Protein AF-A0A847BJI1-F1 (afdb_monomer_lite)

Radius of gyration: 25.72 Å; chains: 1; bounding box: 52×40×80 Å

Sequence (404 aa):
KALIHDKEGYILKVNNSTWEIEPQVLLDETEGIAVACKPDFIIRPVGSSRRLPVAVFTDGFLYHKDKVADDTLKREAIRRSQKYRVYSLSWRDVQSVFQAQGDYATPTLSPELMPSGERMYKPTINAAQADIVKPDKMSTFELLMRYLDLENAEEIFAAQARAYSLSLLDPRKTGDTLAFLEWNTTMTKVVEAMNFTEDDYVQPGTFFGKYTPRSSNAHLSIYSGVLMSDMETNASAPVSVCAVLNDQRDFRTDKYEEEWNGFWHFFNLMQFAERFVAVCSTGLEQMAYLALPVGHRLSAFTNIEPAETHDMWDNIRELLFDDEAIYMATKLHDLGVTAPDEVGYELTDTSGEVIATIELAWTKQKIGFITEEQSENNEKLDAFGWKIFTVSDEIDITVFGGKY

Structure (mmCIF, N/CA/C/O backbone):
data_AF-A0A847BJI1-F1
#
_entry.id   AF-A0A847BJI1-F1
#
loop_
_atom_site.group_PDB
_atom_site.id
_atom_site.type_symbol
_atom_site.label_atom_id
_atom_site.label_alt_id
_atom_site.label_comp_id
_atom_site.label_asym_id
_atom_site.label_entity_id
_atom_site.label_seq_id
_atom_site.pdbx_PDB_ins_code
_atom_site.Cartn_x
_atom_site.Cartn_y
_atom_site.Cartn_z
_atom_site.occupancy
_atom_site.B_iso_or_equiv
_atom_site.auth_seq_id
_atom_site.auth_comp_id
_atom_site.auth_asym_id
_atom_site.auth_atom_id
_atom_site.pdbx_PDB_model_num
ATOM 1 N N . LYS A 1 1 ? -24.559 -4.367 16.565 1.00 65.88 1 LYS A N 1
ATOM 2 C CA . LYS A 1 1 ? -24.934 -2.959 16.316 1.00 65.88 1 LYS A CA 1
ATOM 3 C C . LYS A 1 1 ? -24.656 -2.195 17.596 1.00 65.88 1 LYS A C 1
ATOM 5 O O . LYS A 1 1 ? -24.998 -2.718 18.650 1.00 65.88 1 LYS A O 1
ATOM 10 N N . ALA A 1 2 ? -23.988 -1.056 17.496 1.00 68.69 2 ALA A N 1
ATOM 11 C CA . ALA A 1 2 ? -23.626 -0.174 18.601 1.00 68.69 2 ALA A CA 1
ATOM 12 C C . ALA A 1 2 ? -23.784 1.283 18.141 1.00 68.69 2 ALA A C 1
ATOM 14 O O . ALA A 1 2 ? -23.854 1.528 16.936 1.00 68.69 2 ALA A O 1
ATOM 15 N N . LEU A 1 3 ? -23.877 2.225 19.077 1.00 71.31 3 LEU A N 1
ATOM 16 C CA . LEU A 1 3 ? -23.824 3.654 18.771 1.00 71.31 3 LEU A CA 1
ATOM 17 C C . LEU A 1 3 ? -22.350 4.074 18.761 1.00 71.31 3 LEU A C 1
ATOM 19 O O . LEU A 1 3 ? -21.698 3.943 19.789 1.00 71.31 3 LEU A O 1
ATOM 23 N N . ILE A 1 4 ? -21.842 4.523 17.613 1.00 74.50 4 ILE A N 1
ATOM 24 C CA . ILE A 1 4 ? -20.444 4.931 17.402 1.00 74.50 4 ILE A CA 1
ATOM 25 C C . ILE A 1 4 ? -20.470 6.313 16.747 1.00 74.50 4 ILE A C 1
ATOM 27 O O . ILE A 1 4 ? -21.055 6.445 15.671 1.00 74.50 4 ILE A O 1
ATOM 31 N N . HIS A 1 5 ? -19.886 7.327 17.395 1.00 76.56 5 HIS A N 1
ATOM 32 C CA . HIS A 1 5 ? -19.915 8.733 16.950 1.00 76.56 5 HIS A CA 1
ATOM 33 C C . HIS A 1 5 ? -21.309 9.183 16.466 1.00 76.56 5 HIS A C 1
ATOM 35 O O . HIS A 1 5 ? -21.494 9.591 15.319 1.00 76.56 5 HIS A O 1
ATOM 41 N N . ASP A 1 6 ? -22.317 9.021 17.330 1.00 75.94 6 ASP A N 1
ATOM 42 C CA . ASP A 1 6 ? -23.715 9.422 17.098 1.00 75.94 6 ASP A CA 1
ATOM 43 C C . ASP A 1 6 ? -24.429 8.768 15.901 1.00 75.94 6 ASP A C 1
ATOM 45 O O . ASP A 1 6 ? -25.500 9.214 15.476 1.00 75.94 6 ASP A O 1
ATOM 49 N N . LYS A 1 7 ? -23.901 7.655 15.377 1.00 83.38 7 LYS A N 1
ATOM 50 C CA . LYS A 1 7 ? -24.581 6.846 14.355 1.00 83.38 7 LYS A CA 1
ATOM 51 C C . LYS A 1 7 ? -24.481 5.347 14.604 1.00 83.38 7 LYS A C 1
ATOM 53 O O . LYS A 1 7 ? -23.728 4.858 15.442 1.00 83.38 7 LYS A O 1
ATOM 58 N N . GLU A 1 8 ? -25.292 4.599 13.863 1.00 86.12 8 GLU A N 1
ATOM 59 C CA . GLU A 1 8 ? -25.290 3.143 13.926 1.00 86.12 8 GLU A CA 1
ATOM 60 C C . GLU A 1 8 ? -23.976 2.577 13.362 1.00 86.12 8 GLU A C 1
ATOM 62 O O . GLU A 1 8 ? -23.664 2.747 12.183 1.00 86.12 8 GLU A O 1
ATOM 67 N N . GLY A 1 9 ? -23.231 1.875 14.211 1.00 92.19 9 GLY A N 1
ATOM 68 C CA . GLY A 1 9 ? -21.997 1.172 13.882 1.00 92.19 9 GLY A CA 1
ATOM 69 C C . GLY A 1 9 ? -21.988 -0.270 14.393 1.00 92.19 9 GLY A C 1
ATOM 70 O O . GLY A 1 9 ? -23.010 -0.843 14.802 1.00 92.19 9 GLY A O 1
ATOM 71 N N . TYR A 1 10 ? -20.810 -0.887 14.369 1.00 94.25 10 TYR A N 1
ATOM 72 C CA . TYR A 1 10 ? -20.613 -2.273 14.790 1.00 94.25 10 TYR A CA 1
ATOM 73 C C . TYR A 1 10 ? -19.396 -2.399 15.699 1.00 94.25 10 TYR A C 1
ATOM 75 O O . TYR A 1 10 ? -18.428 -1.672 15.541 1.00 94.25 10 TYR A O 1
ATOM 83 N N . ILE A 1 11 ? -19.436 -3.365 16.613 1.00 95.69 11 ILE A N 1
ATOM 84 C CA . ILE A 1 11 ? -18.252 -3.818 17.342 1.00 95.69 11 ILE A CA 1
ATOM 85 C C . ILE A 1 11 ? -17.802 -5.123 16.700 1.00 95.69 11 ILE A C 1
ATOM 87 O O . ILE A 1 11 ? -18.606 -6.046 16.537 1.00 95.69 11 ILE A O 1
ATOM 91 N N . LEU A 1 12 ? -16.529 -5.188 16.339 1.00 94.75 12 LEU A N 1
ATOM 92 C CA . LEU A 1 12 ? -15.867 -6.361 15.798 1.00 94.75 12 LEU A CA 1
ATOM 93 C C . LEU A 1 12 ? -14.853 -6.867 16.824 1.00 94.75 12 LEU A C 1
ATOM 95 O O . LEU A 1 12 ? -13.964 -6.134 17.244 1.00 94.75 12 LEU A O 1
ATOM 99 N N . LYS A 1 13 ? -14.967 -8.140 17.204 1.00 95.50 13 LYS A N 1
ATOM 100 C CA . LYS A 1 13 ? -13.949 -8.825 18.004 1.00 95.50 13 LYS A CA 1
ATOM 101 C C . LYS A 1 13 ? -13.123 -9.721 17.094 1.00 95.50 13 LYS A C 1
ATOM 103 O O . LYS A 1 13 ? -13.677 -10.598 16.432 1.00 95.50 13 LYS A O 1
ATOM 108 N N . VAL A 1 14 ? -11.816 -9.493 17.072 1.00 94.56 14 VAL A N 1
ATOM 109 C CA . VAL A 1 14 ? -10.835 -10.306 16.350 1.00 94.56 14 VAL A CA 1
ATOM 110 C C . VAL A 1 14 ? -9.870 -10.860 17.385 1.00 94.56 14 VAL A C 1
ATOM 112 O O . VAL A 1 14 ? -8.981 -10.150 17.848 1.00 94.56 14 VAL A O 1
ATOM 115 N N . ASN A 1 15 ? -10.088 -12.113 17.792 1.00 92.75 15 ASN A N 1
ATOM 116 C CA . ASN A 1 15 ? -9.367 -12.749 18.897 1.00 92.75 15 ASN A CA 1
ATOM 117 C C . ASN A 1 15 ? -9.334 -11.842 20.144 1.00 92.75 15 ASN A C 1
ATOM 119 O O . ASN A 1 15 ? -10.388 -11.554 20.710 1.00 92.75 15 ASN A O 1
ATOM 123 N N . ASN A 1 16 ? -8.149 -11.372 20.544 1.00 89.19 16 ASN A N 1
ATOM 124 C CA . ASN A 1 16 ? -7.949 -10.533 21.730 1.00 89.19 16 ASN A CA 1
ATOM 125 C C . ASN A 1 16 ? -8.140 -9.031 21.460 1.00 89.19 16 ASN A C 1
ATOM 127 O O . ASN A 1 16 ? -8.058 -8.230 22.384 1.00 89.19 16 ASN A O 1
ATOM 131 N N . SER A 1 17 ? -8.391 -8.635 20.211 1.00 93.94 17 SER A N 1
ATOM 132 C CA . SER A 1 17 ? -8.560 -7.236 19.820 1.00 93.94 17 SER A CA 1
ATOM 133 C C . SER A 1 17 ? -10.035 -6.892 19.627 1.00 93.94 17 SER A C 1
ATOM 135 O O . SER A 1 17 ? -10.788 -7.634 18.989 1.00 93.94 17 SER A O 1
ATOM 137 N N . THR A 1 18 ? -10.446 -5.738 20.147 1.00 96.25 18 THR A N 1
ATOM 138 C CA . THR A 1 18 ? -11.779 -5.173 19.911 1.00 96.25 18 THR A CA 1
ATOM 139 C C . THR A 1 18 ? -11.651 -3.947 19.019 1.00 96.25 18 THR A C 1
ATOM 141 O O . THR A 1 18 ? -10.761 -3.124 19.215 1.00 96.25 18 THR A O 1
ATOM 144 N N . TRP A 1 19 ? -12.537 -3.846 18.034 1.00 97.88 19 TRP A N 1
ATOM 145 C CA . TRP A 1 19 ? -12.564 -2.774 17.053 1.00 97.88 19 TRP A CA 1
ATOM 146 C C . TRP A 1 19 ? -13.975 -2.208 16.909 1.00 97.88 19 TRP A C 1
ATOM 148 O O . TRP A 1 19 ? -14.959 -2.950 16.954 1.00 97.88 19 TRP A O 1
ATOM 158 N N . GLU A 1 20 ? -14.075 -0.909 16.664 1.00 97.69 20 GLU A N 1
ATOM 159 C CA . GLU A 1 20 ? -15.309 -0.237 16.271 1.00 97.69 20 GLU A CA 1
ATOM 160 C C . GLU A 1 20 ? -15.327 -0.048 14.762 1.00 97.69 20 GLU A C 1
ATOM 162 O O . GLU A 1 20 ? -14.346 0.391 14.168 1.00 97.69 20 GLU A O 1
ATOM 167 N N . ILE A 1 21 ? -16.451 -0.363 14.132 1.00 97.69 21 ILE A N 1
ATOM 168 C CA . ILE A 1 21 ? -16.678 -0.144 12.710 1.00 97.69 21 ILE A CA 1
ATOM 169 C C . ILE A 1 21 ? -17.699 0.970 12.569 1.00 97.69 21 ILE A C 1
ATOM 171 O O . ILE A 1 21 ? -18.877 0.811 12.907 1.00 97.69 21 ILE A O 1
ATOM 175 N N . GLU A 1 22 ? -17.237 2.073 12.004 1.00 96.62 22 GLU A N 1
ATOM 176 C CA . GLU A 1 22 ? -18.035 3.248 11.724 1.00 96.62 22 GLU A CA 1
ATOM 177 C C . GLU A 1 22 ? -18.291 3.354 10.209 1.00 96.62 22 GLU A C 1
ATOM 179 O O . GLU A 1 22 ? -17.340 3.509 9.441 1.00 96.62 22 GLU A O 1
ATOM 184 N N . PRO A 1 23 ? -19.547 3.277 9.737 1.00 96.06 23 PRO A N 1
ATOM 185 C CA . PRO A 1 23 ? -19.842 3.358 8.310 1.00 96.06 23 PRO A CA 1
ATOM 186 C C . PRO A 1 23 ? -19.829 4.801 7.783 1.00 96.06 23 PRO A C 1
ATOM 188 O O . PRO A 1 23 ? -20.262 5.726 8.469 1.00 96.06 23 PRO A O 1
ATOM 191 N N . GLN A 1 24 ? -19.445 4.983 6.516 1.00 93.56 24 GLN A N 1
ATOM 192 C CA . GLN A 1 24 ? -19.666 6.208 5.731 1.00 93.56 24 GLN A CA 1
ATOM 193 C C . GLN A 1 24 ? -19.098 7.483 6.389 1.00 93.56 24 GLN A C 1
ATOM 195 O O . GLN A 1 24 ? -19.791 8.499 6.511 1.00 93.56 24 GLN A O 1
ATOM 200 N N . VAL A 1 25 ? -17.845 7.422 6.844 1.00 93.75 25 VAL A N 1
ATOM 201 C CA . VAL A 1 25 ? -17.159 8.527 7.539 1.00 93.75 25 VAL A CA 1
ATOM 202 C C . VAL A 1 25 ? -16.635 9.536 6.526 1.00 93.75 25 VAL A C 1
ATOM 204 O O . VAL A 1 25 ? -15.965 9.148 5.576 1.00 93.75 25 VAL A O 1
ATOM 207 N N . LEU A 1 26 ? -16.947 10.820 6.703 1.00 95.38 26 LEU A N 1
ATOM 208 C CA . LEU A 1 26 ? -16.323 11.882 5.915 1.00 95.38 26 LEU A CA 1
ATOM 209 C C . LEU A 1 26 ? -14.922 12.139 6.475 1.00 95.38 26 LEU A C 1
ATOM 211 O O . LEU A 1 26 ? -14.792 12.446 7.652 1.00 95.38 26 LEU A O 1
ATOM 215 N N . LEU A 1 27 ? -13.906 12.013 5.628 1.00 96.06 27 LEU A N 1
ATOM 216 C CA . LEU A 1 27 ? -12.543 12.426 5.926 1.00 96.06 27 LEU A CA 1
ATOM 217 C C . LEU A 1 27 ? -12.206 13.634 5.056 1.00 96.06 27 LEU A C 1
ATOM 219 O O . LEU A 1 27 ? -12.298 13.546 3.831 1.00 96.06 27 LEU A O 1
ATOM 223 N N . ASP A 1 28 ? -11.818 14.744 5.671 1.00 94.62 28 ASP A N 1
ATOM 224 C CA . ASP A 1 28 ? -11.448 15.986 4.989 1.00 94.62 28 ASP A CA 1
ATOM 225 C C . ASP A 1 28 ? -10.310 16.710 5.732 1.00 94.62 28 ASP A C 1
ATOM 227 O O . ASP A 1 28 ? -9.599 16.108 6.542 1.00 94.62 28 ASP A O 1
ATOM 231 N N . GLU A 1 29 ? -10.099 17.993 5.437 1.00 91.19 29 GLU A N 1
ATOM 232 C CA . GLU A 1 29 ? -9.029 18.790 6.041 1.00 91.19 29 GLU A CA 1
ATOM 233 C C . GLU A 1 29 ? -9.122 18.851 7.573 1.00 91.19 29 GLU A C 1
ATOM 235 O O . GLU A 1 29 ? -8.083 18.914 8.228 1.00 91.19 29 GLU A O 1
ATOM 240 N N . THR A 1 30 ? -10.326 18.761 8.155 1.00 90.44 30 THR A N 1
ATOM 241 C CA . THR A 1 30 ? -10.517 18.743 9.620 1.00 90.44 30 THR A CA 1
ATOM 242 C C . THR A 1 30 ? -9.917 17.488 10.258 1.00 90.44 30 THR A C 1
ATOM 244 O O . THR A 1 30 ? -9.376 17.540 11.358 1.00 90.44 30 THR A O 1
ATOM 247 N N . GLU A 1 31 ? -9.886 16.388 9.506 1.00 88.44 31 GLU A N 1
ATOM 248 C CA . GLU A 1 31 ? -9.235 15.128 9.872 1.00 88.44 31 GLU A CA 1
ATOM 249 C C . GLU A 1 31 ? -7.749 15.092 9.460 1.00 88.44 31 GLU A C 1
ATOM 251 O O . GLU A 1 31 ? -7.031 14.123 9.725 1.00 88.44 31 GLU A O 1
ATOM 256 N N . GLY A 1 32 ? -7.231 16.162 8.847 1.00 89.75 32 GLY A N 1
ATOM 257 C CA . GLY A 1 32 ? -5.876 16.233 8.298 1.00 89.75 32 GLY A CA 1
ATOM 258 C C . GLY A 1 32 ? -5.719 15.535 6.943 1.00 89.75 32 GLY A C 1
ATOM 259 O O . GLY A 1 32 ? -4.603 15.165 6.573 1.00 89.75 32 GLY A O 1
ATOM 260 N N . ILE A 1 33 ? -6.816 15.326 6.204 1.00 94.69 33 ILE A N 1
ATOM 261 C CA . ILE A 1 33 ? -6.809 14.704 4.876 1.00 94.69 33 ILE A CA 1
ATOM 262 C C . ILE A 1 33 ? -6.972 15.777 3.795 1.00 94.69 33 ILE A C 1
ATOM 264 O O . ILE A 1 33 ? -8.020 16.399 3.666 1.00 94.69 33 ILE A O 1
ATOM 268 N N . ALA A 1 34 ? -5.950 15.947 2.954 1.00 93.31 34 ALA A N 1
ATOM 269 C CA . ALA A 1 34 ? -5.916 16.998 1.928 1.00 93.31 34 ALA A CA 1
ATOM 270 C C . ALA A 1 34 ? -6.949 16.834 0.795 1.00 93.31 34 ALA A C 1
ATOM 272 O O . ALA A 1 34 ? -7.210 17.771 0.046 1.00 93.31 34 ALA A O 1
ATOM 273 N N . VAL A 1 35 ? -7.519 15.638 0.630 1.00 95.75 35 VAL A N 1
ATOM 274 C CA . VAL A 1 35 ? -8.519 15.352 -0.403 1.00 95.75 35 VAL A CA 1
ATOM 275 C C . VAL A 1 35 ? -9.733 14.720 0.255 1.00 95.75 35 VAL A C 1
ATOM 277 O O . VAL A 1 35 ? -9.689 13.562 0.675 1.00 95.75 35 VAL A O 1
ATOM 280 N N . ALA A 1 36 ? -10.824 15.484 0.314 1.00 96.44 36 ALA A N 1
ATOM 281 C CA . ALA A 1 36 ? -12.054 15.037 0.945 1.00 96.44 36 ALA A CA 1
ATOM 282 C C . ALA A 1 36 ? -12.580 13.745 0.301 1.00 96.44 36 ALA A C 1
ATOM 284 O O . ALA A 1 36 ? -12.733 13.630 -0.923 1.00 96.44 36 ALA A O 1
ATOM 285 N N . CYS A 1 37 ? -12.874 12.754 1.131 1.00 96.62 37 CYS A N 1
ATOM 286 C CA . CYS A 1 37 ? -13.373 11.463 0.690 1.00 96.62 37 CYS A CA 1
ATOM 287 C C . CYS A 1 37 ? -14.224 10.794 1.766 1.00 96.62 37 CYS A C 1
ATOM 289 O O . CYS A 1 37 ? -14.323 11.252 2.900 1.00 96.62 37 CYS A O 1
ATOM 291 N N . LYS A 1 38 ? -14.898 9.717 1.372 1.00 97.25 38 LYS A N 1
ATOM 292 C CA . LYS A 1 38 ? -15.773 8.956 2.252 1.00 97.25 38 LYS A CA 1
ATOM 293 C C . LYS A 1 38 ? -15.483 7.467 2.083 1.00 97.25 38 LYS A C 1
ATOM 295 O O . LYS A 1 38 ? -16.051 6.874 1.168 1.00 97.25 38 LYS A O 1
ATOM 300 N N . PRO A 1 39 ? -14.566 6.881 2.874 1.00 97.94 39 PRO A N 1
ATOM 301 C CA . PRO A 1 39 ? -14.457 5.430 2.964 1.00 97.94 39 PRO A CA 1
ATOM 302 C C . PRO A 1 39 ? -15.787 4.819 3.413 1.00 97.94 39 PRO A C 1
ATOM 304 O O . PRO A 1 39 ? -16.568 5.433 4.150 1.00 97.94 39 PRO A O 1
ATOM 307 N N . ASP A 1 40 ? -16.036 3.587 2.979 1.00 97.56 40 ASP A N 1
ATOM 308 C CA . ASP A 1 40 ? -17.259 2.871 3.330 1.00 97.56 40 ASP A CA 1
ATOM 309 C C . ASP A 1 40 ? -17.305 2.539 4.815 1.00 97.56 40 ASP A C 1
ATOM 311 O O . ASP A 1 40 ? -18.378 2.598 5.421 1.00 97.56 40 ASP A O 1
ATOM 315 N N . PHE A 1 41 ? -16.138 2.254 5.397 1.00 97.81 41 PHE A N 1
ATOM 316 C CA . PHE A 1 41 ? -15.969 2.004 6.821 1.00 97.81 41 PHE A CA 1
ATOM 317 C C . PHE A 1 41 ? -14.655 2.595 7.333 1.00 97.81 41 PHE A C 1
ATOM 319 O O . PHE A 1 41 ? -13.636 2.536 6.647 1.00 97.81 41 PHE A O 1
ATOM 326 N N . ILE A 1 42 ? -14.661 3.083 8.570 1.00 98.19 42 ILE A N 1
ATOM 327 C CA . ILE A 1 42 ? -13.454 3.212 9.387 1.00 98.19 42 ILE A CA 1
ATOM 328 C C . ILE A 1 42 ? -13.507 2.137 10.467 1.00 98.19 42 ILE A C 1
ATOM 330 O O . ILE A 1 42 ? -14.500 2.037 11.186 1.00 98.19 42 ILE A O 1
ATOM 334 N N . ILE A 1 43 ? -12.445 1.343 10.580 1.00 98.38 43 ILE A N 1
ATOM 335 C CA . ILE A 1 43 ? -12.275 0.334 11.627 1.00 98.38 43 ILE A CA 1
ATOM 336 C C . ILE A 1 43 ? -11.259 0.879 12.639 1.00 98.38 43 ILE A C 1
ATOM 338 O O . ILE A 1 43 ? -10.083 1.006 12.300 1.00 98.38 43 ILE A O 1
ATOM 342 N N . ARG A 1 44 ? -11.689 1.240 13.855 1.00 97.81 44 ARG A N 1
ATOM 343 C CA . ARG A 1 44 ? -10.830 1.818 14.911 1.00 97.81 44 ARG A CA 1
ATOM 344 C C . ARG A 1 44 ? -10.549 0.809 16.016 1.00 97.81 44 ARG A C 1
ATOM 346 O O . ARG A 1 44 ? -11.479 0.104 16.401 1.00 97.81 44 ARG A O 1
ATOM 353 N N . PRO A 1 45 ? -9.310 0.709 16.520 1.00 96.75 45 PRO A N 1
ATOM 354 C CA . PRO A 1 45 ? -9.042 -0.131 17.677 1.00 96.75 45 PRO A CA 1
ATOM 355 C C . PRO A 1 45 ? -9.708 0.488 18.909 1.00 96.75 45 PRO A C 1
ATOM 357 O O . PRO A 1 45 ? -9.732 1.707 19.056 1.00 96.75 45 PRO A O 1
ATOM 360 N N . VAL A 1 46 ? -10.248 -0.351 19.788 1.00 93.94 46 VAL A N 1
ATOM 361 C CA . VAL A 1 46 ? -10.741 0.079 21.101 1.00 93.94 46 VAL A CA 1
ATOM 362 C C . VAL A 1 46 ? -9.592 0.019 22.102 1.00 93.94 46 VAL A C 1
ATOM 364 O O . VAL A 1 46 ? -8.925 -1.012 22.209 1.00 93.94 46 VAL A O 1
ATOM 367 N N . GLY A 1 47 ? -9.393 1.103 22.854 1.00 89.00 47 GLY A N 1
ATOM 368 C CA . GLY A 1 47 ? -8.319 1.232 23.840 1.00 89.00 47 GLY A CA 1
ATOM 369 C C . GLY A 1 47 ? -6.956 1.567 23.224 1.00 89.00 47 GLY A C 1
ATOM 370 O O . GLY A 1 47 ? -6.844 1.921 22.049 1.00 89.00 47 GLY A O 1
ATOM 371 N N . SER A 1 48 ? -5.901 1.468 24.036 1.00 87.12 48 SER A N 1
ATOM 372 C CA . SER A 1 48 ? -4.533 1.767 23.598 1.00 87.12 48 SER A CA 1
ATOM 373 C C . SER A 1 48 ? -4.051 0.754 22.556 1.00 87.12 48 SER A C 1
ATOM 375 O O . SER A 1 48 ? -4.066 -0.456 22.780 1.00 87.12 48 SER A O 1
ATOM 377 N N . SER A 1 49 ? -3.618 1.244 21.395 1.00 91.06 49 SER A N 1
ATOM 378 C CA . SER A 1 49 ? -3.155 0.412 20.285 1.00 91.06 49 SER A CA 1
ATOM 379 C C . SER A 1 49 ? -2.095 1.144 19.470 1.00 91.06 49 SER A C 1
ATOM 381 O O . SER A 1 49 ? -2.232 2.326 19.171 1.00 91.06 49 SER A O 1
ATOM 383 N N . ARG A 1 50 ? -1.052 0.417 19.052 1.00 91.25 50 ARG A N 1
ATOM 384 C CA . ARG A 1 50 ? -0.067 0.908 18.069 1.00 91.25 50 ARG A CA 1
ATOM 385 C C . ARG A 1 50 ? -0.543 0.779 16.623 1.00 91.25 50 ARG A C 1
ATOM 387 O O . ARG A 1 50 ? 0.049 1.373 15.730 1.00 91.25 50 ARG A O 1
ATOM 394 N N . ARG A 1 51 ? -1.589 -0.015 16.386 1.00 96.06 51 ARG A N 1
ATOM 395 C CA . ARG A 1 51 ? -2.205 -0.175 15.066 1.00 96.06 51 ARG A CA 1
ATOM 396 C C . ARG A 1 51 ? -3.062 1.036 14.760 1.00 96.06 51 ARG A C 1
ATOM 398 O O . ARG A 1 51 ? -3.872 1.432 15.600 1.00 96.06 51 ARG A O 1
ATOM 405 N N . LEU A 1 52 ? -2.911 1.570 13.557 1.00 97.81 52 LEU A N 1
ATOM 406 C CA . LEU A 1 52 ? -3.711 2.689 13.088 1.00 97.81 52 LEU A CA 1
ATOM 407 C C . LEU A 1 52 ? -5.141 2.239 12.739 1.00 97.81 52 LEU A C 1
ATOM 409 O O . LEU A 1 52 ? -5.357 1.099 12.312 1.00 97.81 52 LEU A O 1
ATOM 413 N N . PRO A 1 53 ? -6.127 3.144 12.852 1.00 98.12 53 PRO A N 1
ATOM 414 C CA . PRO A 1 53 ? -7.426 2.975 12.220 1.00 98.12 53 PRO A CA 1
ATOM 415 C C . PRO A 1 53 ? -7.324 2.601 10.736 1.00 98.12 53 PRO A C 1
ATOM 417 O O . PRO A 1 53 ? -6.447 3.078 10.014 1.00 98.12 53 PRO A O 1
ATOM 420 N N . VAL A 1 54 ? -8.259 1.784 10.255 1.00 98.75 54 VAL A N 1
ATOM 421 C CA . VAL A 1 54 ? -8.285 1.324 8.861 1.00 98.75 54 VAL A CA 1
ATOM 422 C C . VAL A 1 54 ? -9.446 1.965 8.112 1.00 98.75 54 VAL A C 1
ATOM 424 O O . VAL A 1 54 ? -10.606 1.692 8.411 1.00 98.75 54 VAL A O 1
ATOM 427 N N . ALA A 1 55 ? -9.137 2.784 7.109 1.00 98.75 55 ALA A N 1
ATOM 428 C CA . ALA A 1 55 ? -10.093 3.294 6.138 1.00 98.75 55 ALA A CA 1
ATOM 429 C C . ALA A 1 55 ? -10.325 2.259 5.032 1.00 98.75 55 ALA A C 1
ATOM 431 O O . ALA A 1 55 ? -9.428 1.964 4.239 1.00 98.75 55 ALA A O 1
ATOM 432 N N . VAL A 1 56 ? -11.530 1.696 4.984 1.00 98.75 56 VAL A N 1
ATOM 433 C CA . VAL A 1 56 ? -11.901 0.624 4.057 1.00 98.75 56 VAL A CA 1
ATOM 434 C C . VAL A 1 56 ? -12.767 1.166 2.929 1.00 98.75 56 VAL A C 1
ATOM 436 O O . VAL A 1 56 ? -13.773 1.834 3.169 1.00 98.75 56 VAL A O 1
ATOM 439 N N . PHE A 1 57 ? -12.399 0.819 1.700 1.00 98.50 57 PHE A N 1
ATOM 440 C CA . PHE A 1 57 ? -13.171 1.083 0.489 1.00 98.50 57 PHE A CA 1
ATOM 441 C C . PHE A 1 57 ? -13.635 -0.235 -0.131 1.00 98.50 57 PHE A C 1
ATOM 443 O O . PHE A 1 57 ? -12.846 -1.176 -0.237 1.00 98.50 57 PHE A O 1
ATOM 450 N N . THR A 1 58 ? -14.899 -0.301 -0.538 1.00 96.62 58 THR A N 1
ATOM 451 C CA . THR A 1 58 ? -15.551 -1.480 -1.119 1.00 96.62 58 THR A CA 1
ATOM 452 C C . THR A 1 58 ? -15.991 -1.212 -2.558 1.00 96.62 58 THR A C 1
ATOM 454 O O . THR A 1 58 ? -17.150 -0.936 -2.863 1.00 96.62 58 THR A O 1
ATOM 457 N N . ASP A 1 59 ? -15.039 -1.310 -3.479 1.00 95.62 59 ASP A N 1
ATOM 458 C CA . ASP A 1 59 ? -15.190 -0.798 -4.835 1.00 95.62 59 ASP A CA 1
ATOM 459 C C . ASP A 1 59 ? -15.753 -1.844 -5.809 1.00 95.62 59 ASP A C 1
ATOM 461 O O . ASP A 1 59 ? -15.266 -2.970 -5.952 1.00 95.62 59 ASP A O 1
ATOM 465 N N . GLY A 1 60 ? -16.759 -1.443 -6.583 1.00 95.19 60 GLY A N 1
ATOM 466 C CA . GLY A 1 60 ? -17.232 -2.212 -7.733 1.00 95.19 60 GLY A CA 1
ATOM 467 C C . GLY A 1 60 ? -16.523 -1.795 -9.021 1.00 95.19 60 GLY A C 1
ATOM 468 O O . GLY A 1 60 ? -16.641 -0.642 -9.436 1.00 95.19 60 GLY A O 1
ATOM 469 N N . PHE A 1 61 ? -15.883 -2.737 -9.727 1.00 96.00 61 PHE A N 1
ATOM 470 C CA . PHE A 1 61 ? -15.161 -2.457 -10.980 1.00 96.00 61 PHE A CA 1
ATOM 471 C C . PHE A 1 61 ? -15.988 -1.650 -11.998 1.00 96.00 61 PHE A C 1
ATOM 473 O O . PHE A 1 61 ? -15.480 -0.703 -12.596 1.00 96.00 61 PHE A O 1
ATOM 480 N N . LEU A 1 62 ? -17.284 -1.959 -12.152 1.00 94.62 62 LEU A N 1
ATOM 481 C CA . LEU A 1 62 ? -18.190 -1.244 -13.063 1.00 94.62 62 LEU A CA 1
ATOM 482 C C . LEU A 1 62 ? -18.220 0.275 -12.819 1.00 94.62 62 LEU A C 1
ATOM 484 O O . LEU A 1 62 ? -18.336 1.034 -13.780 1.00 94.62 62 LEU A O 1
ATOM 488 N N . TYR A 1 63 ? -18.111 0.704 -11.560 1.00 94.06 63 TYR A N 1
ATOM 489 C CA . TYR A 1 63 ? -18.239 2.103 -11.147 1.00 94.06 63 TYR A CA 1
ATOM 490 C C . TYR A 1 63 ? -16.887 2.816 -11.000 1.00 94.06 63 TYR A C 1
ATOM 492 O O . TYR A 1 63 ? -16.826 4.032 -11.185 1.00 94.06 63 TYR A O 1
ATOM 500 N N . HIS A 1 64 ? -15.818 2.068 -10.709 1.00 97.19 64 HIS A N 1
ATOM 501 C CA . HIS A 1 64 ? -14.497 2.617 -10.377 1.00 97.19 64 HIS A CA 1
ATOM 502 C C . HIS A 1 64 ? -13.485 2.561 -11.522 1.00 97.19 64 HIS A C 1
ATOM 504 O O . HIS A 1 64 ? -12.557 3.366 -11.568 1.00 97.19 64 HIS A O 1
ATOM 510 N N . LYS A 1 65 ? -13.679 1.684 -12.517 1.00 95.94 65 LYS A N 1
ATOM 511 C CA . LYS A 1 65 ? -12.735 1.535 -13.638 1.00 95.94 65 LYS A CA 1
ATOM 512 C C . LYS A 1 65 ? -12.427 2.843 -14.372 1.00 95.94 65 LYS A C 1
ATOM 514 O O . LYS A 1 65 ? -11.356 2.961 -14.946 1.00 95.94 65 LYS A O 1
ATOM 519 N N . ASP A 1 66 ? -13.352 3.805 -14.394 1.00 95.94 66 ASP A N 1
ATOM 520 C CA . ASP A 1 66 ? -13.222 5.096 -15.086 1.00 95.94 66 ASP A CA 1
ATOM 521 C C . ASP A 1 66 ? -12.835 6.261 -14.151 1.00 95.94 66 ASP A C 1
ATOM 523 O O . ASP A 1 66 ? -12.844 7.412 -14.582 1.00 95.94 66 ASP A O 1
ATOM 527 N N . LYS A 1 67 ? -12.518 5.983 -12.878 1.00 96.44 67 LYS A N 1
ATOM 528 C CA . LYS A 1 67 ? -12.189 6.987 -11.850 1.00 96.44 67 LYS A CA 1
ATOM 529 C C . LYS A 1 67 ? -10.909 6.662 -11.073 1.00 96.44 67 LYS A C 1
ATOM 531 O O . LYS A 1 67 ? -10.686 7.213 -10.002 1.00 96.44 67 LYS A O 1
ATOM 536 N N . VAL A 1 68 ? -10.036 5.818 -11.627 1.00 98.31 68 VAL A N 1
ATOM 537 C CA . VAL A 1 68 ? -8.808 5.355 -10.953 1.00 98.31 68 VAL A CA 1
ATOM 538 C C . VAL A 1 68 ? -7.915 6.520 -10.497 1.00 98.31 68 VAL A C 1
ATOM 540 O O . VAL A 1 68 ? -7.314 6.452 -9.425 1.00 98.31 68 VAL A O 1
ATOM 543 N N . ALA A 1 69 ? -7.860 7.617 -11.260 1.00 98.44 69 ALA A N 1
ATOM 544 C CA . ALA A 1 69 ? -7.133 8.826 -10.865 1.00 98.44 69 ALA A CA 1
ATOM 545 C C . ALA A 1 69 ? -7.650 9.420 -9.542 1.00 98.44 69 ALA A C 1
ATOM 547 O O . ALA A 1 69 ? -6.863 9.684 -8.639 1.00 98.44 69 ALA A O 1
ATOM 548 N N . ASP A 1 70 ? -8.969 9.560 -9.404 1.00 98.38 70 ASP A N 1
ATOM 549 C CA . ASP A 1 70 ? -9.624 10.041 -8.183 1.00 98.38 70 ASP A CA 1
ATOM 550 C C . ASP A 1 70 ? -9.459 9.037 -7.026 1.00 98.38 70 ASP A C 1
ATOM 552 O O . ASP A 1 70 ? -9.141 9.419 -5.899 1.00 98.38 70 ASP A O 1
ATOM 556 N N . ASP A 1 71 ? -9.582 7.741 -7.320 1.00 98.56 71 ASP A N 1
ATOM 557 C CA . ASP A 1 71 ? -9.427 6.666 -6.338 1.00 98.56 71 ASP A CA 1
ATOM 558 C C . ASP A 1 71 ? -8.016 6.598 -5.743 1.00 98.56 71 ASP A C 1
ATOM 560 O O . ASP A 1 71 ? -7.865 6.473 -4.525 1.00 98.56 71 ASP A O 1
ATOM 564 N N . THR A 1 72 ? -6.985 6.674 -6.589 1.00 98.69 72 THR A N 1
ATOM 565 C CA . THR A 1 72 ? -5.578 6.677 -6.155 1.00 98.69 72 THR A CA 1
ATOM 566 C C . THR A 1 72 ? -5.227 7.961 -5.413 1.00 98.69 72 THR A C 1
ATOM 568 O O . THR A 1 72 ? -4.574 7.892 -4.374 1.00 98.69 72 THR A O 1
ATOM 571 N N . LEU A 1 73 ? -5.721 9.115 -5.876 1.00 98.62 73 LEU A N 1
ATOM 572 C CA . LEU A 1 73 ? -5.517 10.407 -5.220 1.00 98.62 73 LEU A CA 1
ATOM 573 C C . LEU A 1 73 ? -6.051 10.410 -3.779 1.00 98.62 73 LEU A C 1
ATOM 575 O O . LEU A 1 73 ? -5.321 10.754 -2.851 1.00 98.62 73 LEU A O 1
ATOM 579 N N . LYS A 1 74 ? -7.306 9.993 -3.576 1.00 98.50 74 LYS A N 1
ATOM 580 C CA . LYS A 1 74 ? -7.948 9.978 -2.250 1.00 98.50 74 LYS A CA 1
ATOM 581 C C . LYS A 1 74 ? -7.251 9.037 -1.275 1.00 98.50 74 LYS A C 1
ATOM 583 O O . LYS A 1 74 ? -7.005 9.393 -0.126 1.00 98.50 74 LYS A O 1
ATOM 588 N N . ARG A 1 75 ? -6.898 7.838 -1.737 1.00 98.38 75 ARG A N 1
ATOM 589 C CA . ARG A 1 75 ? -6.227 6.828 -0.907 1.00 98.38 75 ARG A CA 1
ATOM 590 C C . ARG A 1 75 ? -4.813 7.243 -0.535 1.00 98.38 75 ARG A C 1
ATOM 592 O O . ARG A 1 75 ? -4.395 7.028 0.598 1.00 98.38 75 ARG A O 1
ATOM 599 N N . GLU A 1 76 ? -4.101 7.887 -1.453 1.00 98.06 76 GLU A N 1
ATOM 600 C CA . GLU A 1 76 ? -2.796 8.459 -1.150 1.00 98.06 76 GLU A CA 1
ATOM 601 C C . GLU A 1 76 ? -2.905 9.641 -0.175 1.00 98.06 76 GLU A C 1
ATOM 603 O O . GLU A 1 76 ? -2.081 9.744 0.731 1.00 98.06 76 GLU A O 1
ATOM 608 N N . ALA A 1 77 ? -3.932 10.493 -0.292 1.00 97.38 77 ALA A N 1
ATOM 609 C CA . ALA A 1 77 ? -4.170 11.578 0.662 1.00 97.38 77 ALA A CA 1
ATOM 610 C C . ALA A 1 77 ? -4.396 11.044 2.086 1.00 97.38 77 ALA A C 1
ATOM 612 O O . ALA A 1 77 ? -3.808 11.562 3.035 1.00 97.38 77 ALA A O 1
ATOM 613 N N . ILE A 1 78 ? -5.174 9.963 2.228 1.00 97.88 78 ILE A N 1
ATOM 614 C CA . ILE A 1 78 ? -5.343 9.272 3.512 1.00 97.88 78 ILE A CA 1
ATOM 615 C C . ILE A 1 78 ? -4.004 8.704 3.996 1.00 97.88 78 ILE A C 1
ATOM 617 O O . ILE A 1 78 ? -3.615 8.956 5.135 1.00 97.88 78 ILE A O 1
ATOM 621 N N . ARG A 1 79 ? -3.260 7.982 3.148 1.00 96.06 79 ARG A N 1
ATOM 622 C CA . ARG A 1 79 ? -1.977 7.368 3.533 1.00 96.06 79 ARG A CA 1
ATOM 623 C C . ARG A 1 79 ? -0.952 8.407 4.007 1.00 96.06 79 ARG A C 1
ATOM 625 O O . ARG A 1 79 ? -0.260 8.169 4.995 1.00 96.06 79 ARG A O 1
ATOM 632 N N . ARG A 1 80 ? -0.874 9.570 3.347 1.00 94.00 80 ARG A N 1
ATOM 633 C CA . ARG A 1 80 ? 0.040 10.671 3.712 1.00 94.00 80 ARG A CA 1
ATOM 634 C C . ARG A 1 80 ? -0.274 11.326 5.047 1.00 94.00 80 ARG A C 1
ATOM 636 O O . ARG A 1 80 ? 0.632 11.902 5.637 1.00 94.00 80 ARG A O 1
ATOM 643 N N . SER A 1 81 ? -1.510 11.216 5.529 1.00 94.38 81 SER A N 1
ATOM 644 C CA . SER A 1 81 ? -1.860 11.715 6.861 1.00 94.38 81 SER A CA 1
ATOM 645 C C . SER A 1 81 ? -1.174 10.947 7.987 1.00 94.38 81 SER A C 1
ATOM 647 O O . SER A 1 81 ? -1.100 11.458 9.096 1.00 94.38 81 SER A O 1
ATOM 649 N N . GLN A 1 82 ? -0.723 9.709 7.727 1.00 93.31 82 GLN A N 1
ATOM 650 C CA . GLN A 1 82 ? -0.168 8.781 8.723 1.00 93.31 82 GLN A CA 1
ATOM 651 C C . GLN A 1 82 ? -1.117 8.441 9.889 1.00 93.31 82 GLN A C 1
ATOM 653 O O . GLN A 1 82 ? -0.724 7.736 10.813 1.00 93.31 82 GLN A O 1
ATOM 658 N N . LYS A 1 83 ? -2.379 8.882 9.831 1.00 95.50 83 LYS A N 1
ATOM 659 C CA . LYS A 1 83 ? -3.410 8.598 10.840 1.00 95.50 83 LYS A CA 1
ATOM 660 C C . LYS A 1 83 ? -4.185 7.313 10.557 1.00 95.50 83 LYS A C 1
ATOM 662 O O . LYS A 1 83 ? -4.845 6.789 11.446 1.00 95.50 83 LYS A O 1
ATOM 667 N N . TYR A 1 84 ? -4.119 6.819 9.322 1.00 97.94 84 TYR A N 1
ATOM 668 C CA . TYR A 1 84 ? -4.921 5.696 8.853 1.00 97.94 84 TYR A CA 1
ATOM 669 C C . TYR A 1 84 ? -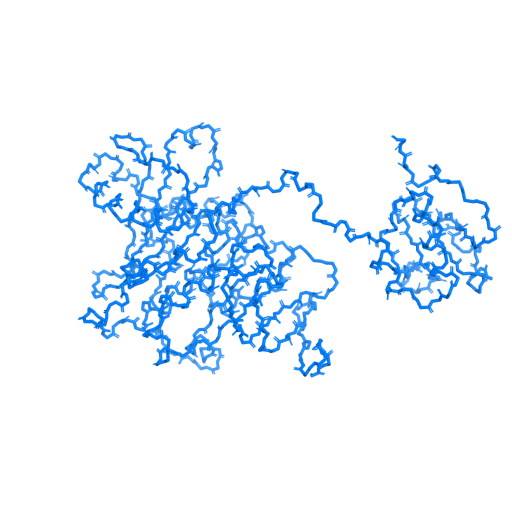4.096 4.746 7.980 1.00 97.94 84 TYR A C 1
ATOM 671 O O . TYR A 1 84 ? -3.258 5.178 7.181 1.00 97.94 84 TYR A O 1
ATOM 679 N N . ARG A 1 85 ? -4.407 3.450 8.054 1.00 98.50 85 ARG A N 1
ATOM 680 C CA . ARG A 1 85 ? -4.145 2.501 6.963 1.00 98.50 85 ARG A CA 1
ATOM 681 C C . ARG A 1 85 ? -5.324 2.490 6.001 1.00 98.50 85 ARG A C 1
ATOM 683 O O . ARG A 1 85 ? -6.460 2.723 6.399 1.00 98.50 85 ARG A O 1
ATOM 690 N N . VAL A 1 86 ? -5.063 2.222 4.729 1.00 98.50 86 VAL A N 1
ATOM 691 C CA . VAL A 1 86 ? -6.081 2.197 3.675 1.00 98.50 86 VAL A CA 1
ATOM 692 C C . VAL A 1 86 ? -6.223 0.780 3.151 1.00 98.50 86 VAL A C 1
ATOM 694 O O . VAL A 1 86 ? -5.252 0.197 2.679 1.00 98.50 86 VAL A O 1
ATOM 697 N N . TYR A 1 87 ? -7.429 0.227 3.184 1.00 98.38 87 TYR A N 1
ATOM 698 C CA . TYR A 1 87 ? -7.705 -1.100 2.643 1.00 98.38 87 TYR A CA 1
ATOM 699 C C . TYR A 1 87 ? -8.744 -1.027 1.533 1.00 98.38 87 TYR A C 1
ATOM 701 O O . TYR A 1 87 ? -9.887 -0.637 1.756 1.00 98.38 87 TYR A O 1
ATOM 709 N N . SER A 1 88 ? -8.344 -1.406 0.324 1.00 98.25 88 SER A N 1
ATOM 710 C CA . SER A 1 88 ? -9.232 -1.451 -0.837 1.00 98.25 88 SER A CA 1
ATOM 711 C C . SER A 1 88 ? -9.664 -2.885 -1.091 1.00 98.25 88 SER A C 1
ATOM 713 O O . SER A 1 88 ? -8.833 -3.760 -1.337 1.00 98.25 88 SER A O 1
ATOM 715 N N . LEU A 1 89 ? -10.966 -3.125 -1.012 1.00 98.00 89 LEU A N 1
ATOM 716 C CA . LEU A 1 89 ? -11.600 -4.402 -1.290 1.00 98.00 89 LEU A CA 1
ATOM 717 C C . LEU A 1 89 ? -12.469 -4.229 -2.529 1.00 98.00 89 LEU A C 1
ATOM 719 O O . LEU A 1 89 ? -13.377 -3.406 -2.546 1.00 98.00 89 LEU A O 1
ATOM 723 N N . SER A 1 90 ? -12.221 -5.008 -3.571 1.00 97.00 90 SER A N 1
ATOM 724 C CA . SER A 1 90 ? -13.143 -5.077 -4.697 1.00 97.00 90 SER A CA 1
ATOM 725 C C . SER A 1 90 ? -14.403 -5.867 -4.328 1.00 97.00 90 SER A C 1
ATOM 727 O O . SER A 1 90 ? -14.416 -6.692 -3.409 1.00 97.00 90 SER A O 1
ATOM 729 N N . TRP A 1 91 ? -15.467 -5.712 -5.117 1.00 94.31 91 TRP A N 1
ATOM 730 C CA . TRP A 1 91 ? -16.630 -6.603 -5.034 1.00 94.31 91 TRP A CA 1
ATOM 731 C C . TRP A 1 91 ? -16.238 -8.088 -5.154 1.00 94.31 91 TRP A C 1
ATOM 733 O O . TRP A 1 91 ? -16.816 -8.936 -4.472 1.00 94.31 91 TRP A O 1
ATOM 743 N N . ARG A 1 92 ? -15.238 -8.406 -5.991 1.00 95.38 92 ARG A N 1
ATOM 744 C CA . ARG A 1 92 ? -14.733 -9.775 -6.184 1.00 95.38 92 ARG A CA 1
ATOM 745 C C . ARG A 1 92 ? -14.069 -10.311 -4.919 1.00 95.38 92 ARG A C 1
ATOM 747 O O . ARG A 1 92 ? -14.321 -11.459 -4.562 1.00 95.38 92 ARG A O 1
ATOM 754 N N . ASP A 1 93 ? -13.311 -9.471 -4.216 1.00 95.75 93 ASP A N 1
ATOM 755 C CA . ASP A 1 93 ? -12.671 -9.824 -2.946 1.00 95.75 93 ASP A CA 1
ATOM 756 C C . ASP A 1 93 ? -13.706 -10.227 -1.902 1.00 95.75 93 ASP A C 1
ATOM 758 O O . ASP A 1 93 ? -13.624 -11.311 -1.327 1.00 95.75 93 ASP A O 1
ATOM 762 N N . VAL A 1 94 ? -14.735 -9.396 -1.719 1.00 93.56 94 VAL A N 1
ATOM 763 C CA . VAL A 1 94 ? -15.819 -9.667 -0.766 1.00 93.56 94 VAL A CA 1
ATOM 764 C C . VAL A 1 94 ? -16.578 -10.933 -1.154 1.00 93.56 94 VAL A C 1
ATOM 766 O O . VAL A 1 94 ? -16.844 -11.787 -0.312 1.00 93.56 94 VAL A O 1
ATOM 769 N N . GLN A 1 95 ? -16.910 -11.097 -2.434 1.00 93.88 95 GLN A N 1
ATOM 770 C CA . GLN A 1 95 ? -17.625 -12.284 -2.895 1.00 93.88 95 GLN A CA 1
ATOM 771 C C . GLN A 1 95 ? -16.806 -13.568 -2.785 1.00 93.88 95 GLN A C 1
ATOM 773 O O . GLN A 1 95 ? -17.393 -14.628 -2.568 1.00 93.88 95 GLN A O 1
ATOM 778 N N . SER A 1 96 ? -15.479 -13.483 -2.914 1.00 92.50 96 SER A N 1
ATOM 779 C CA . SER A 1 96 ? -14.589 -14.642 -2.816 1.00 92.50 96 SER A CA 1
ATOM 780 C C . SER A 1 96 ? -14.647 -15.326 -1.446 1.00 92.50 96 SER A C 1
ATOM 782 O O . SER A 1 96 ? -14.429 -16.532 -1.359 1.00 92.50 96 SER A O 1
ATOM 784 N N . VAL A 1 97 ? -15.036 -14.587 -0.398 1.00 91.25 97 VAL A N 1
ATOM 785 C CA . VAL A 1 97 ? -15.267 -15.118 0.956 1.00 91.25 97 VAL A CA 1
ATOM 786 C C . VAL A 1 97 ? -16.495 -16.034 1.009 1.00 91.25 97 VAL A C 1
ATOM 788 O O . VAL A 1 97 ? -16.526 -16.992 1.777 1.00 91.25 97 VAL A O 1
ATOM 791 N N . PHE A 1 98 ? -17.515 -15.762 0.191 1.00 91.75 98 PHE A N 1
ATOM 792 C CA . PHE A 1 98 ? -18.773 -16.516 0.193 1.00 91.75 98 PHE A CA 1
ATOM 793 C C . PHE A 1 98 ? -18.798 -17.639 -0.844 1.00 91.75 98 PHE A C 1
ATOM 795 O O . PHE A 1 98 ? -19.464 -18.654 -0.643 1.00 91.75 98 PHE A O 1
ATOM 802 N N . GLN A 1 99 ? -18.106 -17.454 -1.967 1.00 90.38 99 GLN A N 1
ATOM 803 C CA . GLN A 1 99 ? -18.076 -18.410 -3.067 1.00 90.38 99 GLN A CA 1
ATOM 804 C C . GLN A 1 99 ? -16.764 -18.319 -3.844 1.00 90.38 99 GLN A C 1
ATOM 806 O O . GLN A 1 99 ? -16.261 -17.231 -4.114 1.00 90.38 99 GLN A O 1
ATOM 811 N N . ALA A 1 100 ? -16.238 -19.467 -4.273 1.00 88.12 100 ALA A N 1
ATOM 812 C CA . ALA A 1 100 ? -15.050 -19.503 -5.117 1.00 88.12 100 ALA A CA 1
ATOM 813 C C . ALA A 1 100 ? -15.314 -18.788 -6.458 1.00 88.12 100 ALA A C 1
ATOM 815 O O . ALA A 1 100 ? -16.269 -19.110 -7.164 1.00 88.12 100 ALA A O 1
ATOM 816 N N . GLN A 1 101 ? -14.457 -17.826 -6.805 1.00 83.25 101 GLN A N 1
ATOM 817 C CA . GLN A 1 101 ? -14.611 -16.961 -7.986 1.00 83.25 101 GLN A CA 1
ATOM 818 C C . GLN A 1 101 ? -13.680 -17.338 -9.155 1.00 83.25 101 GLN A C 1
ATOM 820 O O . GLN A 1 101 ? -13.769 -16.728 -10.218 1.00 83.25 101 GLN A O 1
ATOM 825 N N . GLY A 1 102 ? -12.808 -18.338 -8.979 1.00 85.94 102 GLY A N 1
ATOM 826 C CA . GLY A 1 102 ? -11.689 -18.584 -9.895 1.00 85.94 102 GLY A CA 1
ATOM 827 C C . GLY A 1 102 ? -10.661 -17.449 -9.848 1.00 85.94 102 GLY A C 1
ATOM 828 O O . GLY A 1 102 ? -10.620 -16.689 -8.879 1.00 85.94 102 GLY A O 1
ATOM 829 N N . ASP A 1 103 ? -9.848 -17.326 -10.895 1.00 88.19 103 ASP A N 1
ATOM 830 C CA . ASP A 1 103 ? -8.862 -16.250 -11.010 1.00 88.19 103 ASP A CA 1
ATOM 831 C C . ASP A 1 103 ? -9.570 -14.937 -11.378 1.00 88.19 103 ASP A C 1
ATOM 833 O O . ASP A 1 103 ? -10.050 -14.770 -12.499 1.00 88.19 103 ASP A O 1
ATOM 837 N N . TYR A 1 104 ? -9.655 -14.005 -10.427 1.00 94.69 104 TYR A N 1
ATOM 838 C CA . TYR A 1 104 ? -10.271 -12.683 -10.626 1.00 94.69 104 TYR A CA 1
ATOM 839 C C . TYR A 1 104 ? -9.285 -11.522 -10.456 1.00 94.69 104 TYR A C 1
ATOM 841 O O . TYR A 1 104 ? -9.655 -10.370 -10.673 1.00 94.69 104 TYR A O 1
ATOM 849 N N . ALA A 1 105 ? -8.045 -11.805 -10.062 1.00 96.38 105 ALA A N 1
ATOM 850 C CA . ALA A 1 105 ? -6.999 -10.819 -9.847 1.00 96.38 105 ALA A CA 1
ATOM 851 C C . ALA A 1 105 ? -5.678 -11.325 -10.424 1.00 96.38 105 ALA A C 1
ATOM 853 O O . ALA A 1 105 ? -5.348 -12.507 -10.309 1.00 96.38 105 ALA A O 1
ATOM 854 N N . THR A 1 106 ? -4.907 -10.428 -11.033 1.00 96.88 106 THR A N 1
ATOM 855 C CA . THR A 1 106 ? -3.530 -10.730 -11.420 1.00 96.88 106 THR A CA 1
ATOM 856 C C . THR A 1 106 ? -2.695 -10.963 -10.154 1.00 96.88 106 THR A C 1
ATOM 858 O O . THR A 1 106 ? -2.730 -10.117 -9.258 1.00 96.88 106 THR A O 1
ATOM 861 N N . PRO A 1 107 ? -1.911 -12.054 -10.064 1.00 95.44 107 PRO A N 1
ATOM 862 C CA . PRO A 1 107 ? -1.084 -12.340 -8.895 1.00 95.44 107 PRO A CA 1
ATOM 863 C C . PRO A 1 107 ? 0.092 -11.356 -8.803 1.00 95.44 107 PRO A C 1
ATOM 865 O O . PRO A 1 107 ? 1.129 -11.513 -9.448 1.00 95.44 107 PRO A O 1
ATOM 868 N N . THR A 1 108 ? -0.077 -10.307 -8.000 1.00 97.25 108 THR A N 1
ATOM 869 C CA . THR A 1 108 ? 0.937 -9.261 -7.777 1.00 97.25 108 THR A CA 1
ATOM 870 C C . THR A 1 108 ? 1.808 -9.519 -6.550 1.00 97.25 108 THR A C 1
ATOM 872 O O . THR A 1 108 ? 2.909 -8.978 -6.456 1.00 97.25 108 THR A O 1
ATOM 875 N N . LEU A 1 109 ? 1.352 -10.390 -5.648 1.00 97.50 109 LEU A N 1
ATOM 876 C CA . LEU A 1 109 ? 2.016 -10.781 -4.404 1.00 97.50 109 LEU A CA 1
ATOM 877 C C . LEU A 1 109 ? 2.662 -12.170 -4.522 1.00 97.50 109 LEU A C 1
ATOM 879 O O . LEU A 1 109 ? 2.522 -13.006 -3.640 1.00 97.50 109 LEU A O 1
ATOM 883 N N . SER A 1 110 ? 3.352 -12.429 -5.636 1.00 96.50 110 SER A N 1
ATOM 884 C CA . SER A 1 110 ? 4.084 -13.681 -5.888 1.00 96.50 110 SER A CA 1
ATOM 885 C C . SER A 1 110 ? 5.586 -13.394 -5.982 1.00 96.50 110 SER A C 1
ATOM 887 O O . SER A 1 110 ? 6.086 -13.135 -7.081 1.00 96.50 110 SER A O 1
ATOM 889 N N . PRO A 1 111 ? 6.321 -13.387 -4.852 1.00 96.44 111 PRO A N 1
ATOM 890 C CA . PRO A 1 111 ? 7.743 -13.055 -4.826 1.00 96.44 111 PRO A CA 1
ATOM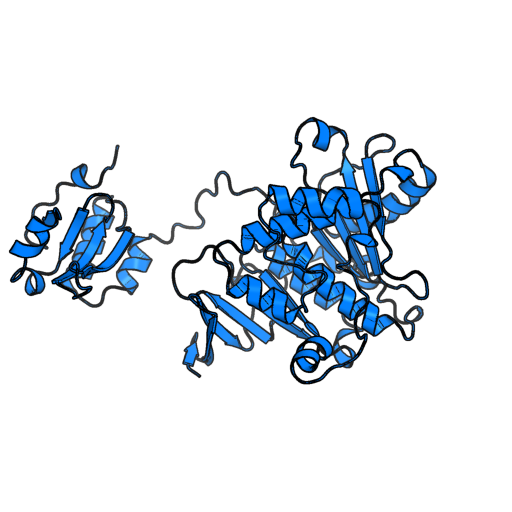 891 C C . PRO A 1 111 ? 8.580 -13.911 -5.778 1.00 96.44 111 PRO A C 1
ATOM 893 O O . PRO A 1 111 ? 9.509 -13.410 -6.397 1.00 96.44 111 PRO A O 1
ATOM 896 N N . GLU A 1 112 ? 8.241 -15.186 -5.951 1.00 96.06 112 GLU A N 1
ATOM 897 C CA . GLU A 1 112 ? 8.926 -16.110 -6.859 1.00 96.06 112 GLU A CA 1
ATOM 898 C C . GLU A 1 112 ? 8.914 -15.663 -8.330 1.00 96.06 112 GLU A C 1
ATOM 900 O O . GLU A 1 112 ? 9.777 -16.075 -9.100 1.00 96.06 112 GLU A O 1
ATOM 905 N N . LEU A 1 113 ? 7.970 -14.800 -8.720 1.00 96.31 113 LEU A N 1
ATOM 906 C CA . LEU A 1 113 ? 7.890 -14.229 -10.065 1.00 96.31 113 LEU A CA 1
ATOM 907 C C . LEU A 1 113 ? 8.661 -12.904 -10.193 1.00 96.31 113 LEU A C 1
ATOM 909 O O . LEU A 1 113 ? 8.848 -12.402 -11.302 1.00 96.31 113 LEU A O 1
ATOM 913 N N . MET A 1 114 ? 9.121 -12.329 -9.078 1.00 97.81 114 MET A N 1
ATOM 914 C CA . MET A 1 114 ? 9.847 -11.059 -9.054 1.00 97.81 114 MET A CA 1
ATOM 915 C C . MET A 1 114 ? 11.344 -11.255 -9.350 1.00 97.81 114 MET A C 1
ATOM 917 O O . MET A 1 114 ? 11.909 -12.295 -9.004 1.00 97.81 114 MET A O 1
ATOM 921 N N . PRO A 1 115 ? 12.039 -10.253 -9.928 1.00 97.12 115 PRO A N 1
ATOM 922 C CA . PRO A 1 115 ? 13.420 -10.408 -10.404 1.00 97.12 115 PRO A CA 1
ATOM 923 C C . PRO A 1 115 ? 14.434 -10.932 -9.376 1.00 97.12 115 PRO A C 1
ATOM 925 O O . PRO A 1 115 ? 15.360 -11.662 -9.740 1.00 97.12 115 PRO A O 1
ATOM 928 N N . SER A 1 116 ? 14.269 -10.574 -8.102 1.00 97.81 116 SER A N 1
ATOM 929 C CA . SER A 1 116 ? 15.137 -11.008 -7.003 1.00 97.81 116 SER A CA 1
ATOM 930 C C . SER A 1 116 ? 14.404 -11.765 -5.898 1.00 97.81 116 SER A C 1
ATOM 932 O O . SER A 1 116 ? 15.013 -12.059 -4.868 1.00 97.81 116 SER A O 1
ATOM 934 N N . GLY A 1 117 ? 13.129 -12.121 -6.075 1.00 96.75 117 GLY A N 1
ATOM 935 C CA . GLY A 1 117 ? 12.332 -12.645 -4.965 1.00 96.75 117 GLY A CA 1
ATOM 936 C C . GLY A 1 117 ? 12.777 -14.004 -4.433 1.00 96.75 117 GLY A C 1
ATOM 937 O O . GLY A 1 117 ? 12.776 -14.190 -3.217 1.00 96.75 117 GLY A O 1
ATOM 938 N N . GLU A 1 118 ? 13.303 -14.897 -5.282 1.00 93.75 118 GLU A N 1
ATOM 939 C CA . GLU A 1 118 ? 13.916 -16.160 -4.828 1.00 93.75 118 GLU A CA 1
ATOM 940 C C . GLU A 1 118 ? 15.061 -15.942 -3.822 1.00 93.75 118 GLU A C 1
ATOM 942 O O . GLU A 1 118 ? 15.282 -16.772 -2.939 1.00 93.75 118 GLU A O 1
ATOM 947 N N . ARG A 1 119 ? 15.786 -14.821 -3.944 1.00 94.12 119 ARG A N 1
ATOM 948 C CA . ARG A 1 119 ? 16.965 -14.500 -3.125 1.00 94.12 119 ARG A CA 1
ATOM 949 C C . ARG A 1 119 ? 16.657 -13.559 -1.966 1.00 94.12 119 ARG A C 1
ATOM 951 O O . ARG A 1 119 ? 17.306 -13.670 -0.933 1.00 94.12 119 ARG A O 1
ATOM 958 N N . MET A 1 120 ? 15.708 -12.639 -2.127 1.00 96.00 120 MET A N 1
ATOM 959 C CA . MET A 1 120 ? 15.501 -11.544 -1.172 1.00 96.00 120 MET A CA 1
ATOM 960 C C . MET A 1 120 ? 14.337 -11.784 -0.216 1.00 96.00 120 MET A C 1
ATOM 962 O O . MET A 1 120 ? 14.464 -11.474 0.969 1.00 96.00 120 MET A O 1
ATOM 966 N N . TYR A 1 121 ? 13.229 -12.357 -0.694 1.00 98.00 121 TYR A N 1
ATOM 967 C CA . TYR A 1 121 ? 11.978 -12.390 0.063 1.00 98.00 121 TYR A CA 1
ATOM 968 C C . TYR A 1 121 ? 12.095 -13.189 1.366 1.00 98.00 121 TYR A C 1
ATOM 970 O O . TYR A 1 121 ? 11.996 -12.621 2.453 1.00 98.00 121 TYR A O 1
ATOM 978 N N . LYS A 1 122 ? 12.374 -14.499 1.264 1.00 97.31 122 LYS A N 1
ATOM 979 C CA . LYS A 1 122 ? 12.453 -15.399 2.429 1.00 97.31 122 LYS A CA 1
ATOM 980 C C . LYS A 1 122 ? 13.504 -14.956 3.455 1.00 97.31 122 LYS A C 1
ATOM 982 O O . LYS A 1 122 ? 13.158 -14.891 4.632 1.00 97.31 122 LYS A O 1
ATOM 987 N N . PRO A 1 123 ? 14.754 -14.624 3.069 1.00 95.62 123 PRO A N 1
ATOM 988 C CA . PRO A 1 123 ? 15.735 -14.144 4.039 1.00 95.62 123 PRO A CA 1
ATOM 989 C C . PRO A 1 123 ? 15.289 -12.876 4.771 1.00 95.62 123 PRO A C 1
ATOM 991 O O . PRO A 1 123 ? 15.504 -12.775 5.975 1.00 95.62 123 PRO A O 1
ATOM 994 N N . THR A 1 124 ? 14.627 -11.946 4.073 1.00 95.62 124 THR A N 1
ATOM 995 C CA . THR A 1 124 ? 14.188 -10.675 4.666 1.00 95.62 124 THR A CA 1
ATOM 996 C C . THR A 1 124 ? 13.063 -10.887 5.676 1.00 95.62 124 THR A C 1
ATOM 998 O O . THR A 1 124 ? 13.168 -10.401 6.801 1.00 95.62 124 THR A O 1
ATOM 1001 N N . ILE A 1 125 ? 12.022 -11.656 5.332 1.00 97.12 125 ILE A N 1
ATOM 1002 C CA . ILE A 1 125 ? 10.919 -11.910 6.275 1.00 97.12 125 ILE A CA 1
ATOM 1003 C C . ILE A 1 125 ? 11.363 -12.768 7.464 1.00 97.12 125 ILE A C 1
ATOM 1005 O O . ILE A 1 125 ? 10.919 -12.519 8.579 1.00 97.12 125 ILE A O 1
ATOM 1009 N N . ASN A 1 126 ? 12.276 -13.726 7.266 1.00 95.69 126 ASN A N 1
ATOM 1010 C CA . ASN A 1 126 ? 12.780 -14.565 8.355 1.00 95.69 126 ASN A CA 1
ATOM 1011 C C . ASN A 1 126 ? 13.630 -13.753 9.337 1.00 95.69 126 ASN A C 1
ATOM 1013 O O . ASN A 1 126 ? 13.495 -13.918 10.547 1.00 95.69 126 ASN A O 1
ATOM 1017 N N . ALA A 1 127 ? 14.486 -12.860 8.829 1.00 93.19 127 ALA A N 1
ATOM 1018 C CA . ALA A 1 127 ? 15.293 -11.977 9.669 1.00 93.19 127 ALA A CA 1
ATOM 1019 C C . ALA A 1 127 ? 14.420 -11.039 10.520 1.00 93.19 127 ALA A C 1
ATOM 1021 O O . ALA A 1 127 ? 14.769 -10.748 11.661 1.00 93.19 127 ALA A O 1
ATOM 1022 N N . ALA A 1 128 ? 13.277 -10.611 9.981 1.00 94.62 128 ALA A N 1
ATOM 1023 C CA . ALA A 1 128 ? 12.307 -9.763 10.667 1.00 94.62 128 ALA A CA 1
ATOM 1024 C C . ALA A 1 128 ? 11.226 -10.537 11.450 1.00 94.62 128 ALA A C 1
ATOM 1026 O O . ALA A 1 128 ? 10.348 -9.906 12.030 1.00 94.62 128 ALA A O 1
ATOM 1027 N N . GLN A 1 129 ? 11.263 -11.877 11.461 1.00 96.69 129 GLN A N 1
ATOM 1028 C CA . GLN A 1 129 ? 10.246 -12.741 12.089 1.00 96.69 129 GLN A CA 1
ATOM 1029 C C . GLN A 1 129 ? 8.808 -12.446 11.608 1.00 96.69 129 GLN A C 1
ATOM 1031 O O . GLN A 1 129 ? 7.846 -12.492 12.372 1.00 96.69 129 GLN A O 1
ATOM 1036 N N . ALA A 1 130 ? 8.661 -12.127 10.320 1.00 97.38 130 ALA A N 1
ATOM 1037 C CA . ALA A 1 130 ? 7.403 -11.704 9.704 1.00 97.38 130 ALA A CA 1
ATOM 1038 C C . ALA A 1 130 ? 6.684 -12.826 8.925 1.00 97.38 130 ALA A C 1
ATOM 1040 O O . ALA A 1 130 ? 5.689 -12.567 8.249 1.00 97.38 130 ALA A O 1
ATOM 1041 N N . ASP A 1 131 ? 7.155 -14.075 9.003 1.00 95.50 131 ASP A N 1
ATOM 1042 C CA . ASP A 1 131 ? 6.662 -15.235 8.238 1.00 95.50 131 ASP A CA 1
ATOM 1043 C C . ASP A 1 131 ? 5.293 -15.775 8.700 1.00 95.50 131 ASP A C 1
ATOM 1045 O O . ASP A 1 131 ? 4.693 -16.640 8.047 1.00 95.50 131 ASP A O 1
ATOM 1049 N N . ILE A 1 132 ? 4.758 -15.220 9.792 1.00 96.88 132 ILE A N 1
ATOM 1050 C CA . ILE A 1 132 ? 3.385 -15.448 10.258 1.00 96.88 132 ILE A CA 1
ATOM 1051 C C . ILE A 1 132 ? 2.328 -14.912 9.276 1.00 96.88 132 ILE A C 1
ATOM 1053 O O . ILE A 1 132 ? 1.219 -15.457 9.200 1.00 96.88 132 ILE A O 1
ATOM 1057 N N . VAL A 1 133 ? 2.666 -13.880 8.497 1.00 97.94 133 VAL A N 1
ATOM 1058 C CA . VAL A 1 133 ? 1.852 -13.365 7.389 1.00 97.94 133 VAL A CA 1
ATOM 1059 C C . VAL A 1 133 ? 2.423 -13.899 6.075 1.00 97.94 133 VAL A C 1
ATOM 1061 O O . VAL A 1 133 ? 3.632 -13.878 5.856 1.00 97.94 133 VAL A O 1
ATOM 1064 N N . LYS A 1 134 ? 1.556 -14.413 5.196 1.00 97.50 134 LYS A N 1
ATOM 1065 C CA . LYS A 1 134 ? 1.949 -15.025 3.914 1.00 97.50 134 LYS A CA 1
ATOM 1066 C C . LYS A 1 134 ? 1.117 -14.431 2.779 1.00 97.50 134 LYS A C 1
ATOM 1068 O O . LYS A 1 134 ? 0.141 -15.057 2.368 1.00 97.50 134 LYS A O 1
ATOM 1073 N N . PRO A 1 135 ? 1.454 -13.223 2.292 1.00 97.69 135 PRO A N 1
ATOM 1074 C CA . PRO A 1 135 ? 0.640 -12.524 1.298 1.00 97.69 135 PRO A CA 1
ATOM 1075 C C . PRO A 1 135 ? 0.468 -13.282 -0.024 1.00 97.69 135 PRO A C 1
ATOM 1077 O O . PRO A 1 135 ? -0.538 -13.109 -0.695 1.00 97.69 135 PRO A O 1
ATOM 1080 N N . ASP A 1 136 ? 1.383 -14.193 -0.358 1.00 95.19 136 ASP A N 1
ATOM 1081 C CA . ASP A 1 136 ? 1.312 -15.073 -1.533 1.00 95.19 136 ASP A CA 1
ATOM 1082 C C . ASP A 1 136 ? 0.355 -16.272 -1.364 1.00 95.19 136 ASP A C 1
ATOM 1084 O O . ASP A 1 136 ? 0.204 -17.102 -2.270 1.00 95.19 136 ASP A O 1
ATOM 1088 N N . LYS A 1 137 ? -0.234 -16.427 -0.172 1.00 95.56 137 LYS A N 1
ATOM 1089 C CA . LYS A 1 137 ? -1.129 -17.531 0.211 1.00 95.56 137 LYS A CA 1
ATOM 1090 C C . LYS A 1 137 ? -2.391 -17.062 0.931 1.00 95.56 137 LYS A C 1
ATOM 1092 O O . LYS A 1 137 ? -3.194 -17.904 1.318 1.00 95.56 137 LYS A O 1
ATOM 1097 N N . MET A 1 138 ? -2.546 -15.758 1.130 1.00 96.00 138 MET A N 1
ATOM 1098 C CA . MET A 1 138 ? -3.673 -15.149 1.826 1.00 96.00 138 MET A CA 1
ATOM 1099 C C . MET A 1 138 ? -4.425 -14.249 0.852 1.00 96.00 138 MET A C 1
ATOM 1101 O O . MET A 1 138 ? -3.823 -13.497 0.090 1.00 96.00 138 MET A O 1
ATOM 1105 N N . SER A 1 139 ? -5.748 -14.311 0.892 1.00 94.75 139 SER A N 1
ATOM 1106 C CA . SER A 1 139 ? -6.612 -13.329 0.245 1.00 94.75 139 SER A CA 1
ATOM 1107 C C . SER A 1 139 ? -6.429 -11.943 0.870 1.00 94.75 139 SER A C 1
ATOM 1109 O O . SER A 1 139 ? -5.992 -11.802 2.015 1.00 94.75 139 SER A O 1
ATOM 1111 N N . THR A 1 140 ? -6.834 -10.899 0.144 1.00 94.62 140 THR A N 1
ATOM 1112 C CA . THR A 1 140 ? -6.820 -9.523 0.670 1.00 94.62 140 THR A CA 1
ATOM 1113 C C . THR A 1 140 ? -7.638 -9.402 1.966 1.00 94.62 140 THR A C 1
ATOM 1115 O O . THR A 1 140 ? -7.236 -8.719 2.903 1.00 94.62 140 THR A O 1
ATOM 1118 N N . PHE A 1 141 ? -8.750 -10.138 2.078 1.00 94.00 141 PHE A N 1
ATOM 1119 C CA . PHE A 1 141 ? -9.590 -10.113 3.273 1.00 94.00 141 PHE A CA 1
ATOM 1120 C C . PHE A 1 141 ? -8.897 -10.80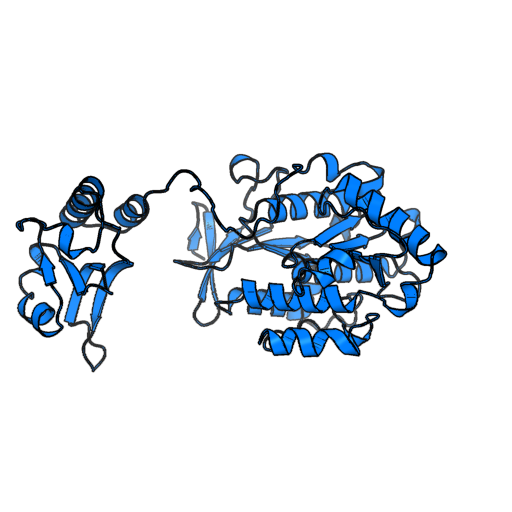2 4.458 1.00 94.00 141 PHE A C 1
ATOM 1122 O O . PHE A 1 141 ? -8.923 -10.285 5.571 1.00 94.00 141 PHE A O 1
ATOM 1129 N N . GLU A 1 142 ? -8.214 -11.929 4.233 1.00 96.12 142 GLU A N 1
ATOM 1130 C CA . GLU A 1 142 ? -7.405 -12.586 5.270 1.00 96.12 142 GLU A CA 1
ATOM 1131 C C . GLU A 1 142 ? -6.237 -11.709 5.727 1.00 96.12 142 GLU A C 1
ATOM 1133 O O . GLU A 1 142 ? -5.952 -11.657 6.921 1.00 96.12 142 GLU A O 1
ATOM 1138 N N . LEU A 1 143 ? -5.589 -10.981 4.812 1.00 98.19 143 LEU A N 1
ATOM 1139 C CA . LEU A 1 143 ? -4.542 -10.022 5.168 1.00 98.19 143 LEU A CA 1
ATOM 1140 C C . LEU A 1 143 ? -5.086 -8.877 6.033 1.00 98.19 143 LEU A C 1
ATOM 1142 O O . LEU A 1 143 ? -4.449 -8.531 7.028 1.00 98.19 143 LEU A O 1
ATOM 1146 N N . LEU A 1 144 ? -6.275 -8.345 5.734 1.00 98.19 144 LEU A N 1
ATOM 1147 C CA . LEU A 1 144 ? -6.941 -7.382 6.616 1.00 98.19 144 LEU A CA 1
ATOM 1148 C C . LEU A 1 144 ? -7.181 -7.988 8.004 1.00 98.19 144 LEU A C 1
ATOM 1150 O O . LEU A 1 144 ? -6.823 -7.382 9.009 1.00 98.19 144 LEU A O 1
ATOM 1154 N N . MET A 1 145 ? -7.715 -9.210 8.074 1.00 97.25 145 MET A N 1
ATOM 1155 C CA . MET A 1 145 ? -7.945 -9.882 9.357 1.00 97.25 145 MET A CA 1
ATOM 1156 C C . MET A 1 145 ? -6.648 -10.099 10.142 1.00 97.25 145 MET A C 1
ATOM 1158 O O . MET A 1 145 ? -6.647 -9.929 11.357 1.00 97.25 145 MET A O 1
ATOM 1162 N N . ARG A 1 146 ? -5.531 -10.413 9.470 1.00 98.00 146 ARG A N 1
ATOM 1163 C CA . ARG A 1 146 ? -4.214 -10.508 10.120 1.00 98.00 146 ARG A CA 1
ATOM 1164 C C . ARG A 1 146 ? -3.760 -9.181 10.708 1.00 98.00 146 ARG A C 1
ATOM 1166 O O . ARG A 1 146 ? -3.221 -9.179 11.810 1.00 98.00 146 ARG A O 1
ATOM 1173 N N . TYR A 1 147 ? -3.985 -8.075 10.004 1.00 98.50 147 TYR A N 1
ATOM 1174 C CA . TYR A 1 147 ? -3.658 -6.749 10.519 1.00 98.50 147 TYR A CA 1
ATOM 1175 C C . TYR A 1 147 ? -4.493 -6.396 11.764 1.00 98.50 147 TYR A C 1
ATOM 1177 O O . TYR A 1 147 ? -3.960 -5.895 12.751 1.00 98.50 147 TYR A O 1
ATOM 1185 N N . LEU A 1 148 ? -5.792 -6.718 11.750 1.00 98.19 148 LEU A N 1
ATOM 1186 C CA . LEU A 1 148 ? -6.693 -6.464 12.881 1.00 98.19 148 LEU A CA 1
ATOM 1187 C C . LEU A 1 148 ? -6.420 -7.368 14.100 1.00 98.19 148 LEU A C 1
ATOM 1189 O O . LEU A 1 148 ? -6.791 -7.023 15.221 1.00 98.19 148 LEU A O 1
ATOM 1193 N N . ASP A 1 149 ? -5.796 -8.524 13.883 1.00 97.31 149 ASP A N 1
ATOM 1194 C CA . ASP A 1 149 ? -5.483 -9.522 14.910 1.00 97.31 149 ASP A CA 1
ATOM 1195 C C . ASP A 1 149 ? -4.150 -9.237 15.620 1.00 97.31 149 ASP A C 1
ATOM 1197 O O . ASP A 1 149 ? -4.099 -9.118 16.843 1.00 97.31 149 ASP A O 1
ATOM 1201 N N . LEU A 1 150 ? -3.068 -9.087 14.850 1.00 96.81 150 LEU A N 1
ATOM 1202 C CA . LEU A 1 150 ? -1.693 -9.060 15.361 1.00 96.81 150 LEU A CA 1
ATOM 1203 C C . LEU A 1 150 ? -1.368 -7.729 16.051 1.00 96.81 150 LEU A C 1
ATOM 1205 O O . LEU A 1 150 ? -1.485 -6.679 15.434 1.00 96.81 150 LEU A O 1
ATOM 1209 N N . GLU A 1 151 ? -0.898 -7.747 17.300 1.00 95.00 151 GLU A N 1
ATOM 1210 C CA . GLU A 1 151 ? -0.548 -6.517 18.039 1.00 95.00 151 GLU A CA 1
ATOM 1211 C C . GLU A 1 151 ? 0.589 -5.717 17.379 1.00 95.00 151 GLU A C 1
ATOM 1213 O O . GLU A 1 151 ? 0.552 -4.489 17.356 1.00 95.00 151 GLU A O 1
ATOM 1218 N N . ASN A 1 152 ? 1.562 -6.415 16.789 1.00 96.06 152 ASN A N 1
ATOM 1219 C CA . ASN A 1 152 ? 2.701 -5.863 16.048 1.00 96.06 152 ASN A CA 1
ATOM 1220 C C . ASN A 1 152 ? 2.479 -5.883 14.521 1.00 96.06 152 ASN A C 1
ATOM 1222 O O . ASN A 1 152 ? 3.403 -6.126 13.737 1.00 96.06 152 ASN A O 1
ATOM 1226 N N . ALA A 1 153 ? 1.227 -5.705 14.081 1.00 97.69 153 ALA A N 1
ATOM 1227 C CA . ALA A 1 153 ? 0.883 -5.740 12.662 1.00 97.69 153 ALA A CA 1
ATOM 1228 C C . ALA A 1 153 ? 1.638 -4.681 11.843 1.00 97.69 153 ALA A C 1
ATOM 1230 O O . ALA A 1 153 ? 2.051 -4.972 10.725 1.00 97.69 153 ALA A O 1
ATOM 1231 N N . GLU A 1 154 ? 1.856 -3.484 12.390 1.00 98.06 154 GLU A N 1
ATOM 1232 C CA . GLU A 1 154 ? 2.591 -2.411 11.709 1.00 98.06 154 GLU A CA 1
ATOM 1233 C C . GLU A 1 154 ? 4.010 -2.852 11.323 1.00 98.06 154 GLU A C 1
ATOM 1235 O O . GLU A 1 154 ? 4.419 -2.726 10.167 1.00 98.06 154 GLU A O 1
ATOM 1240 N N . GLU A 1 155 ? 4.738 -3.458 12.261 1.00 98.19 155 GLU A N 1
ATOM 12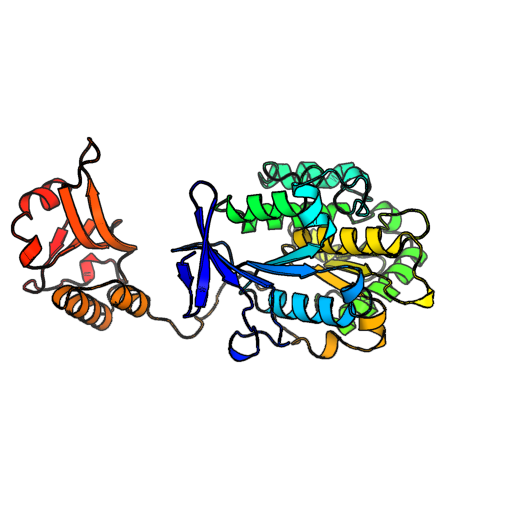41 C CA . GLU A 1 155 ? 6.100 -3.941 12.052 1.00 98.19 155 GLU A CA 1
ATOM 1242 C C . GLU A 1 155 ? 6.142 -5.142 11.098 1.00 98.19 155 GLU A C 1
ATOM 1244 O O . GLU A 1 155 ? 6.984 -5.196 10.197 1.00 98.19 155 GLU A O 1
ATOM 1249 N N . ILE A 1 156 ? 5.214 -6.094 11.254 1.00 98.62 156 ILE A N 1
ATOM 1250 C CA . ILE A 1 156 ? 5.141 -7.287 10.398 1.00 98.62 156 ILE A CA 1
ATOM 1251 C C . ILE A 1 156 ? 4.839 -6.894 8.951 1.00 98.62 156 ILE A C 1
ATOM 1253 O O . ILE A 1 156 ? 5.506 -7.369 8.029 1.00 98.62 156 ILE A O 1
ATOM 1257 N N . PHE A 1 157 ? 3.855 -6.023 8.724 1.00 98.69 157 PHE A N 1
ATOM 1258 C CA . PHE A 1 157 ? 3.485 -5.605 7.375 1.00 98.69 157 PHE A CA 1
ATOM 1259 C C . PHE A 1 157 ? 4.550 -4.699 6.746 1.00 98.69 157 PHE A C 1
ATOM 1261 O O . PHE A 1 157 ? 4.820 -4.836 5.552 1.00 98.69 157 PHE A O 1
ATOM 1268 N N . ALA A 1 158 ? 5.235 -3.854 7.525 1.00 98.56 158 ALA A N 1
ATOM 1269 C CA . ALA A 1 158 ? 6.394 -3.103 7.040 1.00 98.56 158 ALA A CA 1
ATOM 1270 C C . ALA A 1 158 ? 7.546 -4.030 6.614 1.00 98.56 158 ALA A C 1
ATOM 1272 O O . ALA A 1 158 ? 8.157 -3.825 5.561 1.00 98.56 158 ALA A O 1
ATOM 1273 N N . ALA A 1 159 ? 7.816 -5.096 7.375 1.00 98.44 159 ALA A N 1
ATOM 1274 C CA . ALA A 1 159 ? 8.813 -6.102 7.014 1.00 98.44 159 ALA A CA 1
ATOM 1275 C C . ALA A 1 159 ? 8.431 -6.881 5.744 1.00 98.44 159 ALA A C 1
ATOM 1277 O O . ALA A 1 159 ? 9.286 -7.119 4.885 1.00 98.44 159 ALA A O 1
ATOM 1278 N N . GLN A 1 160 ? 7.150 -7.230 5.592 1.00 98.69 160 GLN A N 1
ATOM 1279 C CA . GLN A 1 160 ? 6.618 -7.821 4.363 1.00 98.69 160 GLN A CA 1
ATOM 1280 C C . GLN A 1 160 ? 6.818 -6.875 3.175 1.00 98.69 160 GLN A C 1
ATOM 1282 O O . GLN A 1 160 ? 7.455 -7.254 2.192 1.00 98.69 160 GLN A O 1
ATOM 1287 N N . ALA A 1 161 ? 6.365 -5.624 3.281 1.00 98.75 161 ALA A N 1
ATOM 1288 C CA . ALA A 1 161 ? 6.512 -4.626 2.227 1.00 98.75 161 ALA A CA 1
ATOM 1289 C C . ALA A 1 161 ? 7.989 -4.411 1.850 1.00 98.75 161 ALA A C 1
ATOM 1291 O O . ALA A 1 161 ? 8.325 -4.396 0.669 1.00 98.75 161 ALA A O 1
ATOM 1292 N N . ARG A 1 162 ? 8.901 -4.371 2.832 1.00 98.12 162 ARG A N 1
ATOM 1293 C CA . ARG A 1 162 ? 10.353 -4.321 2.593 1.00 98.12 162 ARG A CA 1
ATOM 1294 C C . ARG A 1 162 ? 10.859 -5.529 1.801 1.00 98.12 162 ARG A C 1
ATOM 1296 O O . ARG A 1 162 ? 11.646 -5.361 0.867 1.00 98.12 162 ARG A O 1
ATOM 1303 N N . ALA A 1 163 ? 10.435 -6.739 2.164 1.00 98.50 163 ALA A N 1
ATOM 1304 C CA . ALA A 1 163 ? 10.826 -7.958 1.462 1.00 98.50 163 ALA A CA 1
ATOM 1305 C C . ALA A 1 163 ? 10.366 -7.937 -0.003 1.00 98.50 163 ALA A C 1
ATOM 1307 O O . ALA A 1 163 ? 11.135 -8.310 -0.893 1.00 98.50 163 ALA A O 1
ATOM 1308 N N . TYR A 1 164 ? 9.155 -7.440 -0.266 1.00 98.75 164 TYR A N 1
ATOM 1309 C CA . TYR A 1 164 ? 8.657 -7.204 -1.620 1.00 98.75 164 TYR A CA 1
ATOM 1310 C C . TYR A 1 164 ? 9.467 -6.129 -2.355 1.00 98.75 164 TYR A C 1
ATOM 1312 O O . TYR A 1 164 ? 9.912 -6.385 -3.474 1.00 98.75 164 TYR A O 1
ATOM 1320 N N . SER A 1 165 ? 9.762 -4.982 -1.732 1.00 98.75 165 SER A N 1
ATOM 1321 C CA . SER A 1 165 ? 10.560 -3.927 -2.372 1.00 98.75 165 SER A CA 1
ATOM 1322 C C . SER A 1 165 ? 11.938 -4.418 -2.823 1.00 98.75 165 SER A C 1
ATOM 1324 O O . SER A 1 165 ? 12.355 -4.151 -3.948 1.00 98.75 165 SER A O 1
ATOM 1326 N N . LEU A 1 166 ? 12.635 -5.189 -1.982 1.00 98.31 166 LEU A N 1
ATOM 1327 C CA . LEU A 1 166 ? 13.932 -5.783 -2.330 1.00 98.31 166 LEU A CA 1
ATOM 1328 C C . LEU A 1 166 ? 13.814 -6.847 -3.431 1.00 98.31 166 LEU A C 1
ATOM 1330 O O . LEU A 1 166 ? 14.711 -6.990 -4.260 1.00 98.31 166 LEU A O 1
ATOM 1334 N N . SER A 1 167 ? 12.706 -7.587 -3.454 1.00 98.62 167 SER A N 1
ATOM 1335 C CA . SER A 1 167 ? 12.436 -8.623 -4.457 1.00 98.62 167 SER A CA 1
ATOM 1336 C C . SER A 1 167 ? 12.197 -8.053 -5.858 1.00 98.62 167 SER A C 1
ATOM 1338 O O . SER A 1 167 ? 12.459 -8.745 -6.844 1.00 98.62 167 SER A O 1
ATOM 1340 N N . LEU A 1 168 ? 11.739 -6.801 -5.957 1.00 98.69 168 LEU A N 1
ATOM 1341 C CA . LEU A 1 168 ? 11.464 -6.113 -7.223 1.00 98.69 168 LEU A CA 1
ATOM 1342 C C . LEU A 1 168 ? 12.729 -5.629 -7.951 1.00 98.69 168 LEU A C 1
ATOM 1344 O O . LEU A 1 168 ? 12.704 -5.489 -9.175 1.00 98.69 168 LEU A O 1
ATOM 1348 N N . LEU A 1 169 ? 13.837 -5.414 -7.232 1.00 98.00 169 LEU A N 1
ATOM 1349 C CA . LEU A 1 169 ? 15.108 -4.980 -7.818 1.00 98.00 169 LEU A CA 1
ATOM 1350 C C . LEU A 1 169 ? 15.672 -6.047 -8.766 1.00 98.00 169 LEU A C 1
ATOM 1352 O O . LEU A 1 169 ? 15.694 -7.232 -8.430 1.00 98.00 169 LEU A O 1
ATOM 1356 N N . ASP A 1 170 ? 16.192 -5.639 -9.927 1.00 97.12 170 ASP A N 1
ATOM 1357 C CA . ASP A 1 170 ? 16.791 -6.544 -10.912 1.00 97.12 170 ASP A CA 1
ATOM 1358 C C . ASP A 1 170 ? 18.296 -6.272 -11.083 1.00 97.12 170 ASP A C 1
ATOM 1360 O O . ASP A 1 170 ? 18.702 -5.526 -11.980 1.00 97.12 170 ASP A O 1
ATOM 1364 N N . PRO A 1 171 ? 19.170 -6.911 -10.281 1.00 90.25 171 PRO A N 1
ATOM 1365 C CA . PRO A 1 171 ? 20.611 -6.681 -10.355 1.00 90.25 171 PRO A CA 1
ATOM 1366 C C . PRO A 1 171 ? 21.228 -7.117 -11.694 1.00 90.25 171 PRO A C 1
ATOM 1368 O O . PRO A 1 171 ? 22.369 -6.771 -11.989 1.00 90.25 171 PRO A O 1
ATOM 1371 N N . ARG A 1 172 ? 20.499 -7.870 -12.533 1.00 92.62 172 ARG A N 1
ATOM 1372 C CA . ARG A 1 172 ? 20.961 -8.241 -13.881 1.00 92.62 172 ARG A CA 1
ATOM 1373 C C . ARG A 1 172 ? 20.920 -7.047 -14.839 1.00 92.62 172 ARG A C 1
ATOM 1375 O O . ARG A 1 172 ? 21.610 -7.077 -15.852 1.00 92.62 172 ARG A O 1
ATOM 1382 N N . LYS A 1 173 ? 20.132 -6.011 -14.523 1.00 90.62 173 LYS A N 1
ATOM 1383 C CA . LYS A 1 173 ? 19.971 -4.793 -15.332 1.00 90.62 173 LYS A CA 1
ATOM 1384 C C . LYS A 1 173 ? 20.832 -3.622 -14.866 1.00 90.62 173 LYS A C 1
ATOM 1386 O O . LYS A 1 173 ? 20.884 -2.613 -15.555 1.00 90.62 173 LYS A O 1
ATOM 1391 N N . THR A 1 174 ? 21.570 -3.757 -13.765 1.00 82.44 174 THR A N 1
ATOM 1392 C CA . THR A 1 174 ? 22.382 -2.678 -13.177 1.00 82.44 174 THR A CA 1
ATOM 1393 C C . THR A 1 174 ? 23.379 -2.028 -14.144 1.00 82.44 174 THR A C 1
ATOM 1395 O O . THR A 1 174 ? 23.716 -0.865 -13.971 1.00 82.44 174 THR A O 1
ATOM 1398 N N . GLY A 1 175 ? 23.870 -2.741 -15.162 1.00 86.56 175 GLY A N 1
ATOM 1399 C CA . GLY A 1 175 ? 24.770 -2.193 -16.190 1.00 86.56 175 GLY A CA 1
ATOM 1400 C C . GLY A 1 175 ? 24.084 -1.767 -17.495 1.00 86.56 175 GLY A C 1
ATOM 1401 O O . GLY A 1 175 ? 24.765 -1.305 -18.406 1.00 86.56 175 GLY A O 1
ATOM 1402 N N . ASP A 1 176 ? 22.769 -1.946 -17.617 1.00 94.44 176 ASP A N 1
ATOM 1403 C CA . ASP A 1 176 ? 22.015 -1.725 -18.853 1.00 94.44 176 ASP A CA 1
ATOM 1404 C C . ASP A 1 176 ? 21.491 -0.285 -18.928 1.00 94.44 176 ASP A C 1
ATOM 1406 O O . ASP A 1 176 ? 20.444 0.058 -18.374 1.00 94.44 176 ASP A O 1
ATOM 1410 N N . THR A 1 177 ? 22.230 0.573 -19.636 1.00 95.88 177 THR A N 1
ATOM 1411 C CA . THR A 1 177 ? 21.881 1.990 -19.806 1.00 95.88 177 THR A CA 1
ATOM 1412 C C . THR A 1 177 ? 20.546 2.194 -20.519 1.00 95.88 177 THR A C 1
ATOM 1414 O O . THR A 1 177 ? 19.823 3.126 -20.178 1.00 95.88 177 THR A O 1
ATOM 1417 N N . LEU A 1 178 ? 20.189 1.350 -21.495 1.00 96.31 178 LEU A N 1
ATOM 1418 C CA . LEU A 1 178 ? 18.925 1.517 -22.217 1.00 96.31 178 LEU A CA 1
ATOM 1419 C C . LEU A 1 178 ? 17.745 1.168 -21.305 1.00 96.31 178 LEU A C 1
ATOM 1421 O O . LEU A 1 178 ? 16.803 1.952 -21.201 1.00 96.31 178 LEU A O 1
ATOM 1425 N N . ALA A 1 179 ? 17.838 0.049 -20.580 1.00 96.69 179 ALA A N 1
ATOM 1426 C CA . ALA A 1 179 ? 16.825 -0.321 -19.596 1.00 96.69 179 ALA A CA 1
ATOM 1427 C C . ALA A 1 179 ? 16.696 0.724 -18.477 1.00 96.69 179 ALA A C 1
ATOM 1429 O O . ALA A 1 179 ? 15.580 0.998 -18.032 1.00 96.69 179 ALA A O 1
ATOM 1430 N N . PHE A 1 180 ? 17.811 1.326 -18.045 1.00 97.94 180 PHE A N 1
ATOM 1431 C CA . PHE A 1 180 ? 17.791 2.419 -17.075 1.00 97.94 180 PHE A CA 1
ATOM 1432 C C . PHE A 1 180 ? 17.043 3.640 -17.618 1.00 97.94 180 PHE A C 1
ATOM 1434 O O . PHE A 1 180 ? 16.180 4.163 -16.926 1.00 97.94 180 PHE A O 1
ATOM 1441 N N . LEU A 1 181 ? 17.315 4.080 -18.852 1.00 97.69 181 LEU A N 1
ATOM 1442 C CA . LEU A 1 181 ? 16.643 5.247 -19.441 1.00 97.69 181 LEU A CA 1
ATOM 1443 C C . LEU A 1 181 ? 15.126 5.039 -19.574 1.00 97.69 181 LEU A C 1
ATOM 1445 O O . LEU A 1 181 ? 14.348 5.940 -19.248 1.00 97.69 181 LEU A O 1
ATOM 1449 N N . GLU A 1 182 ? 14.691 3.852 -20.005 1.00 96.62 182 GLU A N 1
ATOM 1450 C CA . GLU A 1 182 ? 13.265 3.502 -20.085 1.00 96.62 182 GLU A CA 1
ATOM 1451 C C . GLU A 1 182 ? 12.593 3.491 -18.705 1.00 96.62 182 GLU A C 1
ATOM 1453 O O . GLU A 1 182 ? 11.495 4.031 -18.528 1.00 96.62 182 GLU A O 1
ATOM 1458 N N . TRP A 1 183 ? 13.258 2.889 -17.716 1.00 98.19 183 TRP A N 1
ATOM 1459 C CA . TRP A 1 183 ? 12.799 2.859 -16.331 1.00 98.19 183 TRP A CA 1
ATOM 1460 C C . TRP A 1 183 ? 12.720 4.274 -15.741 1.00 98.19 183 TRP A C 1
ATOM 1462 O O . TRP A 1 183 ? 11.664 4.667 -15.238 1.00 98.19 183 TRP A O 1
ATOM 1472 N N . ASN A 1 184 ? 13.789 5.062 -15.882 1.00 98.00 184 ASN A N 1
ATOM 1473 C CA . ASN A 1 184 ? 13.919 6.389 -15.289 1.00 98.00 184 ASN A CA 1
ATOM 1474 C C . ASN A 1 184 ? 12.910 7.367 -15.894 1.00 98.00 184 ASN A C 1
ATOM 1476 O O . ASN A 1 184 ? 12.314 8.154 -15.175 1.00 98.00 184 ASN A O 1
ATOM 1480 N N . THR A 1 185 ? 12.603 7.246 -17.191 1.00 97.81 185 THR A N 1
ATOM 1481 C CA . THR A 1 185 ? 11.551 8.054 -17.836 1.00 97.81 185 THR A CA 1
ATOM 1482 C C . THR A 1 185 ? 10.202 7.924 -17.126 1.00 97.81 185 THR A C 1
ATOM 1484 O O . THR A 1 185 ? 9.463 8.901 -17.023 1.00 97.81 185 THR A O 1
ATOM 1487 N N . THR A 1 186 ? 9.848 6.724 -16.652 1.00 97.94 186 THR A N 1
ATOM 1488 C CA . THR A 1 186 ? 8.605 6.534 -15.890 1.00 97.94 186 THR A CA 1
ATOM 1489 C C . THR A 1 186 ? 8.793 6.947 -14.435 1.00 97.94 186 THR A C 1
ATOM 1491 O O . THR A 1 186 ? 7.948 7.657 -13.900 1.00 97.94 186 THR A O 1
ATOM 1494 N N . MET A 1 187 ? 9.903 6.540 -13.809 1.00 98.06 187 MET A N 1
ATOM 1495 C CA . MET A 1 187 ? 10.176 6.843 -12.405 1.00 98.06 187 MET A CA 1
ATOM 1496 C C . MET A 1 187 ? 10.201 8.354 -12.150 1.00 98.06 187 MET A C 1
ATOM 1498 O O . MET A 1 187 ? 9.460 8.817 -11.292 1.00 98.06 187 MET A O 1
ATOM 1502 N N . THR A 1 188 ? 10.940 9.136 -12.944 1.00 97.56 188 THR A N 1
ATOM 1503 C CA . THR A 1 188 ? 11.002 10.602 -12.835 1.00 97.56 188 THR A CA 1
ATOM 1504 C C . THR A 1 188 ? 9.620 11.240 -12.943 1.00 97.56 188 THR A C 1
ATOM 1506 O O . THR A 1 188 ? 9.272 12.040 -12.085 1.00 97.56 188 THR A O 1
ATOM 1509 N N . LYS A 1 189 ? 8.781 10.828 -13.906 1.00 97.56 189 LYS A N 1
ATOM 1510 C CA . LYS A 1 189 ? 7.402 11.345 -14.018 1.00 97.56 189 LYS A CA 1
ATOM 1511 C C . LYS A 1 189 ? 6.587 11.114 -12.744 1.00 97.56 189 LYS A C 1
ATOM 1513 O O . LYS A 1 189 ? 5.812 11.976 -12.342 1.00 97.56 189 LYS A O 1
ATOM 1518 N N . VAL A 1 190 ? 6.739 9.947 -12.116 1.00 98.19 190 VAL A N 1
ATOM 1519 C CA . VAL A 1 190 ? 6.047 9.635 -10.858 1.00 98.19 190 VAL A CA 1
ATOM 1520 C C . VAL A 1 190 ? 6.659 10.405 -9.686 1.00 98.19 190 VAL A C 1
ATOM 1522 O O . VAL A 1 190 ? 5.915 10.910 -8.852 1.00 98.19 190 VAL A O 1
ATOM 1525 N N . VAL A 1 191 ? 7.988 10.533 -9.621 1.00 96.75 191 VAL A N 1
ATOM 1526 C CA . VAL A 1 191 ? 8.685 11.325 -8.594 1.00 96.75 191 VAL A CA 1
ATOM 1527 C C . VAL A 1 191 ? 8.247 12.786 -8.654 1.00 96.75 191 VAL A C 1
ATOM 1529 O O . VAL A 1 191 ? 7.862 13.326 -7.625 1.00 96.75 191 VAL A O 1
ATOM 1532 N N . GLU A 1 192 ? 8.202 13.393 -9.839 1.00 95.25 192 GLU A N 1
ATOM 1533 C CA . GLU A 1 192 ? 7.745 14.773 -10.041 1.00 95.25 192 GLU A CA 1
ATOM 1534 C C . GLU A 1 192 ? 6.275 14.964 -9.638 1.00 95.25 192 GLU A C 1
ATOM 1536 O O . GLU A 1 192 ? 5.928 15.954 -8.995 1.00 95.25 192 GLU A O 1
ATOM 1541 N N . ALA A 1 193 ? 5.403 14.010 -9.981 1.00 96.06 193 ALA A N 1
ATOM 1542 C CA . ALA A 1 193 ? 3.980 14.097 -9.659 1.00 96.06 193 ALA A CA 1
ATOM 1543 C C . ALA A 1 193 ? 3.684 13.862 -8.169 1.00 96.06 193 ALA A C 1
ATOM 1545 O O . ALA A 1 193 ? 2.766 14.467 -7.620 1.00 96.06 193 ALA A O 1
ATOM 1546 N N . MET A 1 194 ? 4.432 12.966 -7.518 1.00 95.94 194 MET A N 1
ATOM 1547 C CA . MET A 1 194 ? 4.102 12.480 -6.178 1.00 95.94 194 MET A CA 1
ATOM 1548 C C . MET A 1 194 ? 5.017 13.030 -5.085 1.00 95.94 194 MET A C 1
ATOM 1550 O O . MET A 1 194 ? 4.588 13.094 -3.936 1.00 95.94 194 MET A O 1
ATOM 1554 N N . ASN A 1 195 ? 6.258 13.409 -5.384 1.00 94.44 195 ASN A N 1
ATOM 1555 C CA . ASN A 1 195 ? 7.273 13.796 -4.395 1.00 94.44 195 ASN A CA 1
ATOM 1556 C C . ASN A 1 195 ? 7.449 12.744 -3.278 1.00 94.44 195 ASN A C 1
ATOM 1558 O O . ASN A 1 195 ? 7.498 13.073 -2.096 1.00 94.44 195 ASN A O 1
ATOM 1562 N N . PHE A 1 196 ? 7.460 11.457 -3.647 1.00 94.56 196 PHE A N 1
ATOM 1563 C CA . PHE A 1 196 ? 7.509 10.334 -2.694 1.00 94.56 196 PHE A CA 1
ATOM 1564 C C . PHE A 1 196 ? 8.931 9.864 -2.344 1.00 94.56 196 PHE A C 1
ATOM 1566 O O . PHE A 1 196 ? 9.111 9.027 -1.461 1.00 94.56 196 PHE A O 1
ATOM 1573 N N . THR A 1 197 ? 9.931 10.391 -3.047 1.00 94.38 197 THR A N 1
ATOM 1574 C CA . THR A 1 197 ? 11.359 10.207 -2.785 1.00 94.38 197 THR A CA 1
ATOM 1575 C C . THR A 1 197 ? 12.117 11.451 -3.255 1.00 94.38 197 THR A C 1
ATOM 1577 O O . THR A 1 197 ? 11.627 12.182 -4.115 1.00 94.38 197 THR A O 1
ATOM 1580 N N . GLU A 1 198 ? 13.294 11.682 -2.679 1.00 91.19 198 GLU A N 1
ATOM 1581 C CA . GLU A 1 198 ? 14.235 12.748 -3.059 1.00 91.19 198 GLU A CA 1
ATOM 1582 C C . GLU A 1 198 ? 15.433 12.193 -3.852 1.00 91.19 198 GLU A C 1
ATOM 1584 O O . GLU A 1 198 ? 16.366 12.931 -4.162 1.00 91.19 198 GLU A O 1
ATOM 1589 N N . ASP A 1 199 ? 15.426 10.892 -4.161 1.00 92.19 199 ASP A N 1
ATOM 1590 C CA . ASP A 1 199 ? 16.526 10.242 -4.869 1.00 92.19 199 ASP A CA 1
ATOM 1591 C C . ASP A 1 199 ? 16.662 10.789 -6.295 1.00 92.19 199 ASP A C 1
ATOM 1593 O O . ASP A 1 199 ? 15.725 10.730 -7.097 1.00 92.19 199 ASP A O 1
ATOM 1597 N N . ASP A 1 200 ? 17.871 11.230 -6.633 1.00 93.12 200 ASP A N 1
ATOM 1598 C CA . ASP A 1 200 ? 18.270 11.525 -8.006 1.00 93.12 200 ASP A CA 1
ATOM 1599 C C . ASP A 1 200 ? 18.960 10.290 -8.599 1.00 93.12 200 ASP A C 1
ATOM 1601 O O . ASP A 1 200 ? 20.151 10.047 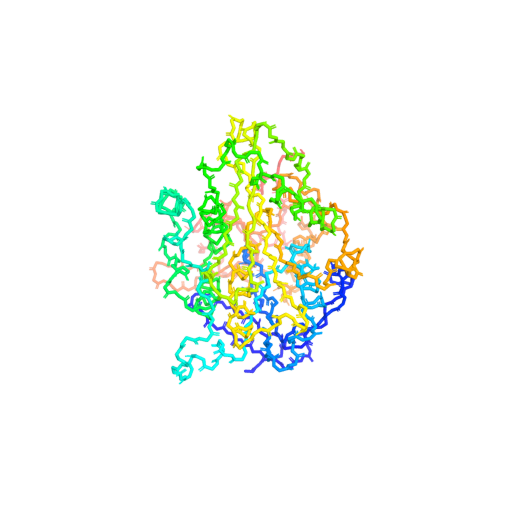-8.390 1.00 93.12 200 ASP A O 1
ATOM 1605 N N . TYR A 1 201 ? 18.179 9.435 -9.262 1.00 95.69 201 TYR A N 1
ATOM 1606 C CA . TYR A 1 201 ? 18.677 8.168 -9.790 1.00 95.69 201 TYR A CA 1
ATOM 1607 C C . TYR A 1 201 ? 19.686 8.374 -10.923 1.00 95.69 201 TYR A C 1
ATOM 1609 O O . TYR A 1 201 ? 19.409 9.032 -11.925 1.00 95.69 201 TYR A O 1
ATOM 1617 N N . VAL A 1 202 ? 20.841 7.717 -10.803 1.00 94.31 202 VAL A N 1
ATOM 1618 C CA . VAL A 1 202 ? 21.962 7.817 -11.751 1.00 94.31 202 VAL A CA 1
ATOM 1619 C C . VAL A 1 202 ? 22.406 6.458 -12.286 1.00 94.31 202 VAL A C 1
ATOM 1621 O O . VAL A 1 202 ? 22.215 5.419 -11.647 1.00 94.31 202 VAL A O 1
ATOM 1624 N N . GLN A 1 203 ? 23.050 6.474 -13.456 1.00 91.81 203 GLN A N 1
ATOM 1625 C CA . GLN A 1 203 ? 23.608 5.291 -14.104 1.00 91.81 203 GLN A CA 1
ATOM 1626 C C . GLN A 1 203 ? 25.070 5.531 -14.532 1.00 91.81 203 GLN A C 1
ATOM 1628 O O . GLN A 1 203 ? 25.313 6.421 -15.352 1.00 91.81 203 GLN A O 1
ATOM 1633 N N . PRO A 1 204 ? 26.042 4.727 -14.050 1.00 90.50 204 PRO A N 1
ATOM 1634 C CA . PRO A 1 204 ? 25.900 3.707 -13.005 1.00 90.50 204 PRO A CA 1
ATOM 1635 C C . PRO A 1 204 ? 25.634 4.340 -11.627 1.00 90.50 204 PRO A C 1
ATOM 1637 O O . PRO A 1 204 ? 25.961 5.503 -11.412 1.00 90.50 204 PRO A O 1
ATOM 1640 N N . GLY A 1 205 ? 25.079 3.567 -10.689 1.00 92.38 205 GLY A N 1
ATOM 1641 C CA . GLY A 1 205 ? 24.865 4.013 -9.301 1.00 92.38 205 GLY A CA 1
ATOM 1642 C C . GLY A 1 205 ? 23.477 3.726 -8.727 1.00 92.38 205 GLY A C 1
ATOM 1643 O O . GLY A 1 205 ? 23.242 4.009 -7.557 1.00 92.38 205 GLY A O 1
ATOM 1644 N N . THR A 1 206 ? 22.582 3.111 -9.502 1.00 96.12 206 THR A N 1
ATOM 1645 C CA . THR A 1 206 ? 21.238 2.723 -9.052 1.00 96.12 206 THR A CA 1
ATOM 1646 C C . THR A 1 206 ? 21.029 1.216 -9.196 1.00 96.12 206 THR A C 1
ATOM 1648 O O . THR A 1 206 ? 21.279 0.644 -10.259 1.00 96.12 206 THR A O 1
ATOM 1651 N N . PHE A 1 207 ? 20.526 0.558 -8.151 1.00 96.00 207 PHE A N 1
ATOM 1652 C CA . PHE A 1 207 ? 19.841 -0.723 -8.314 1.00 96.00 207 PHE A CA 1
ATOM 1653 C C . PHE A 1 207 ? 18.391 -0.438 -8.686 1.00 96.00 207 PHE A C 1
ATOM 1655 O O . PHE A 1 207 ? 17.682 0.219 -7.928 1.00 96.00 207 PHE A O 1
ATOM 1662 N N . PHE A 1 208 ? 17.944 -0.927 -9.842 1.00 98.19 208 PHE A N 1
ATOM 1663 C CA . PHE A 1 208 ? 16.592 -0.680 -10.337 1.00 98.19 208 PHE A CA 1
ATOM 1664 C C . PHE A 1 208 ? 15.920 -1.955 -10.846 1.00 98.19 208 PHE A C 1
ATOM 1666 O O . PHE A 1 208 ? 16.560 -2.978 -11.089 1.00 98.19 208 PHE A O 1
ATOM 1673 N N . GLY A 1 209 ? 14.601 -1.899 -10.987 1.00 98.06 209 GLY A N 1
ATOM 1674 C CA . GLY A 1 209 ? 13.781 -2.999 -11.470 1.00 98.06 209 GLY A CA 1
ATOM 1675 C C . GLY A 1 209 ? 12.492 -2.497 -12.108 1.00 98.06 209 GLY A C 1
ATOM 1676 O O . GLY A 1 209 ? 11.924 -1.487 -11.691 1.00 98.06 209 GLY A O 1
ATOM 1677 N N . LYS A 1 210 ? 12.037 -3.220 -13.133 1.00 97.56 210 LYS A N 1
ATOM 1678 C CA . LYS A 1 210 ? 10.688 -3.113 -13.696 1.00 97.56 210 LYS A CA 1
ATOM 1679 C C . LYS A 1 210 ? 10.091 -4.511 -13.712 1.00 97.56 210 LYS A C 1
ATOM 1681 O O . LYS A 1 210 ? 10.613 -5.391 -14.397 1.00 97.56 210 LYS A O 1
ATOM 1686 N N . TYR A 1 211 ? 9.009 -4.692 -12.972 1.00 98.12 211 TYR A N 1
ATOM 1687 C CA . TYR A 1 211 ? 8.246 -5.925 -12.898 1.00 98.12 211 TYR A CA 1
ATOM 1688 C C . TYR A 1 211 ? 6.869 -5.711 -13.529 1.00 98.12 211 TYR A C 1
ATOM 1690 O O . TYR A 1 211 ? 6.154 -4.769 -13.193 1.00 98.12 211 TYR A O 1
ATOM 1698 N N . THR A 1 212 ? 6.501 -6.588 -14.456 1.00 97.75 212 THR A N 1
ATOM 1699 C CA . THR A 1 212 ? 5.172 -6.619 -15.071 1.00 97.75 212 THR A CA 1
ATOM 1700 C C . THR A 1 212 ? 4.570 -7.979 -14.718 1.00 97.75 212 THR A C 1
ATOM 1702 O O . THR A 1 212 ? 4.992 -8.976 -15.305 1.00 97.75 212 THR A O 1
ATOM 1705 N N . PRO A 1 213 ? 3.641 -8.049 -13.743 1.00 96.12 213 PRO A N 1
ATOM 1706 C CA . PRO A 1 213 ? 3.114 -9.318 -13.231 1.00 96.12 213 PRO A CA 1
ATOM 1707 C C . PRO A 1 213 ? 2.506 -10.218 -14.311 1.00 96.12 213 PRO A C 1
ATOM 1709 O O . PRO A 1 213 ? 2.551 -11.443 -14.220 1.00 96.12 213 PRO A O 1
ATOM 1712 N N . ARG A 1 214 ? 1.964 -9.606 -15.367 1.00 94.56 214 ARG A N 1
ATOM 1713 C CA . ARG A 1 214 ? 1.415 -10.299 -16.528 1.00 94.56 214 ARG A CA 1
ATOM 1714 C C . ARG A 1 214 ? 2.333 -10.153 -17.741 1.00 94.56 214 ARG A C 1
ATOM 1716 O O . ARG A 1 214 ? 2.798 -9.066 -18.058 1.00 94.56 214 ARG A O 1
ATOM 1723 N N . SER A 1 215 ? 2.544 -11.242 -18.478 1.00 89.81 215 SER A N 1
ATOM 1724 C CA . SER A 1 215 ? 3.413 -11.259 -19.666 1.00 89.81 215 SER A CA 1
ATOM 1725 C C . SER A 1 215 ? 2.741 -10.779 -20.962 1.00 89.81 215 SER A C 1
ATOM 1727 O O . SER A 1 215 ? 3.432 -10.410 -21.908 1.00 89.81 215 SER A O 1
ATOM 1729 N N . SER A 1 216 ? 1.407 -10.771 -21.029 1.00 92.50 216 SER A N 1
ATOM 1730 C CA . SER A 1 216 ? 0.625 -10.386 -22.215 1.00 92.50 216 SER A CA 1
ATOM 1731 C C . SER A 1 216 ? -0.643 -9.635 -21.825 1.00 92.50 216 SER A C 1
ATOM 1733 O O . SER A 1 216 ? -1.288 -10.034 -20.861 1.00 92.50 216 SER A O 1
ATOM 1735 N N . ASN A 1 217 ? -1.066 -8.627 -22.596 1.00 92.62 217 ASN A N 1
ATOM 1736 C CA . ASN A 1 217 ? -2.248 -7.805 -22.278 1.00 92.62 217 ASN A CA 1
ATOM 1737 C C . ASN A 1 217 ? -2.170 -7.164 -20.877 1.00 92.62 217 ASN A C 1
ATOM 1739 O O . ASN A 1 217 ? -3.181 -7.063 -20.183 1.00 92.62 217 ASN A O 1
ATOM 1743 N N . ALA A 1 218 ? -0.956 -6.808 -20.453 1.00 96.25 218 ALA A N 1
ATOM 1744 C CA . ALA A 1 218 ? -0.683 -6.228 -19.148 1.00 96.25 218 ALA A CA 1
ATOM 1745 C C . ALA A 1 218 ? -1.077 -4.751 -19.101 1.00 96.25 218 ALA A C 1
ATOM 1747 O O . ALA A 1 218 ? -0.847 -4.012 -20.060 1.00 96.25 218 ALA A O 1
ATOM 1748 N N . HIS A 1 219 ? -1.600 -4.335 -17.953 1.00 98.12 219 HIS A N 1
ATOM 1749 C CA . HIS A 1 219 ? -1.928 -2.940 -17.651 1.00 98.12 219 HIS A CA 1
ATOM 1750 C C . HIS A 1 219 ? -1.141 -2.432 -16.450 1.00 98.12 219 HIS A C 1
ATOM 1752 O O . HIS A 1 219 ? -0.938 -1.231 -16.325 1.00 98.12 219 HIS A O 1
ATOM 1758 N N . LEU A 1 220 ? -0.664 -3.326 -15.586 1.00 98.50 220 LEU A N 1
ATOM 1759 C CA . LEU A 1 220 ? 0.088 -2.993 -14.390 1.00 98.50 220 LEU A CA 1
ATOM 1760 C C . LEU A 1 220 ? 1.594 -3.155 -14.614 1.00 98.50 220 LEU A C 1
ATOM 1762 O O . LEU A 1 220 ? 2.082 -4.211 -15.018 1.00 98.50 220 LEU A O 1
ATOM 1766 N N . SER A 1 221 ? 2.352 -2.108 -14.301 1.00 98.50 221 SER A N 1
ATOM 1767 C CA . SER A 1 221 ? 3.811 -2.164 -14.187 1.00 98.50 221 SER A CA 1
ATOM 1768 C C . SER A 1 221 ? 4.258 -1.617 -12.839 1.00 98.50 221 SER A C 1
ATOM 1770 O O . SER A 1 221 ? 3.762 -0.591 -12.383 1.00 98.50 221 SER A O 1
ATOM 1772 N N . ILE A 1 222 ? 5.204 -2.301 -12.206 1.00 98.88 222 ILE A N 1
ATOM 1773 C CA . ILE A 1 222 ? 5.775 -1.932 -10.913 1.00 98.88 222 ILE A CA 1
ATOM 1774 C C . ILE A 1 222 ? 7.248 -1.600 -11.130 1.00 98.88 222 ILE A C 1
ATOM 1776 O O . ILE A 1 222 ? 7.994 -2.387 -11.715 1.00 98.88 222 ILE A O 1
ATOM 1780 N N . TYR A 1 223 ? 7.662 -0.432 -10.663 1.00 98.81 223 TYR A N 1
ATOM 1781 C CA . TYR A 1 223 ? 9.020 0.073 -10.791 1.00 98.81 223 TYR A CA 1
ATOM 1782 C C . TYR A 1 223 ? 9.633 0.177 -9.401 1.00 98.81 223 TYR A C 1
ATOM 1784 O O . TYR A 1 223 ? 8.969 0.613 -8.464 1.00 98.81 223 TYR A O 1
ATOM 1792 N N . SER A 1 224 ? 10.898 -0.210 -9.271 1.00 98.75 224 SER A N 1
ATOM 1793 C CA . SER A 1 224 ? 11.645 -0.112 -8.017 1.00 98.75 224 SER A CA 1
ATOM 1794 C C . SER A 1 224 ? 13.028 0.481 -8.243 1.00 98.75 224 SER A C 1
ATOM 1796 O O . SER A 1 224 ? 13.644 0.169 -9.264 1.00 98.75 224 SER A O 1
ATOM 1798 N N . GLY A 1 225 ? 13.527 1.280 -7.302 1.00 98.00 225 GLY A N 1
ATOM 1799 C CA . GLY A 1 225 ? 14.850 1.898 -7.374 1.00 98.00 225 GLY A CA 1
ATOM 1800 C C . GLY A 1 225 ? 15.443 2.200 -6.005 1.00 98.00 225 GLY A C 1
ATOM 1801 O O . GLY A 1 225 ? 14.721 2.543 -5.071 1.00 98.00 225 GLY A O 1
ATOM 1802 N N . VAL A 1 226 ? 16.761 2.070 -5.892 1.00 97.19 226 VAL A N 1
ATOM 1803 C CA . VAL A 1 226 ? 17.542 2.534 -4.742 1.00 97.19 226 VAL A CA 1
ATOM 1804 C C . VAL A 1 226 ? 18.956 2.898 -5.185 1.00 97.19 226 VAL A C 1
ATOM 1806 O O . VAL A 1 226 ? 19.554 2.206 -6.017 1.00 97.19 226 VAL A O 1
ATOM 1809 N N . LEU A 1 227 ? 19.494 3.986 -4.638 1.00 96.44 227 LEU A N 1
ATOM 1810 C CA . LEU A 1 227 ? 20.874 4.390 -4.881 1.00 96.44 227 LEU A CA 1
ATOM 1811 C C . LEU A 1 227 ? 21.841 3.414 -4.202 1.00 96.44 227 LEU A C 1
ATOM 1813 O O . LEU A 1 227 ? 21.642 2.991 -3.063 1.00 96.44 227 LEU A O 1
ATOM 1817 N N . MET A 1 228 ? 22.914 3.051 -4.902 1.00 93.44 228 MET A N 1
ATOM 1818 C CA . MET A 1 228 ? 23.946 2.166 -4.353 1.00 93.44 228 MET A CA 1
ATOM 1819 C C . MET A 1 228 ? 24.632 2.797 -3.140 1.00 93.44 228 MET A C 1
ATOM 1821 O O . MET A 1 228 ? 24.846 2.110 -2.147 1.00 93.44 228 MET A O 1
ATOM 1825 N N . SER A 1 229 ? 24.897 4.106 -3.194 1.00 93.81 229 SER A N 1
ATOM 1826 C CA . SER A 1 229 ? 25.483 4.879 -2.090 1.00 93.81 229 SER A CA 1
ATOM 1827 C C . SER A 1 229 ? 24.659 4.796 -0.803 1.00 93.81 229 SER A C 1
ATOM 1829 O O . SER A 1 229 ? 25.210 4.737 0.298 1.00 93.81 229 SER A O 1
ATOM 1831 N N . ASP A 1 230 ? 23.334 4.752 -0.934 1.00 92.88 230 ASP A N 1
ATOM 1832 C CA . ASP A 1 230 ? 22.431 4.689 0.212 1.00 92.88 230 ASP A CA 1
ATOM 1833 C C . ASP A 1 230 ? 22.482 3.302 0.845 1.00 92.88 230 ASP A C 1
ATOM 1835 O O . ASP A 1 230 ? 22.570 3.183 2.061 1.00 92.88 230 ASP A O 1
ATOM 1839 N N . MET A 1 231 ? 22.515 2.246 0.029 1.00 88.19 231 MET A N 1
ATOM 1840 C CA . MET A 1 231 ? 22.672 0.869 0.510 1.00 88.19 231 MET A CA 1
ATOM 1841 C C . MET A 1 231 ? 24.052 0.607 1.137 1.00 88.19 231 MET A C 1
ATOM 1843 O O . MET A 1 231 ? 24.156 -0.184 2.074 1.00 88.19 231 MET A O 1
ATOM 1847 N N . GLU A 1 232 ? 25.108 1.263 0.646 1.00 88.88 232 GLU A N 1
ATOM 1848 C CA . GLU A 1 232 ? 26.467 1.164 1.203 1.00 88.88 232 GLU A CA 1
ATOM 1849 C C . GLU A 1 232 ? 26.576 1.782 2.602 1.00 88.88 232 GLU A C 1
ATOM 1851 O O . GLU A 1 232 ? 27.304 1.271 3.455 1.00 88.88 232 GLU A O 1
ATOM 1856 N N . THR A 1 233 ? 25.852 2.875 2.847 1.00 90.62 233 THR A N 1
ATOM 1857 C CA . THR A 1 233 ? 25.879 3.606 4.124 1.00 90.62 233 THR A CA 1
ATOM 1858 C C . THR A 1 233 ? 24.773 3.172 5.083 1.00 90.62 233 THR A C 1
ATOM 1860 O O . THR A 1 233 ? 24.932 3.275 6.300 1.00 90.62 233 THR A O 1
ATOM 1863 N N . ASN A 1 234 ? 23.674 2.639 4.553 1.00 89.19 234 ASN A N 1
ATOM 1864 C CA . ASN A 1 234 ? 22.530 2.159 5.300 1.00 89.19 234 ASN A CA 1
ATOM 1865 C C . ASN A 1 234 ? 21.995 0.848 4.700 1.00 89.19 234 ASN A C 1
ATOM 1867 O O . ASN A 1 234 ? 21.228 0.841 3.741 1.00 89.19 234 ASN A O 1
ATOM 1871 N N . ALA A 1 235 ? 22.297 -0.283 5.343 1.00 82.56 235 ALA A N 1
ATOM 1872 C CA . ALA A 1 235 ? 21.765 -1.587 4.933 1.00 82.56 235 ALA A CA 1
ATOM 1873 C C . ALA A 1 235 ? 20.222 -1.668 4.997 1.00 82.56 235 ALA A C 1
ATOM 1875 O O . ALA A 1 235 ? 19.615 -2.551 4.381 1.00 82.56 235 ALA A O 1
ATOM 1876 N N . SER A 1 236 ? 19.573 -0.761 5.741 1.00 87.00 236 SER A N 1
ATOM 1877 C CA . SER A 1 236 ? 18.120 -0.628 5.791 1.00 87.00 236 SER A CA 1
ATOM 1878 C C . SER A 1 236 ? 17.554 0.401 4.805 1.00 87.00 236 SER A C 1
ATOM 1880 O O . SER A 1 236 ? 16.347 0.635 4.851 1.00 87.00 236 SER A O 1
ATOM 1882 N N . ALA A 1 237 ? 18.356 0.943 3.877 1.00 91.25 237 ALA A N 1
ATOM 1883 C CA . ALA A 1 237 ? 17.925 1.971 2.929 1.00 91.25 237 ALA A CA 1
ATOM 1884 C C . ALA A 1 237 ? 16.573 1.620 2.276 1.00 91.25 237 ALA A C 1
ATOM 1886 O O . ALA A 1 237 ? 16.381 0.478 1.821 1.00 91.25 237 ALA A O 1
ATOM 1887 N N . PRO A 1 238 ? 15.608 2.555 2.281 1.00 94.75 238 PRO A N 1
ATOM 1888 C CA . PRO A 1 238 ? 14.299 2.318 1.704 1.00 94.75 238 PRO A CA 1
ATOM 1889 C C . PRO A 1 238 ? 14.410 2.230 0.184 1.00 94.75 238 PRO A C 1
ATOM 1891 O O . PRO A 1 238 ? 14.994 3.083 -0.478 1.00 94.75 238 PRO A O 1
ATOM 1894 N N . VAL A 1 239 ? 13.811 1.187 -0.379 1.00 97.94 239 VAL A N 1
ATOM 1895 C CA . VAL A 1 239 ? 13.660 1.056 -1.826 1.00 97.94 239 VAL A CA 1
ATOM 1896 C C . VAL A 1 239 ? 12.398 1.802 -2.231 1.00 97.94 239 VAL A C 1
ATOM 1898 O O . VAL A 1 239 ? 11.313 1.494 -1.730 1.00 97.94 239 VAL A O 1
ATOM 1901 N N . SER A 1 240 ? 12.535 2.748 -3.154 1.00 98.62 240 SER A N 1
ATOM 1902 C CA . SER A 1 240 ? 11.397 3.425 -3.764 1.00 98.62 240 SER A CA 1
ATOM 1903 C C . SER A 1 240 ? 10.663 2.464 -4.677 1.00 98.62 240 SER A C 1
ATOM 1905 O O . SER A 1 240 ? 11.281 1.842 -5.541 1.00 98.62 240 SER A O 1
ATOM 1907 N N . VAL A 1 241 ? 9.351 2.346 -4.503 1.00 98.88 241 VAL A N 1
ATOM 1908 C CA . VAL A 1 241 ? 8.479 1.496 -5.311 1.00 98.88 241 VAL A CA 1
ATOM 1909 C C . VAL A 1 241 ? 7.300 2.316 -5.813 1.00 98.88 241 VAL A C 1
ATOM 1911 O O . VAL A 1 241 ? 6.598 2.945 -5.025 1.00 98.88 241 VAL A O 1
ATOM 1914 N N . CYS A 1 242 ? 7.031 2.268 -7.115 1.00 98.38 242 CYS A N 1
ATOM 1915 C CA . CYS A 1 242 ? 5.789 2.795 -7.663 1.00 98.38 242 CYS A CA 1
ATOM 1916 C C . CYS A 1 242 ? 5.049 1.757 -8.509 1.00 98.38 242 CYS A C 1
ATOM 1918 O O . CYS A 1 242 ? 5.627 1.098 -9.375 1.00 98.38 242 CYS A O 1
ATOM 1920 N N . ALA A 1 243 ? 3.754 1.604 -8.239 1.00 98.81 243 ALA A N 1
ATOM 1921 C CA . ALA A 1 243 ? 2.842 0.822 -9.064 1.00 98.81 243 ALA A CA 1
ATOM 1922 C C . ALA A 1 243 ? 2.110 1.759 -10.028 1.00 98.81 243 ALA A C 1
ATOM 1924 O O . ALA A 1 243 ? 1.498 2.732 -9.592 1.00 98.81 243 ALA A O 1
ATOM 1925 N N . VAL A 1 244 ? 2.163 1.466 -11.326 1.00 98.81 244 VAL A N 1
ATOM 1926 C CA . VAL A 1 244 ? 1.522 2.254 -12.382 1.00 98.81 244 VAL A CA 1
ATOM 1927 C C . VAL A 1 244 ? 0.500 1.377 -13.095 1.00 98.81 244 VAL A C 1
ATOM 1929 O O . VAL A 1 244 ? 0.872 0.426 -13.788 1.00 98.81 244 VAL A O 1
ATOM 1932 N N . LEU A 1 245 ? -0.783 1.696 -12.925 1.00 98.81 245 LEU A N 1
ATOM 1933 C CA . LEU A 1 245 ? -1.871 1.072 -13.674 1.00 98.81 245 LEU A CA 1
ATOM 1934 C C . LEU A 1 245 ? -2.186 1.898 -14.926 1.00 98.81 245 LEU A C 1
ATOM 1936 O O . LEU A 1 245 ? -2.554 3.070 -14.833 1.00 98.81 245 LEU A O 1
ATOM 1940 N N . ASN A 1 246 ? -2.089 1.287 -16.103 1.00 98.38 246 ASN A N 1
ATOM 1941 C CA . ASN A 1 246 ? -2.560 1.897 -17.336 1.00 98.38 246 ASN A CA 1
ATOM 1942 C C . ASN A 1 246 ? -4.087 1.837 -17.408 1.00 98.38 246 ASN A C 1
ATOM 1944 O O . ASN A 1 246 ? -4.666 0.864 -17.885 1.00 98.38 246 ASN A O 1
ATOM 1948 N N . ASP A 1 247 ? -4.738 2.889 -16.922 1.00 98.06 247 ASP A N 1
ATOM 1949 C CA . ASP A 1 247 ? -6.190 2.999 -16.877 1.00 98.06 247 ASP A CA 1
ATOM 1950 C C . ASP A 1 247 ? -6.795 3.652 -18.127 1.00 98.06 247 ASP A C 1
ATOM 1952 O O . ASP A 1 247 ? -8.007 3.847 -18.186 1.00 98.06 247 ASP A O 1
ATOM 1956 N N . GLN A 1 248 ? -6.009 3.955 -19.158 1.00 97.44 248 GLN A N 1
ATOM 1957 C CA . GLN A 1 248 ? -6.505 4.606 -20.369 1.00 97.44 248 GLN A CA 1
ATOM 1958 C C . GLN A 1 248 ? -7.514 3.723 -21.116 1.00 97.44 248 GLN A C 1
ATOM 1960 O O . GLN A 1 248 ? -7.212 2.598 -21.515 1.00 97.44 248 GLN A O 1
ATOM 1965 N N . ARG A 1 249 ? -8.726 4.251 -21.336 1.00 95.94 249 ARG A N 1
ATOM 1966 C CA . ARG A 1 249 ? -9.879 3.495 -21.861 1.00 95.94 249 ARG A CA 1
ATOM 1967 C C . ARG A 1 249 ? -9.585 2.746 -23.161 1.00 95.94 249 ARG A C 1
ATOM 1969 O O . ARG A 1 249 ? -10.001 1.597 -23.279 1.00 95.94 249 ARG A O 1
ATOM 1976 N N . ASP A 1 250 ? -8.863 3.374 -24.083 1.00 96.31 250 ASP A N 1
ATOM 1977 C CA . ASP A 1 250 ? -8.594 2.827 -25.418 1.00 96.31 250 ASP A CA 1
ATOM 1978 C C . ASP A 1 250 ? -7.585 1.670 -25.408 1.00 96.31 250 ASP A C 1
ATOM 1980 O O . ASP A 1 250 ? -7.520 0.901 -26.366 1.00 96.31 250 ASP A O 1
ATOM 1984 N N . PHE A 1 251 ? -6.824 1.512 -24.321 1.00 94.75 251 PHE A N 1
ATOM 1985 C CA . PHE A 1 251 ? -5.836 0.445 -24.182 1.00 94.75 251 PHE A CA 1
ATOM 1986 C C . PHE A 1 251 ? -6.342 -0.747 -23.370 1.00 94.75 251 PHE A C 1
ATOM 1988 O O . PHE A 1 251 ? -5.731 -1.810 -23.436 1.00 94.75 251 PHE A O 1
ATOM 1995 N N . ARG A 1 252 ? -7.452 -0.612 -22.630 1.00 96.19 252 ARG A N 1
ATOM 1996 C CA . ARG A 1 252 ? -7.974 -1.670 -21.749 1.00 96.19 252 ARG A CA 1
ATOM 1997 C C . ARG A 1 252 ? -8.310 -2.933 -22.537 1.00 96.19 252 ARG A C 1
ATOM 1999 O O . ARG A 1 252 ? -8.986 -2.889 -23.562 1.00 96.19 252 ARG A O 1
ATOM 2006 N N . THR A 1 253 ? -7.901 -4.074 -21.997 1.00 96.50 253 THR A N 1
ATOM 2007 C CA . THR A 1 253 ? -8.227 -5.399 -22.539 1.00 96.50 253 THR A CA 1
ATOM 2008 C C . THR A 1 253 ? -9.277 -6.098 -21.674 1.00 96.50 253 THR A C 1
ATOM 2010 O O . THR A 1 253 ? -9.693 -5.591 -20.630 1.00 96.50 253 THR A O 1
ATOM 2013 N N . ASP A 1 254 ? -9.664 -7.308 -22.071 1.00 94.81 254 ASP A N 1
ATOM 2014 C CA . ASP A 1 254 ? -10.464 -8.237 -21.265 1.00 94.81 254 ASP A CA 1
ATOM 2015 C C . ASP A 1 254 ? -9.806 -8.607 -19.921 1.00 94.81 254 ASP A C 1
ATOM 2017 O O . ASP A 1 254 ? -10.483 -9.097 -19.022 1.00 94.81 254 ASP A O 1
ATOM 2021 N N . LYS A 1 255 ? -8.503 -8.332 -19.759 1.00 96.56 255 LYS A N 1
ATOM 2022 C CA . LYS A 1 255 ? -7.735 -8.550 -18.523 1.00 96.56 255 LYS A CA 1
ATOM 2023 C C . LYS A 1 255 ? -7.660 -7.343 -17.595 1.00 96.56 255 LYS A C 1
ATOM 2025 O O . LYS A 1 255 ? -7.087 -7.447 -16.517 1.00 96.56 255 LYS A O 1
ATOM 2030 N N . TYR A 1 256 ? -8.249 -6.209 -17.971 1.00 98.00 256 TYR A N 1
ATOM 2031 C CA . TYR A 1 256 ? -8.130 -4.984 -17.182 1.00 98.00 256 TYR A CA 1
ATOM 2032 C C . TYR A 1 256 ? -8.759 -5.089 -15.777 1.00 98.00 256 TYR A C 1
ATOM 2034 O O . TYR A 1 256 ? -8.191 -4.550 -14.835 1.00 98.00 256 TYR A O 1
ATOM 2042 N N . GLU A 1 257 ? -9.876 -5.810 -15.598 1.00 97.81 257 GLU A N 1
ATOM 2043 C CA . GLU A 1 257 ? -10.466 -6.036 -14.259 1.00 97.81 257 GLU A CA 1
ATOM 2044 C C . GLU A 1 257 ? -9.515 -6.829 -13.347 1.00 97.81 257 GLU A C 1
ATOM 2046 O O . GLU A 1 257 ? -9.311 -6.451 -12.196 1.00 97.81 257 GLU A O 1
ATOM 2051 N N . GLU A 1 258 ? -8.877 -7.881 -13.874 1.00 97.88 258 GLU A N 1
ATOM 2052 C CA . GLU A 1 258 ? -7.902 -8.691 -13.131 1.00 97.88 258 GLU A CA 1
ATOM 2053 C C . GLU A 1 258 ? -6.681 -7.852 -12.713 1.00 97.88 258 GLU A C 1
ATOM 2055 O O . GLU A 1 258 ? -6.225 -7.941 -11.572 1.00 97.88 258 GLU A O 1
ATOM 2060 N N . GLU A 1 259 ? -6.173 -6.998 -13.607 1.00 98.00 259 GLU A N 1
ATOM 2061 C CA . GLU A 1 259 ? -5.053 -6.090 -13.318 1.00 98.00 259 GLU A CA 1
ATOM 2062 C C . GLU A 1 259 ? -5.441 -5.000 -12.309 1.00 98.00 259 GLU A C 1
ATOM 2064 O O . GLU A 1 259 ? -4.641 -4.666 -11.439 1.00 98.00 259 GLU A O 1
ATOM 2069 N N . TRP A 1 260 ? -6.668 -4.473 -12.389 1.00 98.62 260 TRP A N 1
ATOM 2070 C CA . TRP A 1 260 ? -7.199 -3.490 -11.440 1.00 98.62 260 TRP A CA 1
ATOM 2071 C C . TRP A 1 260 ? -7.364 -4.092 -10.034 1.00 98.62 260 TRP A C 1
ATOM 2073 O O . TRP A 1 260 ? -6.971 -3.465 -9.053 1.00 98.62 260 TRP A O 1
ATOM 2083 N N . ASN A 1 261 ? -7.843 -5.337 -9.923 1.00 98.31 261 ASN A N 1
ATOM 2084 C CA . ASN A 1 261 ? -7.889 -6.049 -8.640 1.00 98.31 261 ASN A CA 1
ATOM 2085 C C . ASN A 1 261 ? -6.473 -6.308 -8.094 1.00 98.31 261 ASN A C 1
ATOM 2087 O O . ASN A 1 261 ? -6.179 -5.985 -6.944 1.00 98.31 261 ASN A O 1
ATOM 2091 N N . GLY A 1 262 ? -5.563 -6.813 -8.937 1.00 98.31 262 GLY A N 1
ATOM 2092 C CA . GLY A 1 262 ? -4.172 -7.072 -8.549 1.00 98.31 262 GLY A CA 1
ATOM 2093 C C . GLY A 1 262 ? -3.413 -5.808 -8.124 1.00 98.31 262 GLY A C 1
ATOM 2094 O O . GLY A 1 262 ? -2.581 -5.862 -7.214 1.00 98.31 262 GLY A O 1
ATOM 2095 N N . PHE A 1 263 ? -3.722 -4.660 -8.734 1.00 98.88 263 PHE A N 1
ATOM 2096 C CA . PHE A 1 263 ? -3.200 -3.348 -8.346 1.00 98.88 263 PHE A CA 1
ATOM 2097 C C . PHE A 1 263 ? -3.583 -2.986 -6.905 1.00 98.88 263 PHE A C 1
ATOM 2099 O O . PHE A 1 263 ? -2.708 -2.609 -6.124 1.00 98.88 263 PHE A O 1
ATOM 2106 N N . TRP A 1 264 ? -4.850 -3.164 -6.519 1.00 98.75 264 TRP A N 1
ATOM 2107 C CA . TRP A 1 264 ? -5.290 -2.899 -5.147 1.00 98.75 264 TRP A CA 1
ATOM 2108 C C . TRP A 1 264 ? -4.750 -3.909 -4.137 1.00 98.75 264 TRP A C 1
ATOM 2110 O O . TRP A 1 264 ? -4.389 -3.520 -3.028 1.00 98.75 264 TRP A O 1
ATOM 2120 N N . HIS A 1 265 ? -4.607 -5.181 -4.520 1.00 98.56 265 HIS A N 1
ATOM 2121 C CA . HIS A 1 265 ? -3.953 -6.186 -3.670 1.00 98.56 265 HIS A CA 1
ATOM 2122 C C . HIS A 1 265 ? -2.508 -5.799 -3.363 1.00 98.56 265 HIS A C 1
ATOM 2124 O O . HIS A 1 265 ? -2.080 -5.848 -2.210 1.00 98.56 265 HIS A O 1
ATOM 2130 N N . PHE A 1 266 ? -1.776 -5.345 -4.383 1.00 98.88 266 PHE A N 1
ATOM 2131 C CA . PHE A 1 266 ? -0.414 -4.850 -4.218 1.00 98.88 266 PHE A CA 1
ATOM 2132 C C . PHE A 1 266 ? -0.376 -3.592 -3.341 1.00 98.88 266 PHE A C 1
ATOM 2134 O O . PHE A 1 266 ? 0.423 -3.521 -2.410 1.00 98.88 266 PHE A O 1
ATOM 2141 N N . PHE A 1 267 ? -1.272 -2.629 -3.587 1.00 98.88 267 PHE A N 1
ATOM 2142 C CA . PHE A 1 267 ? -1.394 -1.405 -2.789 1.00 98.88 267 PHE A CA 1
ATOM 2143 C C . PHE A 1 267 ? -1.625 -1.695 -1.301 1.00 98.88 267 PHE A C 1
ATOM 2145 O O . PHE A 1 267 ? -0.924 -1.135 -0.458 1.00 98.88 267 PHE A O 1
ATOM 2152 N N . ASN A 1 268 ? -2.556 -2.599 -0.978 1.00 98.81 268 ASN A N 1
ATOM 2153 C CA . ASN A 1 268 ? -2.907 -2.927 0.404 1.00 98.81 268 ASN A CA 1
ATOM 2154 C C . ASN A 1 268 ? -1.699 -3.424 1.211 1.00 98.81 268 ASN A C 1
ATOM 2156 O O . ASN A 1 268 ? -1.607 -3.132 2.401 1.00 98.81 268 ASN A O 1
ATOM 2160 N N . LEU A 1 269 ? -0.764 -4.147 0.587 1.00 98.69 269 LEU A N 1
ATOM 2161 C CA . LEU A 1 269 ? 0.459 -4.584 1.259 1.00 98.69 269 LEU A CA 1
ATOM 2162 C C . LEU A 1 269 ? 1.559 -3.518 1.223 1.00 98.69 269 LEU A C 1
ATOM 2164 O O . LEU A 1 269 ? 2.244 -3.287 2.215 1.00 98.69 269 LEU A O 1
ATOM 2168 N N . MET A 1 270 ? 1.755 -2.872 0.078 1.00 98.81 270 MET A N 1
ATOM 2169 C CA . MET A 1 270 ? 2.891 -1.974 -0.114 1.00 98.81 270 MET A CA 1
ATOM 2170 C C . MET A 1 270 ? 2.720 -0.614 0.557 1.00 98.81 270 MET A C 1
ATOM 2172 O O . MET A 1 270 ? 3.714 0.081 0.740 1.00 98.81 270 MET A O 1
ATOM 2176 N N . GLN A 1 271 ? 1.516 -0.253 1.014 1.00 98.19 271 GLN A N 1
ATOM 2177 C CA . GLN A 1 271 ? 1.289 0.964 1.805 1.00 98.19 271 GLN A CA 1
ATOM 2178 C C . GLN A 1 271 ? 2.164 1.069 3.068 1.00 98.19 271 GLN A C 1
ATOM 2180 O O . GLN A 1 271 ? 2.339 2.166 3.598 1.00 98.19 271 GLN A O 1
ATOM 2185 N N . PHE A 1 272 ? 2.679 -0.063 3.559 1.00 98.44 272 PHE A N 1
ATOM 2186 C CA . PHE A 1 272 ? 3.557 -0.144 4.725 1.00 98.44 272 PHE A CA 1
ATOM 2187 C C . PHE A 1 272 ? 5.037 0.087 4.386 1.00 98.44 272 PHE A C 1
ATOM 2189 O O . PHE A 1 272 ? 5.848 0.252 5.294 1.00 98.44 272 PHE A O 1
ATOM 2196 N N . ALA A 1 273 ? 5.411 0.108 3.102 1.00 97.81 273 ALA A N 1
ATOM 2197 C CA . ALA A 1 273 ? 6.747 0.517 2.696 1.00 97.81 273 ALA A CA 1
ATOM 2198 C C . ALA A 1 273 ? 6.904 2.032 2.844 1.00 97.81 273 ALA A C 1
ATOM 2200 O O . ALA A 1 273 ? 5.988 2.802 2.555 1.00 97.81 273 ALA A O 1
ATOM 2201 N N . GLU A 1 274 ? 8.106 2.444 3.242 1.00 92.94 274 GLU A N 1
ATOM 2202 C CA . GLU A 1 274 ? 8.439 3.847 3.457 1.00 92.94 274 GLU A CA 1
ATOM 2203 C C . GLU A 1 274 ? 8.210 4.655 2.167 1.00 92.94 274 GLU A C 1
ATOM 2205 O O . GLU A 1 274 ? 7.346 5.523 2.098 1.00 92.94 274 GLU A O 1
ATOM 2210 N N . ARG A 1 275 ? 8.897 4.281 1.084 1.00 96.25 275 ARG A N 1
ATOM 2211 C CA . ARG A 1 275 ? 8.839 4.974 -0.209 1.00 96.25 275 ARG A CA 1
ATOM 2212 C C . ARG A 1 275 ? 7.964 4.225 -1.209 1.00 96.25 275 ARG A C 1
ATOM 2214 O O . ARG A 1 275 ? 8.464 3.654 -2.174 1.00 96.25 275 ARG A O 1
ATOM 2221 N N . PHE A 1 276 ? 6.655 4.213 -0.981 1.00 98.44 276 PHE A N 1
ATOM 2222 C CA . PHE A 1 276 ? 5.694 3.607 -1.906 1.00 98.44 276 PHE A CA 1
ATOM 2223 C C . PHE A 1 276 ? 4.628 4.589 -2.381 1.00 98.44 276 PHE A C 1
ATOM 2225 O O . PHE A 1 276 ? 4.091 5.353 -1.584 1.00 98.44 276 PHE A O 1
ATOM 2232 N N . VAL A 1 277 ? 4.284 4.513 -3.669 1.00 98.62 277 VAL A N 1
ATOM 2233 C CA . VAL A 1 277 ? 3.093 5.145 -4.250 1.00 98.62 277 VAL A CA 1
ATOM 2234 C C . VAL A 1 277 ? 2.426 4.235 -5.275 1.00 98.62 277 VAL A C 1
ATOM 2236 O O . VAL A 1 277 ? 3.072 3.425 -5.942 1.00 98.62 277 VAL A O 1
ATOM 2239 N N . ALA A 1 278 ? 1.122 4.410 -5.449 1.00 98.69 278 ALA A N 1
ATOM 2240 C CA . ALA A 1 278 ? 0.363 3.769 -6.509 1.00 98.69 278 ALA A CA 1
ATOM 2241 C C . ALA A 1 278 ? -0.379 4.832 -7.315 1.00 98.69 278 ALA A C 1
ATOM 2243 O O . ALA A 1 278 ? -1.095 5.660 -6.756 1.00 98.69 278 ALA A O 1
ATOM 2244 N N . VAL A 1 279 ? -0.181 4.814 -8.627 1.00 98.81 279 VAL A N 1
ATOM 2245 C CA . VAL A 1 279 ? -0.686 5.827 -9.553 1.00 98.81 279 VAL A CA 1
ATOM 2246 C C . VAL A 1 279 ? -1.302 5.168 -10.779 1.00 98.81 279 VAL A C 1
ATOM 2248 O O . VAL A 1 279 ? -1.124 3.973 -11.033 1.00 98.81 279 VAL A O 1
ATOM 2251 N N . CYS A 1 280 ? -2.008 5.962 -11.573 1.00 98.75 280 CYS A N 1
ATOM 2252 C CA . CYS A 1 280 ? -2.503 5.542 -12.876 1.00 98.75 280 CYS A CA 1
ATOM 2253 C C . CYS A 1 280 ? -2.061 6.498 -13.986 1.00 98.75 280 CYS A C 1
ATOM 2255 O O . CYS A 1 280 ? -1.764 7.669 -13.727 1.00 98.75 280 CYS A O 1
ATOM 2257 N N . SER A 1 281 ? -2.021 5.997 -15.222 1.00 98.44 281 SER A N 1
ATOM 2258 C CA . SER A 1 281 ? -1.622 6.780 -16.399 1.00 98.44 281 SER A CA 1
ATOM 2259 C C . SER A 1 281 ? -2.446 8.058 -16.548 1.00 98.44 281 SER A C 1
ATOM 2261 O O . SER A 1 281 ? -1.877 9.137 -16.697 1.00 98.44 281 SER A O 1
ATOM 2263 N N . THR A 1 282 ? -3.772 7.962 -16.430 1.00 98.25 282 THR A N 1
ATOM 2264 C CA . THR A 1 282 ? -4.678 9.110 -16.565 1.00 98.25 282 THR A CA 1
ATOM 2265 C C . THR A 1 282 ? -4.426 10.152 -15.474 1.00 98.25 282 THR A C 1
ATOM 2267 O O . THR A 1 282 ? -4.427 11.348 -15.756 1.00 98.25 282 THR A O 1
ATOM 2270 N N . GLY A 1 283 ? -4.154 9.720 -14.237 1.00 98.31 283 GLY A N 1
ATOM 2271 C CA . GLY A 1 283 ? -3.840 10.620 -13.125 1.00 98.31 283 GLY A CA 1
ATOM 2272 C C . GLY A 1 283 ? -2.542 11.401 -13.340 1.00 98.31 283 GLY A C 1
ATOM 2273 O O . GLY A 1 283 ? -2.495 12.598 -13.058 1.00 98.31 283 GLY A O 1
ATOM 2274 N N . LEU A 1 284 ? -1.513 10.753 -13.898 1.00 98.12 284 LEU A N 1
ATOM 2275 C CA . LEU A 1 284 ? -0.259 11.415 -14.275 1.00 98.12 284 LEU A CA 1
ATOM 2276 C C . LEU A 1 284 ? -0.474 12.408 -15.428 1.00 98.12 284 LEU A C 1
ATOM 2278 O O . LEU A 1 284 ? -0.022 13.547 -15.347 1.00 98.12 284 LEU A O 1
ATOM 2282 N N . GLU A 1 285 ? -1.193 12.005 -16.479 1.00 97.44 285 GLU A N 1
ATOM 2283 C CA . GLU A 1 285 ? -1.477 12.847 -17.653 1.00 97.44 285 GLU A CA 1
ATOM 2284 C C . GLU A 1 285 ? -2.297 14.094 -17.305 1.00 97.44 285 GLU A C 1
ATOM 2286 O O . GLU A 1 285 ? -2.070 15.167 -17.862 1.00 97.44 285 GLU A O 1
ATOM 2291 N N . GLN A 1 286 ? -3.233 13.963 -16.365 1.00 96.75 286 GLN A N 1
ATOM 2292 C CA . GLN A 1 286 ? -4.105 15.049 -15.914 1.00 96.75 286 GLN A CA 1
ATOM 2293 C C . GLN A 1 286 ? -3.520 15.859 -14.752 1.00 96.75 286 GLN A C 1
ATOM 2295 O O . GLN A 1 286 ? -4.184 16.769 -14.261 1.00 96.75 286 GLN A O 1
ATOM 2300 N N . MET A 1 287 ? -2.303 15.537 -14.298 1.00 96.81 287 MET A N 1
ATOM 2301 C CA . MET A 1 287 ? -1.669 16.162 -13.131 1.00 96.81 287 MET A CA 1
ATOM 2302 C C . MET A 1 287 ? -2.546 16.104 -11.863 1.00 96.81 287 MET A C 1
ATOM 2304 O O . MET A 1 287 ? -2.514 17.009 -11.029 1.00 96.81 287 MET A O 1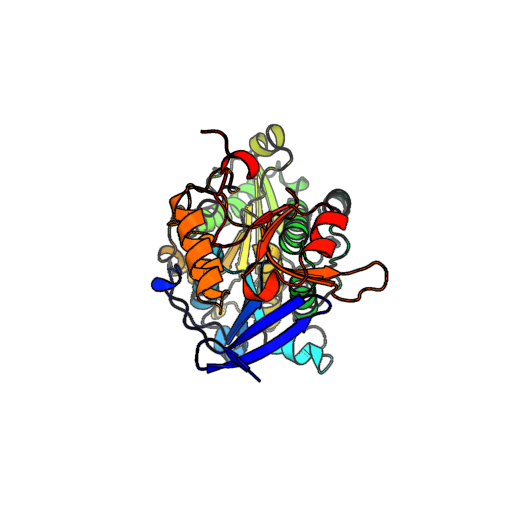
ATOM 2308 N N . ALA A 1 288 ? -3.324 15.027 -11.697 1.00 97.00 288 ALA A N 1
ATOM 2309 C CA . ALA A 1 288 ? -4.289 14.878 -10.603 1.00 97.00 288 ALA A CA 1
ATOM 2310 C C . ALA A 1 288 ? -3.630 14.942 -9.213 1.00 97.00 288 ALA A C 1
ATOM 2312 O O . ALA A 1 288 ? -4.241 15.377 -8.240 1.00 97.00 288 ALA A O 1
ATOM 2313 N N . TYR A 1 289 ? -2.363 14.536 -9.125 1.00 97.25 289 TYR A N 1
ATOM 2314 C CA . TYR A 1 289 ? -1.619 14.420 -7.873 1.00 97.25 289 TYR A CA 1
ATOM 2315 C C . TYR A 1 289 ? -1.052 15.742 -7.335 1.00 97.25 289 TYR A C 1
ATOM 2317 O O . TYR A 1 289 ? -0.588 15.767 -6.199 1.00 97.25 289 TYR A O 1
ATOM 2325 N N . LEU A 1 290 ? -1.172 16.856 -8.074 1.00 93.94 290 LEU A N 1
ATOM 2326 C CA . LEU A 1 290 ? -0.813 18.195 -7.576 1.00 93.94 290 LEU A CA 1
ATOM 2327 C C . LEU A 1 290 ? -1.641 18.631 -6.356 1.00 93.94 290 LEU A C 1
ATOM 2329 O O . LEU A 1 290 ? -1.237 19.537 -5.634 1.00 93.94 290 LEU A O 1
ATOM 2333 N N . ALA A 1 291 ? -2.794 17.995 -6.126 1.00 91.50 291 ALA A N 1
ATOM 2334 C CA . ALA A 1 291 ? -3.619 18.224 -4.944 1.00 91.50 291 ALA A CA 1
ATOM 2335 C C . ALA A 1 291 ? -3.018 17.627 -3.654 1.00 91.50 291 ALA A C 1
ATOM 2337 O O . ALA A 1 291 ? -3.495 17.932 -2.563 1.00 91.50 291 ALA A O 1
ATOM 2338 N N . LEU A 1 292 ? -1.996 16.768 -3.751 1.00 92.62 292 LEU A N 1
ATOM 2339 C CA . LEU A 1 292 ? -1.341 16.188 -2.583 1.00 92.62 292 LEU A CA 1
ATOM 2340 C C . LEU A 1 292 ? -0.308 17.160 -1.997 1.00 92.62 292 LEU A C 1
ATOM 2342 O O . LEU A 1 292 ? 0.444 17.787 -2.744 1.00 92.62 292 LEU A O 1
ATOM 2346 N N . PRO A 1 293 ? -0.191 17.244 -0.661 1.00 85.00 293 PRO A N 1
ATOM 2347 C CA . PRO A 1 293 ? 0.826 18.070 -0.033 1.00 85.00 293 PRO A CA 1
ATOM 2348 C C . PRO A 1 293 ? 2.231 17.547 -0.366 1.00 85.00 293 PRO A C 1
ATOM 2350 O O . PRO A 1 293 ? 2.502 16.340 -0.312 1.00 85.00 293 PRO A O 1
ATOM 2353 N N . VAL A 1 294 ? 3.131 18.479 -0.682 1.00 77.31 294 VAL A N 1
ATOM 2354 C CA . VAL A 1 294 ? 4.569 18.232 -0.835 1.00 77.31 294 VAL A CA 1
ATOM 2355 C C . VAL A 1 294 ? 5.209 18.302 0.552 1.00 77.31 294 VAL A C 1
ATOM 2357 O O . VAL A 1 294 ? 5.032 19.292 1.257 1.00 77.31 294 VAL A O 1
ATOM 2360 N N . GLY A 1 295 ? 5.957 17.272 0.956 1.00 55.56 295 GLY A N 1
ATOM 2361 C CA . GLY A 1 295 ? 6.809 17.354 2.150 1.00 55.56 295 GLY A CA 1
ATOM 2362 C C . GLY A 1 295 ? 6.278 16.742 3.450 1.00 55.56 295 GLY A C 1
ATOM 2363 O O . GLY A 1 295 ? 6.894 16.968 4.488 1.00 55.56 295 GLY A O 1
ATOM 2364 N N . HIS A 1 296 ? 5.230 15.908 3.436 1.00 44.19 296 HIS A N 1
ATOM 2365 C CA . HIS A 1 296 ? 5.026 14.966 4.551 1.00 44.19 296 HIS A CA 1
ATOM 2366 C C . HIS A 1 296 ? 6.054 13.834 4.432 1.00 44.19 296 HIS A C 1
ATOM 2368 O O . HIS A 1 296 ? 5.784 12.757 3.900 1.00 44.19 296 HIS A O 1
ATOM 2374 N N . ARG A 1 297 ? 7.293 14.139 4.836 1.00 39.12 297 ARG A N 1
ATOM 2375 C CA . ARG A 1 297 ? 8.379 13.168 4.910 1.00 39.12 297 ARG A CA 1
ATOM 2376 C C . ARG A 1 297 ? 7.979 12.014 5.820 1.00 39.12 297 ARG A C 1
ATOM 2378 O O . ARG A 1 297 ? 7.371 12.191 6.872 1.00 39.12 297 ARG A O 1
ATOM 2385 N N . LEU A 1 298 ? 8.452 10.842 5.425 1.00 39.28 298 LEU A N 1
ATOM 2386 C CA . LEU A 1 298 ? 8.701 9.724 6.312 1.00 39.28 298 LEU A CA 1
ATOM 2387 C C . LEU A 1 298 ? 9.931 10.089 7.141 1.00 39.28 298 LEU A C 1
ATOM 2389 O O . LEU A 1 298 ? 11.050 9.694 6.832 1.00 39.28 298 LEU A O 1
ATOM 2393 N N . SER A 1 299 ? 9.755 10.917 8.166 1.00 24.91 299 SER A N 1
ATOM 2394 C CA . SER A 1 299 ? 10.621 10.748 9.315 1.00 24.91 299 SER A CA 1
ATOM 2395 C C . SER A 1 299 ? 10.081 9.523 10.038 1.00 24.91 299 SER A C 1
ATOM 2397 O O . SER A 1 299 ? 8.923 9.479 10.451 1.00 24.91 299 SER A O 1
ATOM 2399 N N . ALA A 1 300 ? 10.930 8.511 10.222 1.00 30.23 300 ALA A N 1
ATOM 2400 C CA . ALA A 1 300 ? 10.850 7.774 11.469 1.00 30.23 300 ALA A CA 1
ATOM 2401 C C . ALA A 1 300 ? 10.694 8.838 12.560 1.00 30.23 300 ALA A C 1
ATOM 2403 O O . ALA A 1 300 ? 11.486 9.784 12.596 1.00 30.23 300 ALA A O 1
ATOM 2404 N N . PHE A 1 301 ? 9.634 8.753 13.357 1.00 30.31 301 PHE A N 1
ATOM 2405 C CA . PHE A 1 301 ? 9.400 9.647 14.479 1.00 30.31 301 PHE A CA 1
ATOM 2406 C C . PHE A 1 301 ? 10.486 9.444 15.548 1.00 30.31 301 PHE A C 1
ATOM 2408 O O . PHE A 1 301 ? 10.252 8.921 16.629 1.00 30.31 301 PHE A O 1
ATOM 2415 N N . THR A 1 302 ? 11.710 9.852 15.240 1.00 33.41 302 THR A N 1
ATOM 2416 C CA . THR A 1 302 ? 12.642 10.415 16.196 1.00 33.41 302 THR A CA 1
ATOM 2417 C C . THR A 1 302 ? 12.324 11.903 16.235 1.00 33.41 302 THR A C 1
ATOM 2419 O O . THR A 1 302 ? 12.614 12.626 15.284 1.00 33.41 302 THR A O 1
ATOM 2422 N N . ASN A 1 303 ? 11.690 12.306 17.336 1.00 33.53 303 ASN A N 1
ATOM 2423 C CA . ASN A 1 303 ? 11.243 13.654 17.692 1.00 33.53 303 ASN A CA 1
ATOM 2424 C C . ASN A 1 303 ? 10.058 14.195 16.875 1.00 33.53 303 ASN A C 1
ATOM 2426 O O . ASN A 1 303 ? 10.208 15.068 16.025 1.00 33.53 303 ASN A O 1
ATOM 2430 N N . ILE A 1 304 ? 8.857 13.723 17.225 1.00 31.30 304 ILE A N 1
ATOM 2431 C CA . ILE A 1 304 ? 7.684 14.605 17.258 1.00 31.30 304 ILE A CA 1
ATOM 2432 C C . ILE A 1 304 ? 7.875 15.489 18.493 1.00 31.30 304 ILE A C 1
ATOM 2434 O O . ILE A 1 304 ? 7.787 14.994 19.617 1.00 31.30 304 ILE A O 1
ATOM 2438 N N . GLU A 1 305 ? 8.158 16.777 18.302 1.00 27.08 305 GLU A N 1
ATOM 2439 C CA . GLU A 1 305 ? 7.616 17.750 19.252 1.00 27.08 305 GLU A CA 1
ATOM 2440 C C . GLU A 1 305 ? 6.092 17.609 19.196 1.00 27.08 305 GLU A C 1
ATOM 2442 O O . GLU A 1 305 ? 5.561 17.591 18.081 1.00 27.08 305 GLU A O 1
ATOM 2447 N N . PRO A 1 306 ? 5.406 17.421 20.338 1.00 32.50 306 PRO A N 1
ATOM 2448 C CA . PRO A 1 306 ? 4.030 16.951 20.360 1.00 32.50 306 PRO A CA 1
ATOM 2449 C C . PRO A 1 306 ? 3.144 17.802 19.455 1.00 32.50 306 PRO A C 1
ATOM 2451 O O . PRO A 1 306 ? 3.114 19.028 19.576 1.00 32.50 306 PRO A O 1
ATOM 2454 N N . ALA A 1 307 ? 2.369 17.125 18.601 1.00 31.06 307 ALA A N 1
ATOM 2455 C CA . ALA A 1 307 ? 1.027 17.596 18.283 1.00 31.06 307 ALA A CA 1
ATOM 2456 C C . ALA A 1 307 ? 0.415 18.109 19.588 1.00 31.06 307 ALA A C 1
ATOM 2458 O O . ALA A 1 307 ? 0.574 17.403 20.587 1.00 31.06 307 ALA A O 1
ATOM 2459 N N . GLU A 1 308 ? -0.153 19.324 19.570 1.00 34.22 308 GLU A N 1
ATOM 2460 C CA . GLU A 1 308 ? -0.776 20.002 20.718 1.00 34.22 308 GLU A CA 1
ATOM 2461 C C . GLU A 1 308 ? -1.109 18.992 21.803 1.00 34.22 308 GLU A C 1
ATOM 2463 O O . GLU A 1 308 ? -1.966 18.137 21.576 1.00 34.22 308 GLU A O 1
ATOM 2468 N N . THR A 1 309 ? -0.318 18.998 22.882 1.00 33.56 309 THR A N 1
ATOM 2469 C CA . THR A 1 309 ? -0.380 17.991 23.937 1.00 33.56 309 THR A CA 1
ATOM 2470 C C . THR A 1 309 ? -1.830 17.861 24.372 1.00 33.56 309 THR A C 1
ATOM 2472 O O . THR A 1 309 ? -2.306 18.685 25.148 1.00 33.56 309 THR A O 1
ATOM 2475 N N . HIS A 1 310 ? -2.531 16.847 23.858 1.00 46.16 310 HIS A N 1
ATOM 2476 C CA . HIS A 1 310 ? -3.648 16.269 24.573 1.00 46.16 310 HIS A CA 1
ATOM 2477 C C . HIS A 1 310 ? -3.000 15.748 25.839 1.00 46.16 310 HIS A C 1
ATOM 2479 O O . HIS A 1 310 ? -2.230 14.782 25.818 1.00 46.16 310 HIS A O 1
ATOM 2485 N N . ASP A 1 311 ? -3.174 16.531 26.892 1.00 66.56 311 ASP A N 1
ATOM 2486 C CA . ASP A 1 311 ? -2.708 16.221 28.217 1.00 66.56 311 ASP A CA 1
ATOM 2487 C C . ASP A 1 311 ? -3.222 14.813 28.537 1.00 66.56 311 ASP A C 1
ATOM 2489 O O . ASP A 1 311 ? -4.411 14.530 28.410 1.00 66.56 311 ASP A O 1
ATOM 2493 N N . MET A 1 312 ? -2.327 13.883 28.878 1.00 72.38 312 MET A N 1
ATOM 2494 C CA . MET A 1 312 ? -2.734 12.515 29.226 1.00 72.38 312 MET A CA 1
ATOM 2495 C C . MET A 1 312 ? -3.746 12.532 30.376 1.00 72.38 312 MET A C 1
ATOM 2497 O O . MET A 1 312 ? -4.586 11.639 30.472 1.00 72.38 312 MET A O 1
ATOM 2501 N N . TRP A 1 313 ? -3.707 13.579 31.203 1.00 83.00 313 TRP A N 1
ATOM 2502 C CA . TRP A 1 313 ? -4.703 13.813 32.228 1.00 83.00 313 TRP A CA 1
ATOM 2503 C C . TRP A 1 313 ? -6.085 14.200 31.683 1.00 83.00 313 TRP A C 1
ATOM 2505 O O . TRP A 1 313 ? -7.063 13.868 32.342 1.00 83.00 313 TRP A O 1
ATOM 2515 N N . ASP A 1 314 ? -6.215 14.812 30.500 1.00 76.69 314 ASP A N 1
ATOM 2516 C CA . ASP A 1 314 ? -7.522 15.079 29.874 1.00 76.69 314 ASP A CA 1
ATOM 2517 C C . ASP A 1 314 ? -8.234 13.773 29.512 1.00 76.69 314 ASP A C 1
ATOM 2519 O O . ASP A 1 314 ? -9.381 13.570 29.907 1.00 76.69 314 ASP A O 1
ATOM 2523 N N . ASN A 1 315 ? -7.522 12.827 28.891 1.00 77.12 315 ASN A N 1
ATOM 2524 C CA . ASN A 1 315 ? -8.064 11.492 28.614 1.00 77.12 315 ASN A CA 1
ATOM 2525 C C . ASN A 1 315 ? -8.427 10.742 29.908 1.00 77.12 315 ASN A C 1
ATOM 2527 O O . ASN A 1 315 ? -9.424 10.031 29.957 1.00 77.12 315 ASN A O 1
ATOM 2531 N N . ILE A 1 316 ? -7.626 10.892 30.969 1.00 81.12 316 ILE A N 1
ATOM 2532 C CA . ILE A 1 316 ? -7.906 10.269 32.271 1.00 81.12 316 ILE A CA 1
ATOM 2533 C C . ILE A 1 316 ? -9.159 10.872 32.904 1.00 81.12 316 ILE A C 1
ATOM 2535 O O . ILE A 1 316 ? -9.993 10.124 33.401 1.00 81.12 316 ILE A O 1
ATOM 2539 N N . ARG A 1 317 ? -9.335 12.198 32.859 1.00 81.56 317 ARG A N 1
ATOM 2540 C CA . ARG A 1 317 ? -10.525 12.875 33.401 1.00 81.56 317 ARG A CA 1
ATOM 2541 C C . ARG A 1 317 ? -11.813 12.405 32.722 1.00 81.56 317 ARG A C 1
ATOM 2543 O O . ARG A 1 317 ? -12.826 12.310 33.403 1.00 81.56 317 ARG A O 1
ATOM 2550 N N . GLU A 1 318 ? -11.777 12.067 31.431 1.00 76.19 318 GLU A N 1
ATOM 2551 C CA . GLU A 1 318 ? -12.933 11.502 30.711 1.00 76.19 318 GLU A CA 1
ATOM 2552 C C . GLU A 1 318 ? -13.311 10.077 31.161 1.00 76.19 318 GLU A C 1
ATOM 2554 O O . GLU A 1 318 ? -14.448 9.651 30.956 1.00 76.19 318 GLU A O 1
ATOM 2559 N N . LEU A 1 319 ? -12.383 9.342 31.783 1.00 72.56 319 LEU A N 1
ATOM 2560 C CA . LEU A 1 319 ? -12.588 7.972 32.269 1.00 72.56 319 LEU A CA 1
ATOM 2561 C C . LEU A 1 319 ? -13.023 7.906 33.742 1.00 72.56 319 LEU A C 1
ATOM 2563 O O . LEU A 1 319 ? -13.442 6.843 34.203 1.00 72.56 319 LEU A O 1
ATOM 2567 N N . LEU A 1 320 ? -12.918 9.013 34.480 1.00 82.81 320 LEU A N 1
ATOM 2568 C CA . LEU A 1 320 ? -13.279 9.093 35.893 1.00 82.81 320 LEU A CA 1
ATOM 2569 C C . LEU A 1 320 ? -14.741 9.510 36.047 1.00 82.81 320 LEU A C 1
ATOM 2571 O O . LEU A 1 320 ? -15.182 10.514 35.494 1.00 82.81 320 LEU A O 1
ATOM 2575 N N . PHE A 1 321 ? -15.489 8.747 36.840 1.00 74.12 321 PHE A N 1
ATOM 2576 C CA . PHE A 1 321 ? -16.905 9.017 37.113 1.00 74.12 321 PHE A CA 1
ATOM 2577 C C . PHE A 1 321 ? -17.148 9.602 38.509 1.00 74.12 321 PHE A C 1
ATOM 2579 O O . PHE A 1 321 ? -18.255 10.062 38.785 1.00 74.12 321 PHE A O 1
ATOM 2586 N N . ASP A 1 322 ? -16.134 9.571 39.375 1.00 83.44 322 ASP A N 1
ATOM 2587 C CA . ASP A 1 322 ? -16.202 10.038 40.756 1.00 83.44 322 ASP A CA 1
ATOM 2588 C C . ASP A 1 322 ? -15.578 11.437 40.912 1.00 83.44 322 ASP A C 1
ATOM 2590 O O . ASP A 1 322 ? -14.471 11.700 40.429 1.00 83.44 322 ASP A O 1
ATOM 2594 N N . ASP A 1 323 ? -16.286 12.342 41.595 1.00 84.31 323 ASP A N 1
ATOM 2595 C CA . ASP A 1 323 ? -15.867 13.739 41.780 1.00 84.31 323 ASP A CA 1
ATOM 2596 C C . ASP A 1 323 ? -14.544 13.856 42.562 1.00 84.31 323 ASP A C 1
ATOM 2598 O O . ASP A 1 323 ? -13.743 14.763 42.307 1.00 84.31 323 ASP A O 1
ATOM 2602 N N . GLU A 1 324 ? -14.289 12.935 43.496 1.00 87.19 324 GLU A N 1
ATOM 2603 C CA . GLU A 1 324 ? -13.062 12.872 44.289 1.00 87.19 324 GLU A CA 1
ATOM 2604 C C . GLU A 1 324 ? -11.867 12.490 43.404 1.00 87.19 324 GLU A C 1
ATOM 2606 O O . GLU A 1 324 ? -10.803 13.121 43.459 1.00 87.19 324 GLU A O 1
ATOM 2611 N N . ALA A 1 325 ? -12.068 11.514 42.517 1.00 86.62 325 ALA A N 1
ATOM 2612 C CA . ALA A 1 325 ? -11.057 11.089 41.559 1.00 86.62 325 ALA A CA 1
ATOM 2613 C C . ALA A 1 325 ? -10.749 12.173 40.515 1.00 86.62 325 ALA A C 1
ATOM 2615 O O . ALA A 1 325 ? -9.576 12.447 40.242 1.00 86.62 325 ALA A O 1
ATOM 2616 N N . ILE A 1 326 ? -11.772 12.851 39.980 1.00 84.75 326 ILE A N 1
ATOM 2617 C CA . ILE A 1 326 ? -11.598 13.971 39.035 1.00 84.75 326 ILE A CA 1
ATOM 2618 C C . ILE A 1 326 ? -10.815 15.117 39.691 1.00 84.75 326 ILE A C 1
ATOM 2620 O O . ILE A 1 326 ? -9.894 15.689 39.087 1.00 84.75 326 ILE A O 1
ATOM 2624 N N . TYR A 1 327 ? -11.148 15.448 40.943 1.00 89.94 327 TYR A N 1
ATOM 2625 C CA . TYR A 1 327 ? -10.428 16.457 41.715 1.00 89.94 327 TYR A CA 1
ATOM 2626 C C . TYR A 1 327 ? -8.949 16.085 41.886 1.00 89.94 327 TYR A C 1
ATOM 2628 O O . TYR A 1 327 ? -8.070 16.920 41.648 1.00 89.94 327 TYR A O 1
ATOM 2636 N N . MET A 1 328 ? -8.650 14.831 42.232 1.00 90.44 328 MET A N 1
ATOM 2637 C CA . MET A 1 328 ? -7.270 14.385 42.437 1.00 90.44 328 MET A CA 1
ATOM 2638 C C . MET A 1 328 ? -6.460 14.303 41.153 1.00 90.44 328 MET A C 1
ATOM 2640 O O . MET A 1 328 ? -5.302 14.724 41.154 1.00 90.44 328 MET A O 1
ATOM 2644 N N . ALA A 1 329 ? -7.059 13.864 40.047 1.00 89.25 329 ALA A N 1
ATOM 2645 C CA . ALA A 1 329 ? -6.423 13.917 38.735 1.00 89.25 329 ALA A CA 1
ATOM 2646 C C . ALA A 1 329 ? -6.040 15.357 38.353 1.00 89.25 329 ALA A C 1
ATOM 2648 O O . ALA A 1 329 ? -4.936 15.618 37.878 1.00 89.25 329 ALA A O 1
ATOM 2649 N N . THR A 1 330 ? -6.918 16.322 38.640 1.00 88.00 330 THR A N 1
ATOM 2650 C CA . THR A 1 330 ? -6.646 17.749 38.412 1.00 88.00 330 THR A CA 1
ATOM 2651 C C . THR A 1 330 ? -5.513 18.262 39.301 1.00 88.00 330 THR A C 1
ATOM 2653 O O . THR A 1 330 ? -4.567 18.867 38.804 1.00 88.00 330 THR A O 1
ATOM 2656 N N . LYS A 1 331 ? -5.543 17.946 40.599 1.00 89.06 331 LYS A N 1
ATOM 2657 C CA . LYS A 1 331 ? -4.501 18.344 41.558 1.00 89.06 331 LYS A CA 1
ATOM 2658 C C . LYS A 1 331 ? -3.122 17.780 41.192 1.00 89.06 331 LYS A C 1
ATOM 2660 O O . LYS A 1 331 ? -2.128 18.491 41.297 1.00 89.06 331 LYS A O 1
ATOM 2665 N N . LEU A 1 332 ? -3.044 16.515 40.780 1.00 89.06 332 LEU A N 1
ATOM 2666 C CA . LEU A 1 332 ? -1.785 15.855 40.413 1.00 89.06 332 LEU A CA 1
ATOM 2667 C C . LEU A 1 332 ? -1.210 16.393 39.100 1.00 89.06 332 LEU A C 1
ATOM 2669 O O . LEU A 1 332 ? -0.003 16.628 39.021 1.00 89.06 332 LEU A O 1
ATOM 2673 N N . HIS A 1 333 ? -2.071 16.657 38.117 1.00 87.12 333 HIS A N 1
ATOM 2674 C CA . HIS A 1 333 ? -1.695 17.373 36.902 1.00 87.12 333 HIS A CA 1
ATOM 2675 C C . HIS A 1 333 ? -1.078 18.743 37.219 1.00 87.12 333 HIS A C 1
ATOM 2677 O O . HIS A 1 333 ? 0.032 19.036 36.778 1.00 87.12 333 HIS A O 1
ATOM 2683 N N . ASP A 1 334 ? -1.747 19.553 38.045 1.00 84.06 334 ASP A N 1
ATOM 2684 C CA . ASP A 1 334 ? -1.286 20.905 38.393 1.00 84.06 334 ASP A CA 1
ATOM 2685 C C . ASP A 1 334 ? 0.038 20.894 39.178 1.00 84.06 334 ASP A C 1
ATOM 2687 O O . ASP A 1 334 ? 0.815 21.850 39.133 1.00 84.06 334 ASP A O 1
ATOM 2691 N N . LEU A 1 335 ? 0.321 19.791 39.876 1.00 83.25 335 LEU A N 1
ATOM 2692 C CA . LEU A 1 335 ? 1.583 19.536 40.573 1.00 83.25 335 LEU A CA 1
ATOM 2693 C C . LEU A 1 335 ? 2.700 19.000 39.657 1.00 83.25 335 LEU A C 1
ATOM 2695 O O . LEU A 1 335 ? 3.810 18.758 40.133 1.00 83.25 335 LEU A O 1
ATOM 2699 N N . GLY A 1 336 ? 2.435 18.816 38.361 1.00 81.81 336 GLY A N 1
ATOM 2700 C CA . GLY A 1 336 ? 3.401 18.304 37.387 1.00 81.81 336 GLY A CA 1
ATOM 2701 C C . GLY A 1 336 ? 3.705 16.813 37.545 1.00 81.81 336 GLY A C 1
ATOM 2702 O O . GLY A 1 336 ? 4.750 16.341 37.091 1.00 81.81 336 GLY A O 1
ATOM 2703 N N . VAL A 1 337 ? 2.823 16.059 38.207 1.00 85.06 337 VAL A N 1
ATOM 2704 C CA . VAL A 1 337 ? 2.970 14.609 38.345 1.00 85.06 337 VAL A CA 1
ATOM 2705 C C . VAL A 1 337 ? 2.716 13.955 36.989 1.00 85.06 337 VAL A C 1
ATOM 2707 O O . VAL A 1 337 ? 1.791 14.308 36.256 1.00 85.06 337 VAL A O 1
ATOM 2710 N N . THR A 1 338 ? 3.560 12.987 36.633 1.00 85.25 338 THR A N 1
ATOM 2711 C CA . THR A 1 338 ? 3.350 12.179 35.427 1.00 85.25 338 THR A CA 1
ATOM 2712 C C . THR A 1 338 ? 2.034 11.420 35.553 1.00 85.25 338 THR A C 1
ATOM 2714 O O . THR A 1 338 ? 1.777 10.846 36.605 1.00 85.25 338 THR A O 1
ATOM 2717 N N . ALA A 1 339 ? 1.223 11.394 34.497 1.00 87.50 339 ALA A N 1
ATOM 2718 C CA . ALA A 1 339 ? -0.041 10.664 34.488 1.00 87.50 339 ALA A CA 1
ATOM 2719 C C . ALA A 1 339 ? 0.128 9.185 34.920 1.00 87.50 339 ALA A C 1
ATOM 2721 O O . ALA A 1 339 ? 1.174 8.590 34.625 1.00 87.50 339 ALA A O 1
ATOM 2722 N N . PRO A 1 340 ? -0.854 8.600 35.632 1.00 88.56 340 PRO A N 1
ATOM 2723 C CA . PRO A 1 340 ? -0.879 7.172 35.946 1.00 88.56 340 PRO A CA 1
ATOM 2724 C C . PRO A 1 340 ? -0.891 6.332 34.667 1.00 88.56 340 PRO A C 1
ATOM 2726 O O . PRO A 1 340 ? -1.371 6.776 33.623 1.00 88.56 340 PRO A O 1
ATOM 2729 N N . ASP A 1 341 ? -0.361 5.112 34.746 1.00 87.00 341 ASP A N 1
ATOM 2730 C CA . ASP A 1 341 ? -0.373 4.179 33.617 1.00 87.00 341 ASP A CA 1
ATOM 2731 C C . ASP A 1 341 ? -1.658 3.343 33.527 1.00 87.00 341 ASP A C 1
ATOM 2733 O O . ASP A 1 341 ? -1.941 2.812 32.457 1.00 87.00 341 ASP A O 1
ATOM 2737 N N . GLU A 1 342 ? -2.459 3.289 34.595 1.00 86.56 342 GLU A N 1
ATOM 2738 C CA . GLU A 1 342 ? -3.758 2.605 34.634 1.00 86.56 342 GLU A CA 1
ATOM 2739 C C . GLU A 1 342 ? -4.802 3.437 35.410 1.00 86.56 342 GLU A C 1
ATOM 2741 O O . GLU A 1 342 ? -4.475 4.082 36.413 1.00 86.56 342 GLU A O 1
ATOM 2746 N N . VAL A 1 343 ? -6.064 3.397 34.966 1.00 89.00 343 VAL A N 1
ATOM 2747 C CA . VAL A 1 343 ? -7.234 4.003 35.636 1.00 89.00 343 VAL A CA 1
ATOM 2748 C C . VAL A 1 343 ? -8.217 2.890 35.996 1.00 89.00 343 VAL A C 1
ATOM 2750 O O . VAL A 1 343 ? -8.527 2.058 35.145 1.00 89.00 343 VAL A O 1
ATOM 2753 N N . GLY A 1 344 ? -8.697 2.856 37.241 1.00 84.38 344 GLY A N 1
ATOM 2754 C CA . GLY A 1 344 ? -9.583 1.790 37.727 1.00 84.38 344 GLY A CA 1
ATOM 2755 C C . GLY A 1 344 ? -8.900 0.416 37.788 1.00 84.38 344 GLY A C 1
ATOM 2756 O O . GLY A 1 344 ? -9.496 -0.600 37.438 1.00 84.38 344 GLY A O 1
ATOM 2757 N N . TYR A 1 345 ? -7.632 0.374 38.202 1.00 88.62 345 TYR A N 1
ATOM 2758 C CA . TYR A 1 345 ? -6.822 -0.841 38.261 1.00 88.62 345 TYR A CA 1
ATOM 2759 C C . TYR A 1 345 ? -7.376 -1.846 39.281 1.00 88.62 345 TYR A C 1
ATOM 2761 O O . TYR A 1 345 ? -7.383 -1.589 40.486 1.00 88.62 345 TYR A O 1
ATOM 2769 N N . GLU A 1 346 ? -7.783 -3.023 38.812 1.00 88.69 346 GLU A N 1
ATOM 2770 C CA . GLU A 1 346 ? -8.245 -4.124 39.660 1.00 88.69 346 GLU A CA 1
ATOM 2771 C C . GLU A 1 346 ? -7.059 -4.967 40.157 1.00 88.69 346 GLU A C 1
ATOM 2773 O O . GLU A 1 346 ? -6.410 -5.694 39.401 1.00 88.69 346 GLU A O 1
ATOM 2778 N N . LEU A 1 347 ? -6.776 -4.913 41.459 1.00 85.19 347 LEU A N 1
ATOM 2779 C CA . LEU A 1 347 ? -5.799 -5.792 42.093 1.00 85.19 347 LEU A CA 1
ATOM 2780 C C . LEU A 1 347 ? -6.431 -7.157 42.376 1.00 85.19 347 LEU A C 1
ATOM 2782 O O . LEU A 1 347 ? -7.325 -7.255 43.212 1.00 85.19 347 LEU A O 1
ATOM 2786 N N . THR A 1 348 ? -5.916 -8.222 41.759 1.00 84.38 348 THR A N 1
ATOM 2787 C CA . THR A 1 348 ? -6.395 -9.595 41.979 1.00 84.38 348 THR A CA 1
ATOM 2788 C C . THR A 1 348 ? -5.478 -10.430 42.872 1.00 84.38 348 THR A C 1
ATOM 2790 O O . THR A 1 348 ? -4.256 -10.254 42.875 1.00 84.38 348 THR A O 1
ATOM 2793 N N . ASP A 1 349 ? -6.050 -11.397 43.588 1.00 80.38 349 ASP A N 1
ATOM 2794 C CA . ASP A 1 349 ? -5.300 -12.395 44.350 1.00 80.38 349 ASP A CA 1
ATOM 2795 C C . ASP A 1 349 ? -4.737 -13.525 43.456 1.00 80.38 349 ASP A C 1
ATOM 2797 O O . ASP A 1 349 ? -4.888 -13.531 42.233 1.00 80.38 349 ASP A O 1
ATOM 2801 N N . THR A 1 350 ? -4.082 -14.527 44.057 1.00 78.56 350 THR A N 1
ATOM 2802 C CA . THR A 1 350 ? -3.539 -15.687 43.319 1.00 78.56 350 THR A CA 1
ATOM 2803 C C . THR A 1 350 ? -4.605 -16.604 42.711 1.00 78.56 350 THR A C 1
ATOM 2805 O O . THR A 1 350 ? -4.262 -17.483 41.920 1.00 78.56 350 THR A O 1
ATOM 2808 N N . SER A 1 351 ? -5.870 -16.449 43.103 1.00 78.56 351 SER A N 1
ATOM 2809 C CA . SER A 1 351 ? -7.016 -17.174 42.550 1.00 78.56 351 SER A CA 1
ATOM 2810 C C . SER A 1 351 ? -7.735 -16.402 41.434 1.00 78.56 351 SER A C 1
ATOM 2812 O O . SER A 1 351 ? -8.568 -16.987 40.740 1.00 78.56 351 SER A O 1
ATOM 2814 N N . GLY A 1 352 ? -7.359 -15.137 41.204 1.00 72.56 352 GLY A N 1
ATOM 2815 C CA . GLY A 1 352 ? -7.972 -14.243 40.222 1.00 72.56 352 GLY A CA 1
ATOM 2816 C C . GLY A 1 352 ? -9.176 -13.464 40.759 1.00 72.56 352 GLY A C 1
ATOM 2817 O O . GLY A 1 352 ? -9.895 -12.859 39.969 1.00 72.56 352 GLY A O 1
ATOM 2818 N N . GLU A 1 353 ? -9.418 -13.478 42.072 1.00 79.19 353 GLU A N 1
ATOM 2819 C CA . GLU A 1 353 ? -10.471 -12.688 42.717 1.00 79.19 353 GLU A CA 1
ATOM 2820 C C . GLU A 1 353 ? -10.004 -11.238 42.901 1.00 79.19 353 GLU A C 1
ATOM 2822 O O . GLU A 1 353 ? -8.889 -11.005 43.370 1.00 79.19 353 GLU A O 1
ATOM 2827 N N . VAL A 1 354 ? -10.846 -10.262 42.544 1.00 81.44 354 VAL A N 1
ATOM 2828 C CA . VAL A 1 354 ? -10.554 -8.831 42.729 1.00 81.44 354 VAL A CA 1
ATOM 2829 C C . VAL A 1 354 ? -10.586 -8.495 44.220 1.00 81.44 354 VAL A C 1
ATOM 2831 O O . VAL A 1 354 ? -11.617 -8.601 44.880 1.00 81.44 354 VAL A O 1
ATOM 2834 N N . ILE A 1 355 ? -9.436 -8.089 44.751 1.00 82.19 355 ILE A N 1
ATOM 2835 C CA . ILE A 1 355 ? -9.240 -7.716 46.152 1.00 82.19 355 ILE A CA 1
ATOM 2836 C C . ILE A 1 355 ? -9.605 -6.248 46.386 1.00 82.19 355 ILE A C 1
ATOM 2838 O O . ILE A 1 355 ? -10.149 -5.918 47.440 1.00 82.19 355 ILE A O 1
ATOM 2842 N N . ALA A 1 356 ? -9.245 -5.375 45.444 1.00 83.69 356 ALA A N 1
ATOM 2843 C CA . ALA A 1 356 ? -9.433 -3.931 45.527 1.00 83.69 356 ALA A CA 1
ATOM 2844 C C . ALA A 1 356 ? -9.315 -3.293 44.139 1.00 83.69 356 ALA A C 1
ATOM 2846 O O . ALA A 1 356 ? -8.629 -3.831 43.270 1.00 83.69 356 ALA A O 1
ATOM 2847 N N . THR A 1 357 ? -9.921 -2.121 43.976 1.00 85.31 357 THR A N 1
ATOM 2848 C CA . THR A 1 357 ? -9.800 -1.288 42.776 1.00 85.31 357 THR A CA 1
ATOM 2849 C C . THR A 1 357 ? -9.074 0.003 43.142 1.00 85.31 357 THR A C 1
ATOM 2851 O O . THR A 1 357 ? -9.368 0.599 44.175 1.00 85.31 357 THR A O 1
ATOM 2854 N N . ILE A 1 358 ? -8.103 0.405 42.322 1.00 90.69 358 ILE A N 1
ATOM 2855 C CA . ILE A 1 358 ? -7.313 1.628 42.485 1.00 90.69 358 ILE A CA 1
ATOM 2856 C C . ILE A 1 358 ? -7.697 2.603 41.371 1.00 90.69 358 ILE A C 1
ATOM 2858 O O . ILE A 1 358 ? -7.479 2.302 40.200 1.00 90.69 358 ILE A O 1
ATOM 2862 N N . GLU A 1 359 ? -8.240 3.768 41.720 1.00 90.75 359 GLU A N 1
ATOM 2863 C CA . GLU A 1 359 ? -8.739 4.752 40.748 1.00 90.75 359 GLU A CA 1
ATOM 2864 C C . GLU A 1 359 ? -7.640 5.262 39.813 1.00 90.75 359 GLU A C 1
ATOM 2866 O O . GLU A 1 359 ? -7.826 5.271 38.601 1.00 90.75 359 GLU A O 1
ATOM 2871 N N . LEU A 1 360 ? -6.475 5.637 40.354 1.00 92.25 360 LEU A N 1
ATOM 2872 C CA . LEU A 1 360 ? -5.311 6.069 39.567 1.00 92.25 360 LEU A CA 1
ATOM 2873 C C . LEU A 1 360 ? -4.085 5.275 40.003 1.00 92.25 360 LEU A C 1
ATOM 2875 O O . LEU A 1 360 ? -3.669 5.383 41.158 1.00 92.25 360 LEU A O 1
ATOM 2879 N N . ALA A 1 361 ? -3.489 4.500 39.100 1.00 91.62 361 ALA A N 1
ATOM 2880 C CA . ALA A 1 361 ? -2.406 3.586 39.435 1.00 91.62 361 ALA A CA 1
ATOM 2881 C C . ALA A 1 361 ? -1.123 3.867 38.641 1.00 91.62 361 ALA A C 1
ATOM 2883 O O . ALA A 1 361 ? -1.093 3.840 37.412 1.00 91.62 361 ALA A O 1
ATOM 2884 N N . TRP A 1 362 ? -0.031 4.062 39.384 1.00 93.00 362 TRP A N 1
ATOM 2885 C CA . TRP A 1 362 ? 1.343 4.033 38.887 1.00 93.00 362 TRP A CA 1
ATOM 2886 C C . TRP A 1 362 ? 1.928 2.647 39.156 1.00 93.00 362 TRP A C 1
ATOM 2888 O O . TRP A 1 362 ? 2.576 2.419 40.186 1.00 93.00 362 TRP A O 1
ATOM 2898 N N . THR A 1 363 ? 1.659 1.684 38.273 1.00 88.69 363 THR A N 1
ATOM 2899 C CA . THR A 1 363 ? 1.873 0.253 38.560 1.00 88.69 363 THR A CA 1
ATOM 2900 C C . THR A 1 363 ? 3.349 -0.086 38.768 1.00 88.69 363 THR A C 1
ATOM 2902 O O . THR A 1 363 ? 3.693 -0.922 39.608 1.00 88.69 363 THR A O 1
ATOM 2905 N N . LYS A 1 364 ? 4.251 0.614 38.065 1.00 87.19 364 LYS A N 1
ATOM 2906 C CA . LYS A 1 364 ? 5.707 0.425 38.189 1.00 87.19 364 LYS A CA 1
ATOM 2907 C C . LYS A 1 364 ? 6.233 0.865 39.551 1.00 87.19 364 LYS A C 1
ATOM 2909 O O . LYS A 1 364 ? 7.108 0.206 40.111 1.00 87.19 364 LYS A O 1
ATOM 2914 N N . GLN A 1 365 ? 5.723 1.979 40.068 1.00 86.69 365 GLN A N 1
ATOM 2915 C CA . GLN A 1 365 ? 6.093 2.541 41.365 1.00 86.69 365 GLN A CA 1
ATOM 2916 C C . GLN A 1 365 ? 5.289 1.916 42.513 1.00 86.69 365 GLN A C 1
ATOM 2918 O O . GLN A 1 365 ? 5.662 2.096 43.672 1.00 86.69 365 GLN A O 1
ATOM 2923 N N . LYS A 1 366 ? 4.217 1.175 42.188 1.00 90.81 366 LYS A N 1
ATOM 2924 C CA . LYS A 1 366 ? 3.196 0.690 43.123 1.00 90.81 366 LYS A CA 1
ATOM 2925 C C . LYS A 1 366 ? 2.642 1.818 43.989 1.00 90.81 366 LYS A C 1
ATOM 2927 O O . LYS A 1 366 ? 2.619 1.728 45.215 1.00 90.81 366 LYS A O 1
ATOM 2932 N N . ILE A 1 367 ? 2.235 2.900 43.339 1.00 91.31 367 ILE A N 1
ATOM 2933 C CA . ILE A 1 367 ? 1.591 4.044 43.985 1.00 91.31 367 ILE A CA 1
ATOM 2934 C C . ILE A 1 367 ? 0.173 4.145 43.437 1.00 91.31 367 ILE A C 1
ATOM 2936 O O . ILE A 1 367 ? -0.015 4.019 42.228 1.00 91.31 367 ILE A O 1
ATOM 2940 N N . GLY A 1 368 ? -0.809 4.339 44.310 1.00 91.88 368 GLY A N 1
ATOM 2941 C CA . GLY A 1 368 ? -2.215 4.366 43.929 1.00 91.88 368 GLY A CA 1
ATOM 2942 C C . GLY A 1 368 ? -2.997 5.457 44.645 1.00 91.88 368 GLY A C 1
ATOM 2943 O O . GLY A 1 368 ? -2.778 5.692 45.830 1.00 91.88 368 GLY A O 1
ATOM 2944 N N . PHE A 1 369 ? -3.915 6.095 43.930 1.00 92.38 369 PHE A N 1
ATOM 2945 C CA . PHE A 1 369 ? -4.981 6.892 44.527 1.00 92.38 369 PHE A CA 1
ATOM 2946 C C . PHE A 1 369 ? -6.255 6.052 44.618 1.00 92.38 369 PHE A C 1
ATOM 2948 O O . PHE A 1 369 ? -6.591 5.341 43.667 1.00 92.38 369 PHE A O 1
ATOM 2955 N N . ILE A 1 370 ? -6.967 6.176 45.733 1.00 91.25 370 ILE A N 1
ATOM 2956 C CA . ILE A 1 370 ? -8.321 5.647 45.920 1.00 91.25 370 ILE A CA 1
ATOM 2957 C C . ILE A 1 370 ? -9.203 6.722 46.556 1.00 91.25 370 ILE A C 1
ATOM 2959 O O . ILE A 1 370 ? -8.689 7.625 47.221 1.00 91.25 370 ILE A O 1
ATOM 2963 N N . THR A 1 371 ? -10.518 6.593 46.410 1.00 88.19 371 THR A N 1
ATOM 2964 C CA . THR A 1 371 ? -11.474 7.469 47.101 1.00 88.19 371 THR A CA 1
ATOM 2965 C C . THR A 1 371 ? -11.567 7.143 48.594 1.00 88.19 371 THR A C 1
ATOM 2967 O O . THR A 1 371 ? -11.227 6.039 49.038 1.00 88.19 371 THR A O 1
ATOM 2970 N N . GLU A 1 372 ? -12.066 8.081 49.400 1.00 84.56 372 GLU A N 1
ATOM 2971 C CA . GLU A 1 372 ? -12.308 7.856 50.834 1.00 84.56 372 GLU A CA 1
ATOM 2972 C C . GLU A 1 372 ? -13.297 6.699 51.069 1.00 84.56 372 GLU A C 1
ATOM 2974 O O . GLU A 1 372 ? -13.135 5.929 52.015 1.00 84.56 372 GLU A O 1
ATOM 2979 N N . GLU A 1 373 ? -14.269 6.499 50.170 1.00 79.75 373 GLU A N 1
ATOM 2980 C CA . GLU A 1 373 ? -15.215 5.372 50.229 1.00 79.75 373 GLU A CA 1
ATOM 2981 C C . GLU A 1 373 ? -14.514 4.012 50.048 1.00 79.75 373 GLU A C 1
ATOM 2983 O O . GLU A 1 373 ? -14.896 3.014 50.661 1.00 79.75 373 GLU A O 1
ATOM 2988 N N . GLN A 1 374 ? -13.440 3.963 49.256 1.00 80.19 374 GLN A N 1
ATOM 2989 C CA . GLN A 1 374 ? -12.637 2.755 49.039 1.00 80.19 374 GLN A CA 1
ATOM 2990 C C . GLN A 1 374 ? -11.630 2.494 50.172 1.00 80.19 374 GLN A C 1
ATOM 2992 O O . GLN A 1 374 ? -11.141 1.368 50.325 1.00 80.19 374 GLN A O 1
ATOM 2997 N N . SER A 1 375 ? -11.330 3.512 50.986 1.00 74.56 375 SER A N 1
ATOM 2998 C CA . SER A 1 375 ? -10.287 3.465 52.018 1.00 74.56 375 SER A CA 1
ATOM 2999 C C . SER A 1 375 ? -10.571 2.485 53.162 1.00 74.56 375 SER A C 1
ATOM 3001 O O . SER A 1 375 ? -9.637 2.014 53.819 1.00 74.56 375 SER A O 1
ATOM 3003 N N . GLU A 1 376 ? -11.834 2.085 53.350 1.00 65.62 376 GLU A N 1
ATOM 3004 C CA . GLU A 1 376 ? -12.256 1.144 54.396 1.00 65.62 376 GLU A CA 1
ATOM 3005 C C . GLU A 1 376 ? -11.604 -0.255 54.264 1.00 65.62 376 GLU A C 1
ATOM 3007 O O . GLU A 1 376 ? -11.594 -1.019 55.230 1.00 65.62 376 GLU A O 1
ATOM 3012 N N . ASN A 1 377 ? -10.997 -0.588 53.110 1.00 59.78 377 ASN A N 1
ATOM 3013 C CA . ASN A 1 377 ? -10.312 -1.866 52.842 1.00 59.78 377 ASN A CA 1
ATOM 3014 C C . ASN A 1 377 ? -8.776 -1.764 52.651 1.00 59.78 377 ASN A C 1
ATOM 3016 O O . ASN A 1 377 ? -8.147 -2.717 52.172 1.00 59.78 377 ASN A O 1
ATOM 3020 N N . ASN A 1 378 ? -8.148 -0.650 53.050 1.00 64.69 378 ASN A N 1
ATOM 3021 C CA . ASN A 1 378 ? -6.739 -0.337 52.750 1.00 64.69 378 ASN A CA 1
ATOM 3022 C C . ASN A 1 378 ? -5.683 -1.333 53.258 1.00 64.69 378 ASN A C 1
ATOM 3024 O O . ASN A 1 378 ? -4.642 -1.491 52.619 1.00 64.69 378 ASN A O 1
ATOM 3028 N N . GLU A 1 379 ? -5.938 -2.064 54.350 1.00 66.75 379 GLU A N 1
ATOM 3029 C CA . GLU A 1 379 ? -4.940 -2.970 54.953 1.00 66.75 379 GLU A CA 1
ATOM 3030 C C . GLU A 1 379 ? -4.441 -4.065 53.987 1.00 66.75 379 GLU A C 1
ATOM 3032 O O . GLU A 1 379 ? -3.333 -4.587 54.138 1.00 66.75 379 GLU A O 1
ATOM 3037 N N . LYS A 1 380 ? -5.237 -4.417 52.967 1.00 72.31 380 LYS A N 1
ATOM 3038 C CA . LYS A 1 380 ? -4.849 -5.415 51.961 1.00 72.31 380 LYS A CA 1
ATOM 3039 C C . LYS A 1 380 ? -3.914 -4.847 50.896 1.00 72.31 380 LYS A C 1
ATOM 3041 O O . LYS A 1 380 ? -3.047 -5.577 50.434 1.00 72.31 380 LYS A O 1
ATOM 3046 N N . LEU A 1 381 ? -4.049 -3.579 50.512 1.00 78.94 381 LEU A N 1
ATOM 3047 C CA . LEU A 1 381 ? -3.227 -2.966 49.460 1.00 78.94 381 LEU A CA 1
ATOM 3048 C C . LEU A 1 381 ? -1.759 -2.839 49.903 1.00 78.94 381 LEU A C 1
ATOM 3050 O O . LEU A 1 381 ? -0.848 -3.213 49.153 1.00 78.94 381 LEU A O 1
ATOM 3054 N N . ASP A 1 382 ? -1.541 -2.456 51.163 1.00 79.00 382 ASP A N 1
ATOM 3055 C CA . ASP A 1 382 ? -0.215 -2.397 51.789 1.00 79.00 382 ASP A CA 1
ATOM 3056 C C . ASP A 1 382 ? 0.490 -3.764 51.780 1.00 79.00 382 ASP A C 1
ATOM 3058 O O . ASP A 1 382 ? 1.687 -3.862 51.493 1.00 79.00 382 ASP A O 1
ATOM 3062 N N . ALA A 1 383 ? -0.252 -4.852 52.021 1.00 79.38 383 ALA A N 1
ATOM 3063 C CA . ALA A 1 383 ? 0.289 -6.213 52.009 1.00 79.38 383 ALA A CA 1
ATOM 3064 C C . ALA A 1 383 ? 0.810 -6.645 50.622 1.00 79.38 383 ALA A C 1
ATOM 3066 O O . ALA A 1 383 ? 1.707 -7.487 50.531 1.00 79.38 383 ALA A O 1
ATOM 3067 N N . PHE A 1 384 ? 0.298 -6.042 49.542 1.00 79.44 384 PHE A N 1
ATOM 3068 C CA . PHE A 1 384 ? 0.767 -6.249 48.165 1.00 79.44 384 PHE A CA 1
ATOM 3069 C C . PHE A 1 384 ? 1.837 -5.226 47.733 1.00 79.44 384 PHE A C 1
ATOM 3071 O O . PHE A 1 384 ? 2.311 -5.241 46.585 1.00 79.44 384 PHE A O 1
ATOM 3078 N N . GLY A 1 385 ? 2.284 -4.386 48.672 1.00 85.81 385 GLY A N 1
ATOM 3079 C CA . GLY A 1 385 ? 3.355 -3.412 48.499 1.00 85.81 385 GLY A CA 1
ATOM 3080 C C . GLY A 1 385 ? 2.930 -2.151 47.756 1.00 85.81 385 GLY A C 1
ATOM 3081 O O . GLY A 1 385 ? 3.797 -1.501 47.173 1.00 85.81 385 GLY A O 1
ATOM 3082 N N . TRP A 1 386 ? 1.631 -1.844 47.732 1.00 90.00 386 TRP A N 1
ATOM 3083 C CA . TRP A 1 386 ? 1.129 -0.574 47.223 1.00 90.00 386 TRP A CA 1
ATOM 3084 C C . TRP A 1 386 ? 1.249 0.510 48.282 1.00 90.00 386 TRP A C 1
ATOM 3086 O O . TRP A 1 386 ? 1.030 0.262 49.460 1.00 90.00 386 TRP A O 1
ATOM 3096 N N . LYS A 1 387 ? 1.603 1.715 47.846 1.00 89.81 387 LYS A N 1
ATOM 3097 C CA . LYS A 1 387 ? 1.491 2.933 48.641 1.00 89.81 387 LYS A CA 1
ATOM 3098 C C . LYS A 1 387 ? 0.250 3.671 48.180 1.00 89.81 387 LYS A C 1
ATOM 3100 O O . LYS A 1 387 ? 0.226 4.177 47.057 1.00 89.81 387 LYS A O 1
ATOM 3105 N N . ILE A 1 388 ? -0.759 3.693 49.035 1.00 90.06 388 ILE A N 1
ATOM 3106 C CA . ILE A 1 388 ? -2.044 4.305 48.733 1.00 90.06 388 ILE A CA 1
ATOM 3107 C C . ILE A 1 388 ? -2.132 5.676 49.392 1.00 90.06 388 ILE A C 1
ATOM 3109 O O . ILE A 1 388 ? -1.657 5.856 50.512 1.00 90.06 388 ILE A O 1
ATOM 3113 N N . PHE A 1 389 ? -2.717 6.631 48.681 1.00 89.19 389 PHE A N 1
ATOM 3114 C CA . PHE A 1 389 ? -3.074 7.936 49.218 1.00 89.19 389 PHE A CA 1
ATOM 3115 C C . PHE A 1 389 ? -4.515 8.286 48.842 1.00 89.19 389 PHE A C 1
ATOM 3117 O O . PHE A 1 389 ? -5.054 7.806 47.843 1.00 89.19 389 PHE A O 1
ATOM 3124 N N . THR A 1 390 ? -5.117 9.133 49.660 1.00 89.31 390 THR A N 1
ATOM 3125 C CA . THR A 1 390 ? -6.486 9.647 49.548 1.00 89.31 390 THR A CA 1
ATOM 3126 C C . THR A 1 390 ? -6.457 11.161 49.319 1.00 89.31 390 THR A C 1
ATOM 3128 O O . THR A 1 390 ? -5.385 11.778 49.291 1.00 89.31 390 THR A O 1
ATOM 3131 N N . VAL A 1 391 ? -7.619 11.807 49.165 1.00 85.81 391 VAL A N 1
ATOM 3132 C CA . VAL A 1 391 ? -7.691 13.278 49.061 1.00 85.81 391 VAL A CA 1
ATOM 3133 C C . VAL A 1 391 ? -7.129 13.986 50.293 1.00 85.81 391 VAL A C 1
ATOM 3135 O O . VAL A 1 391 ? -6.598 15.099 50.172 1.00 85.81 391 VAL A O 1
ATOM 3138 N N . SER A 1 392 ? -7.237 13.349 51.457 1.00 82.38 392 SER A N 1
ATOM 3139 C CA . SER A 1 392 ? -6.842 13.898 52.753 1.00 82.38 392 SER A CA 1
ATOM 3140 C C . SER A 1 392 ? -5.326 13.904 52.983 1.00 82.38 392 SER A C 1
ATOM 3142 O O . SER A 1 392 ? -4.849 14.608 53.877 1.00 82.38 392 SER A O 1
ATOM 3144 N N . ASP A 1 393 ? -4.561 13.163 52.180 1.00 85.06 393 ASP A N 1
ATOM 3145 C CA . ASP A 1 393 ? -3.120 13.010 52.359 1.00 85.06 393 ASP A CA 1
ATOM 3146 C C . ASP A 1 393 ? -2.307 14.157 51.728 1.00 85.06 393 ASP A C 1
ATOM 3148 O O . ASP A 1 393 ? -2.646 14.733 50.685 1.00 85.06 393 ASP A O 1
ATOM 3152 N N . GLU A 1 394 ? -1.169 14.481 52.352 1.00 79.88 394 GLU A N 1
ATOM 3153 C CA . GLU A 1 394 ? -0.156 15.340 51.734 1.00 79.88 394 GLU A CA 1
ATOM 3154 C C . GLU A 1 394 ? 0.597 14.562 50.643 1.00 79.88 394 GLU A C 1
ATOM 3156 O O . GLU A 1 394 ? 1.171 13.501 50.889 1.00 79.88 394 GLU A O 1
ATOM 3161 N N . ILE A 1 395 ? 0.612 15.104 49.421 1.00 80.38 395 ILE A N 1
ATOM 3162 C CA . ILE A 1 395 ? 1.206 14.443 48.254 1.00 80.38 395 ILE A CA 1
ATOM 3163 C C . ILE A 1 395 ? 2.684 14.826 48.145 1.00 80.38 395 ILE A C 1
ATOM 3165 O O . ILE A 1 395 ? 3.021 15.949 47.763 1.00 80.38 395 ILE A O 1
ATOM 3169 N N . ASP A 1 396 ? 3.575 13.875 48.418 1.00 80.00 396 ASP A N 1
ATOM 3170 C CA . ASP A 1 396 ? 4.998 14.012 48.102 1.00 80.00 396 ASP A CA 1
ATOM 3171 C C . ASP A 1 396 ? 5.248 13.659 46.629 1.00 80.00 396 ASP A C 1
ATOM 3173 O O . ASP A 1 396 ? 5.361 12.496 46.250 1.00 80.00 396 ASP A O 1
ATOM 3177 N N . ILE A 1 397 ? 5.372 14.670 45.771 1.00 77.19 397 ILE A N 1
ATOM 3178 C CA . ILE A 1 397 ? 5.577 14.473 44.327 1.00 77.19 397 ILE A CA 1
ATOM 3179 C C . ILE A 1 397 ? 6.864 13.698 43.983 1.00 77.19 397 ILE A C 1
ATOM 3181 O O . ILE A 1 397 ? 6.983 13.148 42.885 1.00 77.19 397 ILE A O 1
ATOM 3185 N N . THR A 1 398 ? 7.831 13.608 44.905 1.00 76.62 398 THR A N 1
ATOM 3186 C CA . THR A 1 398 ? 9.102 12.913 44.652 1.00 76.62 398 THR A CA 1
ATOM 3187 C C . THR A 1 398 ? 8.934 11.400 44.530 1.00 76.62 398 THR A C 1
ATOM 3189 O O . THR A 1 398 ? 9.750 10.746 43.874 1.00 76.62 398 THR A O 1
ATOM 3192 N N . VAL A 1 399 ? 7.851 10.831 45.078 1.00 75.88 399 VAL A N 1
ATOM 3193 C CA . VAL A 1 399 ? 7.607 9.384 45.004 1.00 75.88 399 VAL A CA 1
ATOM 3194 C C . VAL A 1 399 ? 7.204 8.914 43.600 1.00 75.88 399 VAL A C 1
ATOM 3196 O O . VAL A 1 399 ? 7.383 7.741 43.281 1.00 75.88 399 VAL A O 1
ATOM 3199 N N . PHE A 1 400 ? 6.761 9.826 42.727 1.00 74.94 400 PHE A N 1
ATOM 3200 C CA . PHE A 1 400 ? 6.327 9.528 41.356 1.00 74.94 400 PHE A CA 1
ATOM 3201 C C . PHE A 1 400 ? 7.475 9.530 40.324 1.00 74.94 400 PHE A C 1
ATOM 3203 O O . PHE A 1 400 ? 7.276 9.135 39.177 1.00 74.94 400 PHE A O 1
ATOM 3210 N N . GLY A 1 401 ? 8.704 9.893 40.723 1.00 58.53 401 GLY A N 1
ATOM 3211 C CA . GLY A 1 401 ? 9.915 9.695 39.909 1.00 58.53 401 GLY A CA 1
ATOM 3212 C C . GLY A 1 401 ? 10.341 10.851 38.990 1.00 58.53 401 GLY A C 1
ATOM 3213 O O . GLY A 1 401 ? 11.159 10.628 38.096 1.00 58.53 401 GLY A O 1
ATOM 3214 N N . GLY A 1 402 ? 9.852 12.077 39.201 1.00 46.88 402 GLY A N 1
ATOM 3215 C CA . GLY A 1 402 ? 10.278 13.254 38.431 1.00 46.88 402 GLY A CA 1
ATOM 3216 C C . GLY A 1 402 ? 11.645 13.816 38.861 1.00 46.88 402 GLY A C 1
ATOM 3217 O O . GLY A 1 402 ? 11.875 14.075 40.041 1.00 46.88 402 GLY A O 1
ATOM 3218 N N . LYS A 1 403 ? 12.557 14.039 37.901 1.00 35.69 403 LYS A N 1
ATOM 3219 C CA . LYS A 1 403 ? 13.668 15.006 38.027 1.00 35.69 403 LYS A CA 1
ATOM 3220 C C . LYS A 1 403 ? 13.174 16.368 37.521 1.00 35.69 403 LYS A C 1
ATOM 3222 O O . LYS A 1 403 ? 12.455 16.381 36.529 1.00 35.69 403 LYS A O 1
ATOM 3227 N N . TYR A 1 404 ? 13.579 17.440 38.214 1.00 36.41 404 TYR A N 1
ATOM 3228 C CA . TYR A 1 404 ? 13.311 18.850 37.885 1.00 36.41 404 TYR A CA 1
ATOM 3229 C C . TYR A 1 404 ? 13.478 19.204 36.409 1.00 36.41 404 TYR A C 1
ATOM 3231 O O . TYR A 1 404 ? 14.453 18.701 35.797 1.00 36.41 404 TYR A O 1
#

Secondary structure (DSSP, 8-state):
-EEETTEEEEEEEETTEEEEEEES--BSGGGT-SS-B--SEEEEESSS-SSPPEEEEEE-HHHHTT-HHHHHHHHHHHHHTSS-EEEEEEHHHHHHHHS---S-S-----GGGSTTHHHHHHHHHHHTT-TT--TTTS-HHHHHHHHHH-TTHHHHHHHHHHHHHHHH--TTSTT-HHHHHHHHHHHHHHHHHH--------SSSEEEEEE-S-SSS--EEEEEEEEHHHHHH-TTPPPEEEEEE---GGG--TTHHHHHHHHHHHHHHHTTSTTEEEEEHHHHHTTGGGGSPS------SS----SS---HHHHHHHH--SHHHHHHHHHHHHTTPPPPSEEEEEEE-TTS-EEEEEEEEETTTTEEE--TTTGGGTHHHHHTT-EEE-TTS---GGGGT---

pLDDT: mean 89.62, std 14.14, range [24.91, 98.88]

Foldseek 3Di:
DDQDPNDDWDWDDQPPWIKIKDAFDWDDVVNPQLQTDTARIWIGTPDDAPAAIEREHEDECVVCLQPQLVVQQRQVSVLLSVRYAYAYHYPCLVVCVVDPDDQQAQQLLDLVQAQQSVPQQVVQLVVLVLVVDRLSPDGSVRLVSVSSHDRCSLSSLLSNLQSSLVSNFHPVCLQPPVVVVVLVVVVVLCCVLAVLDPDPDDRNFKGKGWDFSDPPLTFKIKIWIDGPVQCVVDVSRFIAMEIEGASDPVSHDPCNSNHVNNLSSSCSRNSSGQRYGYHYPVSSVVSSSVSHDNDSHPDPPPDDPDDPDPPVLVVLLVVDPDPQLNVVSVVCVVVVFRFAPDAQDFDADPVRHGQATFGGHNPVLLEGEDEPVRCVSVVVSVVVVHHYDYPPDDDDSVSRPDDD